Protein AF-0000000086682255 (afdb_homodimer)

InterPro domains:
  IPR001647 DNA-binding HTH domain, TetR-type [PF00440] (16-62)
  IPR001647 DNA-binding HTH domain, TetR-type [PR00455] (16-29)
  IPR001647 DNA-binding HTH domain, TetR-type [PR00455] (37-60)
  IPR001647 DNA-binding HTH domain, TetR-type [PS50977] (10-70)
  IPR009057 Homedomain-like superfamily [SSF46689] (3-76)
  IPR023772 DNA-binding HTH domain, TetR-type, conserved site [PS01081] (28-59)
  IPR050109 HTH-type, TetR-like transcriptional regulator [PTHR30055] (3-162)

Organism: NCBI:txid175570

Foldseek 3Di:
DVVVVVVVLVVLLVLLLVQLLVCCLPPFLVRDDCVNSCVVSVHDSVSVCVNPVDSLRSLCVLCVVLLVVLVVLLVVLLVVLADDLVSLLVNLCSCLVSQSSLLSCVQPPVSNVVNCVVSVVVVSVVSSLCSRLSDPDPVSSVLSCVLVVLSCCLRHNAPAWDADPVRDTDGHHDSDGDDPVSSVVSSVVSVVSVPDDD/DVVVVVVVLVVLLVLLLVQLLVCCLVPFLVRDDLVNSCVVSVHDSVSVCVNPVDSLRSLCVLCVVLLVVLVVLLVVLLVVLADDLVSLLVVLCSCLVSQSSLLSCVQPPVSNVVNCVVSVVVVSVVSSLCSRLSDPDPVSSVLSCVLVVLSCCLRHNAPAWDADPVRDTDGHHDSDGDDPVSSVVSSVVSVVSVPDDD

Secondary structure (DSSP, 8-state):
--HHHHHHHHHHHHHHHHHHHHHHHHH-TTT--HHHHHHHHT--HHHHHHH-SSHHHHHHHHHHHHHHHHHHHHHHHHHHTS--HHHHHHHHHHHHHHHHHHHHHHT-HHHHHHHHHHTTHHHHHHHHHHHHH-SS-HHHHHHHHHHHHHHHHHHHS-SEEEE-TTS-EEEE---SPPPHHHHHHHHHHHHHHHTS--/--HHHHHHHHHHHHHHHHHHHHHHHHH-TTT--HHHHHHHHT--HHHHHHH-SSHHHHHHHHHHHHHHHHHHHHHHHHHHTS--HHHHHHHHHHHHHHHHHHHHHHT-HHHHHHHHHHTTHHHHHHHHHHHHH-SS-HHHHHHHHHHHHHHHHHHHS-SEEEE-TTS-EEEE---SPPPHHHHHHHHHHHHHHHTS--

Radius of gyration: 23.88 Å; Cα contacts (8 Å, |Δi|>4): 465; chains: 2; bounding box: 46×97×48 Å

Structure (mmCIF, N/CA/C/O backbone):
data_AF-0000000086682255-model_v1
#
loop_
_entity.id
_entity.type
_entity.pdbx_description
1 polymer 'HTH tetR-type domain-containing protein'
#
loop_
_atom_site.group_PDB
_atom_site.id
_atom_site.type_symbol
_atom_site.label_atom_id
_atom_site.label_alt_id
_atom_site.label_comp_id
_atom_site.label_asym_id
_atom_site.label_entity_id
_atom_site.label_seq_id
_atom_site.pdbx_PDB_ins_code
_atom_site.Cartn_x
_atom_site.Cartn_y
_atom_site.Cartn_z
_atom_site.occupancy
_atom_site.B_iso_or_equiv
_atom_site.auth_seq_id
_atom_site.auth_comp_id
_atom_site.auth_asym_id
_atom_site.auth_atom_id
_atom_site.pdbx_PDB_model_num
ATOM 1 N N . MET A 1 1 ? -11.484 -48.844 -16.984 1 31.41 1 MET A N 1
ATOM 2 C CA . MET A 1 1 ? -11.648 -47.656 -17.828 1 31.41 1 MET A CA 1
ATOM 3 C C . MET A 1 1 ? -11.969 -46.438 -16.969 1 31.41 1 MET A C 1
ATOM 5 O O . MET A 1 1 ? -12.406 -45.406 -17.5 1 31.41 1 MET A O 1
ATOM 9 N N . ALA A 1 2 ? -12.367 -46.656 -15.773 1 50.19 2 ALA A N 1
ATOM 10 C CA . ALA A 1 2 ? -12.734 -45.688 -14.734 1 50.19 2 ALA A CA 1
ATOM 11 C C . ALA A 1 2 ? -11.57 -44.75 -14.406 1 50.19 2 ALA A C 1
ATOM 13 O O . ALA A 1 2 ? -11.75 -43.75 -13.734 1 50.19 2 ALA A O 1
ATOM 14 N N . ARG A 1 3 ? -10.594 -45.156 -14.477 1 49.97 3 ARG A N 1
ATOM 15 C CA . ARG A 1 3 ? -9.359 -44.469 -14.086 1 49.97 3 ARG A CA 1
ATOM 16 C C . ARG A 1 3 ? -9.047 -43.312 -15.023 1 49.97 3 ARG A C 1
ATOM 18 O O . ARG A 1 3 ? -8.195 -42.469 -14.727 1 49.97 3 ARG A O 1
ATOM 25 N N . THR A 1 4 ? -9.344 -43.25 -16.406 1 49.34 4 THR A N 1
ATOM 26 C CA . THR A 1 4 ? -9.031 -42.438 -17.578 1 49.34 4 THR A CA 1
ATOM 27 C C . THR A 1 4 ? -9.836 -41.156 -17.594 1 49.34 4 THR A C 1
ATOM 29 O O . THR A 1 4 ? -9.352 -40.125 -18.078 1 49.34 4 THR A O 1
ATOM 32 N N . VAL A 1 5 ? -11.094 -41.188 -17.109 1 49.97 5 VAL A N 1
ATOM 33 C CA . VAL A 1 5 ? -12.016 -40.062 -17.109 1 49.97 5 VAL A CA 1
ATOM 34 C C . VAL A 1 5 ? -11.594 -39.062 -16.047 1 49.97 5 VAL A C 1
ATOM 36 O O . VAL A 1 5 ? -11.617 -37.844 -16.297 1 49.97 5 VAL A O 1
ATOM 39 N N . GLY A 1 6 ? -11.375 -39.5 -14.781 1 53.41 6 GLY A N 1
ATOM 40 C CA . GLY A 1 6 ? -10.883 -38.688 -13.695 1 53.41 6 GLY A CA 1
ATOM 41 C C . GLY A 1 6 ? -9.656 -37.875 -14.062 1 53.41 6 GLY A C 1
ATOM 42 O O . GLY A 1 6 ? -9.578 -36.688 -13.781 1 53.41 6 GLY A O 1
ATOM 43 N N . SER A 1 7 ? -8.875 -38.625 -14.734 1 67.44 7 SER A N 1
ATOM 44 C CA . SER A 1 7 ? -7.613 -38.062 -15.203 1 67.44 7 SER A CA 1
ATOM 45 C C . SER A 1 7 ? -7.848 -37 -16.25 1 67.44 7 SER A C 1
ATOM 47 O O . SER A 1 7 ? -7.199 -35.938 -16.234 1 67.44 7 SER A O 1
ATOM 49 N N . SER A 1 8 ? -9 -37.281 -16.922 1 76.81 8 SER A N 1
ATOM 50 C CA . SER A 1 8 ? -9.344 -36.312 -17.969 1 76.81 8 SER A CA 1
ATOM 51 C C . SER A 1 8 ? -9.953 -35.031 -17.359 1 76.81 8 SER A C 1
ATOM 53 O O . SER A 1 8 ? -9.602 -33.938 -17.766 1 76.81 8 SER A O 1
ATOM 55 N N . ALA A 1 9 ? -10.836 -35.344 -16.375 1 84.69 9 ALA A N 1
ATOM 56 C CA . ALA A 1 9 ? -11.461 -34.219 -15.711 1 84.69 9 ALA A CA 1
ATOM 57 C C . ALA A 1 9 ? -10.414 -33.344 -15.008 1 84.69 9 ALA A C 1
ATOM 59 O O . ALA A 1 9 ? -10.477 -32.125 -15.062 1 84.69 9 ALA A O 1
ATOM 60 N N . ASP A 1 10 ? -9.523 -34.062 -14.453 1 90.38 10 ASP A N 1
ATOM 61 C CA . ASP A 1 10 ? -8.445 -33.344 -13.766 1 90.38 10 ASP A CA 1
ATOM 62 C C . ASP A 1 10 ? -7.574 -32.594 -14.758 1 90.38 10 ASP A C 1
ATOM 64 O O . ASP A 1 10 ? -7.152 -31.469 -14.492 1 90.38 10 ASP A O 1
ATOM 68 N N . ALA A 1 11 ? -7.391 -33.219 -15.82 1 93.56 11 ALA A N 1
ATOM 69 C CA . ALA A 1 11 ? -6.613 -32.562 -16.875 1 93.56 11 ALA A CA 1
ATOM 70 C C . ALA A 1 11 ? -7.328 -31.328 -17.406 1 93.56 11 ALA A C 1
ATOM 72 O O . ALA A 1 11 ? -6.703 -30.281 -17.625 1 93.56 11 ALA A O 1
ATOM 73 N N . THR A 1 12 ? -8.656 -31.438 -17.562 1 95 12 THR A N 1
ATOM 74 C CA . THR A 1 12 ? -9.445 -30.312 -18.047 1 95 12 THR A CA 1
ATOM 75 C C . THR A 1 12 ? -9.445 -29.172 -17.031 1 95 12 THR A C 1
ATOM 77 O O . THR A 1 12 ? -9.281 -28.016 -17.391 1 95 12 THR A O 1
ATOM 80 N N . ARG A 1 13 ? -9.617 -29.531 -15.828 1 97.06 13 ARG A N 1
ATOM 81 C CA . ARG A 1 13 ? -9.594 -28.531 -14.758 1 97.06 13 ARG A CA 1
ATOM 82 C C . ARG A 1 13 ? -8.266 -27.781 -14.75 1 97.06 13 ARG A C 1
ATOM 84 O O . ARG A 1 13 ? -8.25 -26.547 -14.641 1 97.06 13 ARG A O 1
ATOM 91 N N . ARG A 1 14 ? -7.195 -28.484 -14.898 1 97.19 14 ARG A N 1
ATOM 92 C CA . ARG A 1 14 ? -5.867 -27.891 -14.914 1 97.19 14 ARG A CA 1
ATOM 93 C C . ARG A 1 14 ? -5.691 -26.984 -16.125 1 97.19 14 ARG A C 1
ATOM 95 O O . ARG A 1 14 ? -5.094 -25.906 -16.031 1 97.19 14 ARG A O 1
ATOM 102 N N . GLN A 1 15 ? -6.188 -27.406 -17.203 1 97.56 15 GLN A N 1
ATOM 103 C CA . GLN A 1 15 ? -6.098 -26.609 -18.422 1 97.56 15 GLN A CA 1
ATOM 104 C C . GLN A 1 15 ? -6.883 -25.297 -18.297 1 97.56 15 GLN A C 1
ATOM 106 O O . GLN A 1 15 ? -6.438 -24.25 -18.75 1 97.56 15 GLN A O 1
ATOM 111 N N . ILE A 1 16 ? -8.031 -25.406 -17.641 1 98.31 16 ILE A N 1
ATOM 112 C CA . ILE A 1 16 ? -8.844 -24.219 -17.406 1 98.31 16 ILE A CA 1
ATOM 113 C C . ILE A 1 16 ? -8.078 -23.234 -16.531 1 98.31 16 ILE A C 1
ATOM 115 O O . ILE A 1 16 ? -7.996 -22.047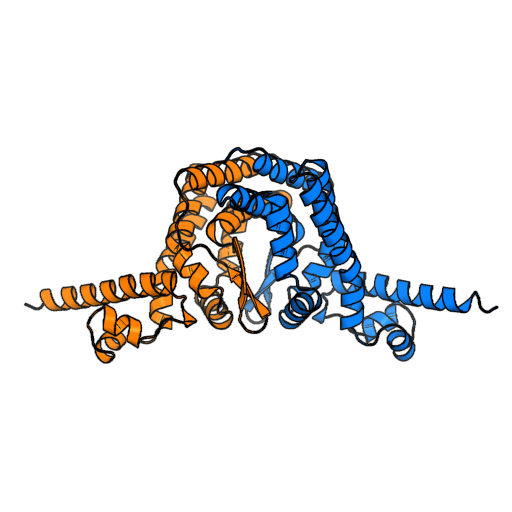 -16.844 1 98.31 16 ILE A O 1
ATOM 119 N N . LEU A 1 17 ? -7.449 -23.734 -15.508 1 98.5 17 LEU A N 1
ATOM 120 C CA . LEU A 1 17 ? -6.719 -22.875 -14.586 1 98.5 17 LEU A CA 1
ATOM 121 C C . LEU A 1 17 ? -5.504 -22.25 -15.266 1 98.5 17 LEU A C 1
ATOM 123 O O . LEU A 1 17 ? -5.254 -21.062 -15.117 1 98.5 17 LEU A O 1
ATOM 127 N N . THR A 1 18 ? -4.789 -23.047 -16.031 1 98.31 18 THR A N 1
ATOM 128 C CA . THR A 1 18 ? -3.613 -22.547 -16.734 1 98.31 18 THR A CA 1
ATOM 129 C C . THR A 1 18 ? -4 -21.453 -17.734 1 98.31 18 THR A C 1
ATOM 131 O O . THR A 1 18 ? -3.381 -20.391 -17.766 1 98.31 18 THR A O 1
ATOM 134 N N . THR A 1 19 ? -5.02 -21.688 -18.438 1 98.62 19 THR A N 1
ATOM 135 C CA . THR A 1 19 ? -5.492 -20.734 -19.438 1 98.62 19 THR A CA 1
ATOM 136 C C . THR A 1 19 ? -6.031 -19.469 -18.781 1 98.62 19 THR A C 1
ATOM 138 O O . THR A 1 19 ? -5.723 -18.359 -19.219 1 98.62 19 THR A O 1
ATOM 141 N N . ALA A 1 20 ? -6.844 -19.672 -17.781 1 98.62 20 ALA A N 1
ATOM 142 C CA . ALA A 1 20 ? -7.398 -18.516 -17.062 1 98.62 20 ALA A CA 1
ATOM 143 C C . ALA A 1 20 ? -6.285 -17.641 -16.5 1 98.62 20 ALA A C 1
ATOM 145 O O . ALA A 1 20 ? -6.352 -16.406 -16.594 1 98.62 20 ALA A O 1
ATOM 146 N N . ARG A 1 21 ? -5.32 -18.266 -15.906 1 98.06 21 ARG A N 1
ATOM 147 C CA . ARG A 1 21 ? -4.184 -17.516 -15.383 1 98.06 21 ARG A CA 1
ATOM 148 C C . ARG A 1 21 ? -3.562 -16.641 -16.469 1 98.06 21 ARG A C 1
ATOM 150 O O . ARG A 1 21 ? -3.35 -15.445 -16.266 1 98.06 21 ARG A O 1
ATOM 157 N N . GLU A 1 22 ? -3.279 -17.25 -17.594 1 97.81 22 GLU A N 1
ATOM 158 C CA . GLU A 1 22 ? -2.658 -16.531 -18.703 1 97.81 22 GLU A CA 1
ATOM 159 C C . GLU A 1 22 ? -3.533 -15.367 -19.172 1 97.81 22 GLU A C 1
ATOM 161 O O . GLU A 1 22 ? -3.043 -14.25 -19.359 1 97.81 22 GLU A O 1
ATOM 166 N N . LEU A 1 23 ? -4.781 -15.586 -19.281 1 97.94 23 LEU A N 1
ATOM 167 C CA . LEU A 1 23 ? -5.707 -14.562 -19.75 1 97.94 23 LEU A CA 1
ATOM 168 C C . LEU A 1 23 ? -5.867 -13.453 -18.719 1 97.94 23 LEU A C 1
ATOM 170 O O . LEU A 1 23 ? -5.895 -12.273 -19.078 1 97.94 23 LEU A O 1
ATOM 174 N N . PHE A 1 24 ? -5.953 -13.828 -17.422 1 96.94 24 PHE A N 1
ATOM 175 C CA . PHE A 1 24 ? -6.051 -12.836 -16.359 1 96.94 24 PHE A CA 1
ATOM 176 C C . PHE A 1 24 ? -4.812 -11.945 -16.328 1 96.94 24 PHE A C 1
ATOM 178 O O . PHE A 1 24 ? -4.914 -10.727 -16.172 1 96.94 24 PHE A O 1
ATOM 185 N N . VAL A 1 25 ? -3.701 -12.539 -16.5 1 95.5 25 VAL A N 1
ATOM 186 C CA . VAL A 1 25 ? -2.441 -11.805 -16.422 1 95.5 25 VAL A CA 1
ATOM 187 C C . VAL A 1 25 ? -2.303 -10.898 -17.641 1 95.5 25 VAL A C 1
ATOM 189 O O . VAL A 1 25 ? -1.917 -9.734 -17.516 1 95.5 25 VAL A O 1
ATOM 192 N N . ASP A 1 26 ? -2.709 -11.375 -18.812 1 94.25 26 ASP A N 1
ATOM 193 C CA . ASP A 1 26 ? -2.496 -10.656 -20.062 1 94.25 26 ASP A CA 1
ATOM 194 C C . ASP A 1 26 ? -3.535 -9.555 -20.25 1 94.25 26 ASP A C 1
ATOM 196 O O . ASP A 1 26 ? -3.209 -8.461 -20.719 1 94.25 26 ASP A O 1
ATOM 200 N N . HIS A 1 27 ? -4.805 -9.789 -19.828 1 93 27 HIS A N 1
ATOM 201 C CA . HIS A 1 27 ? -5.891 -8.891 -20.203 1 93 27 HIS A CA 1
ATOM 202 C C . HIS A 1 27 ? -6.523 -8.25 -18.969 1 93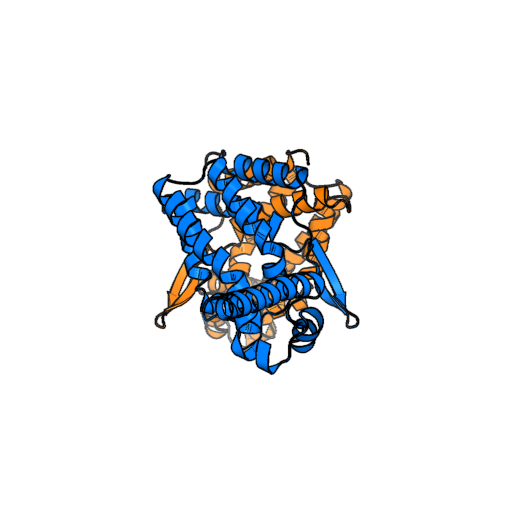 27 HIS A C 1
ATOM 204 O O . HIS A 1 27 ? -7.273 -7.277 -19.078 1 93 27 HIS A O 1
ATOM 210 N N . GLY A 1 28 ? -6.121 -8.805 -17.812 1 93.38 28 GLY A N 1
ATOM 211 C CA . GLY A 1 28 ? -6.844 -8.398 -16.625 1 93.38 28 GLY A CA 1
ATOM 212 C C . GLY A 1 28 ? -8.055 -9.273 -16.328 1 93.38 28 GLY A C 1
ATOM 213 O O . GLY A 1 28 ? -8.648 -9.836 -17.25 1 93.38 28 GLY A O 1
ATOM 214 N N . TYR A 1 29 ? -8.438 -9.359 -15.133 1 95.69 29 TYR A N 1
ATOM 215 C CA . TYR A 1 29 ? -9.547 -10.203 -14.703 1 95.69 29 TYR A CA 1
ATOM 216 C C . TYR A 1 29 ? -10.859 -9.711 -15.289 1 95.69 29 TYR A C 1
ATOM 218 O O . TYR A 1 29 ? -11.617 -10.492 -15.875 1 95.69 29 TYR A O 1
ATOM 226 N N . ALA A 1 30 ? -11.125 -8.438 -15.117 1 93.5 30 ALA A N 1
ATOM 227 C CA . ALA A 1 30 ? -12.398 -7.867 -15.547 1 93.5 30 ALA A CA 1
ATOM 228 C C . ALA A 1 30 ? -12.586 -8.023 -17.047 1 93.5 30 ALA A C 1
ATOM 230 O O . ALA A 1 30 ? -13.703 -8.289 -17.516 1 93.5 30 ALA A O 1
ATOM 231 N N . ALA A 1 31 ? -11.57 -7.98 -17.766 1 93.62 31 ALA A N 1
ATOM 232 C CA . ALA A 1 31 ? -11.641 -7.965 -19.234 1 93.62 31 ALA A CA 1
ATOM 233 C C . ALA A 1 31 ? -11.688 -9.383 -19.797 1 93.62 31 ALA A C 1
ATOM 235 O O . ALA A 1 31 ? -11.859 -9.57 -21 1 93.62 31 ALA A O 1
ATOM 236 N N . THR A 1 32 ? -11.477 -10.383 -18.984 1 96.88 32 THR A N 1
ATOM 237 C CA . THR A 1 32 ? -11.5 -11.773 -19.422 1 96.88 32 THR A CA 1
ATOM 238 C C . THR A 1 32 ? -12.883 -12.383 -19.203 1 96.88 32 THR A C 1
ATOM 240 O O . THR A 1 32 ? -13.43 -12.305 -18.094 1 96.88 32 THR A O 1
ATOM 243 N N . SER A 1 33 ? -13.453 -12.992 -20.266 1 97.88 33 SER A N 1
ATOM 244 C CA . SER A 1 33 ? -14.773 -13.609 -20.156 1 97.88 33 SER A CA 1
ATOM 245 C C . SER A 1 33 ? -14.664 -15.125 -20.062 1 97.88 33 SER A C 1
ATOM 247 O O . SER A 1 33 ? -13.625 -15.703 -20.375 1 97.88 33 SER A O 1
ATOM 249 N N . ILE A 1 34 ? -15.789 -15.695 -19.641 1 98.12 34 ILE A N 1
ATOM 250 C CA . ILE A 1 34 ? -15.898 -17.156 -19.656 1 98.12 34 ILE A CA 1
ATOM 251 C C . ILE A 1 34 ? -15.75 -17.672 -21.094 1 98.12 34 ILE A C 1
ATOM 253 O O . ILE A 1 34 ? -15.117 -18.703 -21.312 1 98.12 34 ILE A O 1
ATOM 257 N N . LYS A 1 35 ? -16.266 -16.938 -21.953 1 98.25 35 LYS A N 1
ATOM 258 C CA . LYS A 1 35 ? -16.156 -17.312 -23.359 1 98.25 35 LYS A CA 1
ATOM 259 C C . LYS A 1 35 ? -14.703 -17.344 -23.812 1 98.25 35 LYS A C 1
ATOM 261 O O . LYS A 1 35 ? -14.281 -18.266 -24.5 1 98.25 35 LYS A O 1
ATOM 266 N N . ASP A 1 36 ? -13.938 -16.359 -23.438 1 98.56 36 ASP A N 1
ATOM 267 C CA . ASP A 1 36 ? -12.516 -16.312 -23.766 1 98.56 36 ASP A CA 1
ATOM 268 C C . ASP A 1 36 ? -11.797 -17.578 -23.297 1 98.56 36 ASP A C 1
ATOM 270 O O . ASP A 1 36 ? -11 -18.156 -24.031 1 98.56 36 ASP A O 1
ATOM 274 N N . ILE A 1 37 ? -12.117 -18 -22.094 1 98.69 37 ILE A N 1
ATOM 275 C CA . ILE A 1 37 ? -11.461 -19.141 -21.484 1 98.69 37 ILE A CA 1
ATOM 276 C C . ILE A 1 37 ? -11.891 -20.422 -22.188 1 98.69 37 ILE A C 1
ATOM 278 O O . ILE A 1 37 ? -11.047 -21.234 -22.594 1 98.69 37 ILE A O 1
ATOM 282 N N . THR A 1 38 ? -13.172 -20.625 -22.406 1 98.38 38 THR A N 1
ATOM 283 C CA . THR A 1 38 ? -13.68 -21.859 -23.016 1 98.38 38 THR A CA 1
ATOM 284 C C . THR A 1 38 ? -13.156 -22 -24.438 1 98.38 38 THR A C 1
ATOM 286 O O . THR A 1 38 ? -12.797 -23.109 -24.859 1 98.38 38 THR A O 1
ATOM 289 N N . GLU A 1 39 ? -13.109 -20.922 -25.156 1 98.38 39 GLU A N 1
ATOM 290 C CA . GLU A 1 39 ? -12.633 -20.969 -26.531 1 98.38 39 GLU A CA 1
ATOM 291 C C . GLU A 1 39 ? -11.156 -21.344 -26.594 1 98.38 39 GLU A C 1
ATOM 293 O O . GLU A 1 39 ? -10.742 -22.125 -27.453 1 98.38 39 GLU A O 1
ATOM 298 N N . ARG A 1 40 ? -10.414 -20.875 -25.703 1 97.81 40 ARG A N 1
ATOM 299 C CA . ARG A 1 40 ? -8.977 -21.141 -25.703 1 97.81 40 ARG A CA 1
ATOM 300 C C . ARG A 1 40 ? -8.695 -22.562 -25.25 1 97.81 40 ARG A C 1
ATOM 302 O O . ARG A 1 40 ? -7.785 -23.219 -25.766 1 97.81 40 ARG A O 1
ATOM 309 N N . VAL A 1 41 ? -9.406 -23.031 -24.281 1 97.25 41 VAL A N 1
ATOM 310 C CA . VAL A 1 41 ? -9.211 -24.375 -23.75 1 97.25 41 VAL A CA 1
ATOM 311 C C . VAL A 1 41 ? -9.805 -25.406 -24.719 1 97.25 41 VAL A C 1
ATOM 313 O O . VAL A 1 41 ? -9.328 -26.531 -24.797 1 97.25 41 VAL A O 1
ATOM 316 N N . GLY A 1 42 ? -10.914 -25.031 -25.438 1 97.25 42 GLY A N 1
ATOM 317 C CA . GLY A 1 42 ? -11.609 -25.938 -26.344 1 97.25 42 GLY A CA 1
ATOM 318 C C . GLY A 1 42 ? -12.664 -26.781 -25.641 1 97.25 42 GLY A C 1
ATOM 319 O O . GLY A 1 42 ? -12.797 -27.969 -25.922 1 97.25 42 GLY A O 1
ATOM 320 N N . VAL A 1 43 ? -13.375 -26.188 -24.781 1 96.88 43 VAL A N 1
ATOM 321 C CA . VAL A 1 43 ? -14.461 -26.875 -24.078 1 96.88 43 VAL A CA 1
ATOM 322 C C . VAL A 1 43 ? -15.734 -26.047 -24.156 1 96.88 43 VAL A C 1
ATOM 324 O O . VAL A 1 43 ? -15.688 -24.859 -24.531 1 96.88 43 VAL A O 1
ATOM 327 N N . THR A 1 44 ? -16.812 -26.656 -23.844 1 96.44 44 THR A N 1
ATOM 328 C CA . THR A 1 44 ? -18.094 -25.938 -23.812 1 96.44 44 THR A CA 1
ATOM 329 C C . THR A 1 44 ? -18.25 -25.172 -22.5 1 96.44 44 THR A C 1
ATOM 331 O O . THR A 1 44 ? -17.562 -25.469 -21.516 1 96.44 44 THR A O 1
ATOM 334 N N . LYS A 1 45 ? -19.109 -24.172 -22.531 1 96.81 45 LYS A N 1
ATOM 335 C CA . LYS A 1 45 ? -19.453 -23.469 -21.312 1 96.81 45 LYS A CA 1
ATOM 336 C C . LYS A 1 45 ? -19.938 -24.422 -20.219 1 96.81 45 LYS A C 1
ATOM 338 O O . LYS A 1 45 ? -19.562 -24.297 -19.062 1 96.81 45 LYS A O 1
ATOM 343 N N . GLY A 1 46 ? -20.766 -25.344 -20.625 1 95.88 46 GLY A N 1
ATOM 344 C CA . GLY A 1 46 ? -21.266 -26.359 -19.703 1 95.88 46 GLY A CA 1
ATOM 345 C C . GLY A 1 46 ? -20.156 -27.156 -19.047 1 95.88 46 GLY A C 1
ATOM 346 O O . GLY A 1 46 ? -20.188 -27.406 -17.828 1 95.88 46 GLY A O 1
ATOM 347 N N . SER A 1 47 ? -19.203 -27.562 -19.797 1 95.31 47 SER A N 1
ATOM 348 C CA . SER A 1 47 ? -18.062 -28.297 -19.281 1 95.31 47 SER A CA 1
ATOM 349 C C . SER A 1 47 ? -17.281 -27.484 -18.25 1 95.31 47 SER A C 1
ATOM 351 O O . SER A 1 47 ? -16.859 -28 -17.219 1 95.31 47 SER A O 1
ATOM 353 N N . LEU A 1 48 ? -17.031 -26.141 -18.594 1 97.44 48 LEU A N 1
ATOM 354 C CA . LEU A 1 48 ? -16.328 -25.297 -17.641 1 97.44 48 LEU A CA 1
ATOM 355 C C . LEU A 1 48 ? -17.094 -25.219 -16.312 1 97.44 48 LEU A C 1
ATOM 357 O O . LEU A 1 48 ? -16.484 -25.312 -15.25 1 97.44 48 LEU A O 1
ATOM 361 N N . TYR A 1 49 ? -18.391 -25.141 -16.391 1 96.81 49 TYR A N 1
ATOM 362 C CA . TYR A 1 49 ? -19.219 -24.953 -15.195 1 96.81 49 TYR A CA 1
ATOM 363 C C . TYR A 1 49 ? -19.328 -26.25 -14.414 1 96.81 49 TYR A C 1
ATOM 365 O O . TYR A 1 49 ? -19.734 -26.25 -13.25 1 96.81 49 TYR A O 1
ATOM 373 N N . TYR A 1 50 ? -19.047 -27.375 -15.07 1 96.44 50 TYR A N 1
ATOM 374 C CA . TYR A 1 50 ? -18.891 -28.625 -14.352 1 96.44 50 TYR A CA 1
ATOM 375 C C . TYR A 1 50 ? -17.734 -28.547 -13.359 1 96.44 50 TYR A C 1
ATOM 377 O O . TYR A 1 50 ? -17.828 -29.078 -12.25 1 96.44 50 TYR A O 1
ATOM 385 N N . HIS A 1 51 ? -16.688 -27.875 -13.703 1 97.19 51 HIS A N 1
ATOM 386 C CA . HIS A 1 51 ? -15.477 -27.781 -12.891 1 97.19 51 HIS A CA 1
ATOM 387 C C . HIS A 1 51 ? -15.516 -26.578 -11.969 1 97.19 51 HIS A C 1
ATOM 389 O O . HIS A 1 51 ? -15.016 -26.625 -10.844 1 97.19 51 HIS A O 1
ATOM 395 N N . PHE A 1 52 ? -16.031 -25.453 -12.469 1 98.12 52 PHE A N 1
ATOM 396 C CA . PHE A 1 52 ? -16.078 -24.203 -11.711 1 98.12 52 PHE A CA 1
ATOM 397 C C . PHE A 1 52 ? -17.438 -23.547 -11.836 1 98.12 52 PHE A C 1
ATOM 399 O O . PHE A 1 52 ? -17.906 -23.297 -12.945 1 98.12 52 PHE A O 1
ATOM 406 N N . SER A 1 53 ? -17.953 -23.141 -10.703 1 97.31 53 SER A N 1
ATOM 407 C CA . SER A 1 53 ? -19.312 -22.625 -10.672 1 97.31 53 SER A CA 1
ATOM 408 C C . SER A 1 53 ? -19.391 -21.188 -11.18 1 97.31 53 SER A C 1
ATOM 410 O O . SER A 1 53 ? -20.469 -20.688 -11.484 1 97.31 53 SER A O 1
ATOM 412 N N . SER A 1 54 ? -18.234 -20.469 -11.211 1 96.88 54 SER A N 1
ATOM 413 C CA . SER A 1 54 ? -18.188 -19.078 -11.656 1 96.88 54 SER A CA 1
ATOM 414 C C . SER A 1 54 ? -16.766 -18.656 -12.008 1 96.88 54 SER A C 1
ATOM 416 O O . SER A 1 54 ? -15.805 -19.359 -11.672 1 96.88 54 SER A O 1
ATOM 418 N N . LYS A 1 55 ? -16.625 -17.578 -12.648 1 96.88 55 LYS A N 1
ATOM 419 C CA . LYS A 1 55 ? -15.312 -17 -12.922 1 96.88 55 LYS A CA 1
ATOM 420 C C . LYS A 1 55 ? -14.562 -16.688 -11.625 1 96.88 55 LYS A C 1
ATOM 422 O O . LYS A 1 55 ? -13.352 -16.875 -11.547 1 96.88 55 LYS A O 1
ATOM 427 N N . GLU A 1 56 ? -15.305 -16.297 -10.648 1 96.38 56 GLU A N 1
ATOM 428 C CA . GLU A 1 56 ? -14.711 -15.992 -9.352 1 96.38 56 GLU A CA 1
ATOM 429 C C . GLU A 1 56 ? -14.117 -17.25 -8.711 1 96.38 56 GLU A C 1
ATOM 431 O O . GLU A 1 56 ? -13.07 -17.188 -8.062 1 96.38 56 GLU A O 1
ATOM 436 N N . GLU A 1 57 ? -14.758 -18.297 -8.875 1 97.56 57 GLU A N 1
ATOM 437 C CA . GLU A 1 57 ? -14.234 -19.531 -8.312 1 97.56 57 GLU A CA 1
ATOM 438 C C . GLU A 1 57 ? -12.938 -19.953 -9 1 97.56 57 GLU A C 1
ATOM 440 O O . GLU A 1 57 ? -12.07 -20.562 -8.375 1 97.56 57 GLU A O 1
ATOM 445 N N . ILE A 1 58 ? -12.812 -19.656 -10.266 1 98.25 58 ILE A N 1
ATOM 446 C CA . ILE A 1 58 ? -11.555 -19.875 -10.953 1 98.25 58 ILE A CA 1
ATOM 447 C C . ILE A 1 58 ? -10.453 -19.016 -10.32 1 98.25 58 ILE A C 1
ATOM 449 O O . ILE A 1 58 ? -9.367 -19.516 -10.031 1 98.25 58 ILE A O 1
ATOM 453 N N . LEU A 1 59 ? -10.75 -17.75 -10.102 1 97.94 59 LEU A N 1
ATOM 454 C CA . LEU A 1 59 ? -9.805 -16.844 -9.461 1 97.94 59 LEU A CA 1
ATOM 455 C C . LEU A 1 59 ? -9.406 -17.359 -8.078 1 97.94 59 LEU A C 1
ATOM 457 O O . LEU A 1 59 ? -8.227 -17.359 -7.73 1 97.94 59 LEU A O 1
ATOM 461 N N . HIS A 1 60 ? -10.391 -17.828 -7.359 1 97.12 60 HIS A N 1
ATOM 462 C CA . HIS A 1 60 ? -10.125 -18.359 -6.031 1 97.12 60 HIS A CA 1
ATOM 463 C C . HIS A 1 60 ? -9.172 -19.547 -6.098 1 97.12 60 HIS A C 1
ATOM 465 O O . HIS A 1 60 ? -8.242 -19.656 -5.293 1 97.12 60 HIS A O 1
ATOM 471 N N . ALA A 1 61 ? -9.43 -20.344 -7.023 1 97.94 61 ALA A N 1
ATOM 472 C CA . ALA A 1 61 ? -8.602 -21.531 -7.176 1 97.94 61 ALA A CA 1
ATOM 473 C C . ALA A 1 61 ? -7.168 -21.156 -7.543 1 97.94 61 ALA A C 1
ATOM 475 O O . ALA A 1 61 ? -6.219 -21.844 -7.164 1 97.94 61 ALA A O 1
ATOM 476 N N . LEU A 1 62 ? -6.992 -20.078 -8.234 1 98 62 LEU A N 1
ATOM 477 C CA . LEU A 1 62 ? -5.668 -19.609 -8.648 1 98 62 LEU A CA 1
ATOM 478 C C . LEU A 1 62 ? -4.926 -18.984 -7.477 1 98 62 LEU A C 1
ATOM 480 O O . LEU A 1 62 ? -3.695 -19.047 -7.406 1 98 62 LEU A O 1
ATOM 484 N N . VAL A 1 63 ? -5.633 -18.422 -6.496 1 97.38 63 VAL A N 1
ATOM 485 C CA . VAL A 1 63 ? -5.027 -17.641 -5.422 1 97.38 63 VAL A CA 1
ATOM 486 C C . VAL A 1 63 ? -4.848 -18.516 -4.188 1 97.38 63 VAL A C 1
ATOM 488 O O . VAL A 1 63 ? -3.916 -18.297 -3.402 1 97.38 63 VAL A O 1
ATOM 491 N N . SER A 1 64 ? -5.656 -19.531 -4.004 1 97.56 64 SER A N 1
ATOM 492 C CA . SER A 1 64 ? -5.707 -20.359 -2.807 1 97.56 64 SER A CA 1
ATOM 493 C C . SER A 1 64 ? -4.34 -20.953 -2.49 1 97.56 64 SER A C 1
ATOM 495 O O . SER A 1 64 ? -3.914 -20.969 -1.333 1 97.56 64 SER A O 1
ATOM 497 N N . PRO A 1 65 ? -3.598 -21.438 -3.51 1 97.56 65 PRO A N 1
ATOM 498 C CA . PRO A 1 65 ? -2.287 -22 -3.188 1 97.56 65 PRO A CA 1
ATOM 499 C C . PRO A 1 65 ? -1.348 -20.984 -2.533 1 97.56 65 PRO A C 1
ATOM 501 O O . PRO A 1 65 ? -0.557 -21.359 -1.658 1 97.56 65 PRO A O 1
ATOM 504 N N . LEU A 1 66 ? -1.396 -19.719 -2.957 1 97.19 66 LEU A N 1
ATOM 505 C CA . LEU A 1 66 ? -0.579 -18.688 -2.336 1 97.19 66 LEU A CA 1
ATOM 506 C C . LEU A 1 66 ? -0.968 -18.484 -0.874 1 97.19 66 LEU A C 1
ATOM 508 O O . LEU A 1 66 ? -0.099 -18.406 -0.003 1 97.19 66 LEU A O 1
ATOM 512 N N . ILE A 1 67 ? -2.258 -18.453 -0.623 1 97.5 67 ILE A N 1
ATOM 513 C CA . ILE A 1 67 ? -2.76 -18.219 0.728 1 97.5 67 ILE A CA 1
ATOM 514 C C . ILE A 1 67 ? -2.314 -19.359 1.645 1 97.5 67 ILE A C 1
ATOM 516 O O . ILE A 1 67 ? -1.839 -19.109 2.758 1 97.5 67 ILE A O 1
ATOM 520 N N . GLU A 1 68 ? -2.422 -20.531 1.154 1 97.56 68 GLU A N 1
ATOM 521 C CA . GLU A 1 68 ? -2.004 -21.703 1.923 1 97.56 68 GLU A CA 1
ATOM 522 C C . GLU A 1 68 ? -0.499 -21.688 2.178 1 97.56 68 GLU A C 1
ATOM 524 O O . GLU A 1 68 ? -0.05 -21.969 3.293 1 97.56 68 GLU A O 1
ATOM 529 N N . ALA A 1 69 ? 0.235 -21.359 1.209 1 98.12 69 ALA A N 1
ATOM 530 C CA . ALA A 1 69 ? 1.688 -21.297 1.341 1 98.12 69 ALA A CA 1
ATOM 531 C C . ALA A 1 69 ? 2.102 -20.203 2.322 1 98.12 69 ALA A C 1
ATOM 533 O O . ALA A 1 69 ? 3.049 -20.375 3.092 1 98.12 69 ALA A O 1
ATOM 534 N N . LEU A 1 70 ? 1.426 -19.062 2.322 1 97.75 70 LEU A N 1
ATOM 535 C CA . LEU A 1 70 ? 1.735 -17.969 3.223 1 97.75 70 LEU A CA 1
ATOM 536 C C . LEU A 1 70 ? 1.421 -18.344 4.668 1 97.75 70 LEU A C 1
ATOM 538 O O . LEU A 1 70 ? 2.105 -17.891 5.594 1 97.75 70 LEU A O 1
ATOM 542 N N . GLU A 1 71 ? 0.402 -19.109 4.844 1 97.38 71 GLU A N 1
ATOM 543 C CA . GLU A 1 71 ? 0.084 -19.594 6.184 1 97.38 71 GLU A CA 1
ATOM 544 C C . GLU A 1 71 ? 1.214 -20.438 6.75 1 97.38 71 GLU A C 1
ATOM 546 O O . GLU A 1 71 ? 1.64 -20.25 7.891 1 97.38 71 GLU A O 1
ATOM 551 N N . VAL A 1 72 ? 1.649 -21.375 5.93 1 98.06 72 VAL A N 1
ATOM 552 C CA . VAL A 1 72 ? 2.771 -22.219 6.324 1 98.06 72 VAL A CA 1
ATOM 553 C C . VAL A 1 72 ? 4.012 -21.359 6.555 1 98.06 72 VAL A C 1
ATOM 555 O O . VAL A 1 72 ? 4.723 -21.531 7.547 1 98.06 72 VAL A O 1
ATOM 558 N N . PHE A 1 73 ? 4.23 -20.422 5.719 1 98.38 73 PHE A N 1
ATOM 559 C CA . PHE A 1 73 ? 5.371 -19.516 5.801 1 98.38 73 PHE A CA 1
ATOM 560 C C . PHE A 1 73 ? 5.34 -18.734 7.102 1 98.38 73 PHE A C 1
ATOM 562 O O . PHE A 1 73 ? 6.355 -18.609 7.789 1 98.38 73 PHE A O 1
ATOM 569 N N . THR A 1 74 ? 4.188 -18.188 7.438 1 98.19 74 THR A N 1
ATOM 570 C CA . THR A 1 74 ? 4.027 -17.406 8.656 1 98.19 74 THR A CA 1
ATOM 571 C C . THR A 1 74 ? 4.371 -18.234 9.883 1 98.19 74 THR A C 1
ATOM 573 O O . THR A 1 74 ? 5.035 -17.75 10.805 1 98.19 74 THR A O 1
ATOM 576 N N . ALA A 1 75 ? 3.965 -19.469 9.859 1 97.69 75 ALA A N 1
ATOM 577 C CA . ALA A 1 75 ? 4.293 -20.375 10.961 1 97.69 75 ALA A CA 1
ATOM 578 C C . ALA A 1 75 ? 5.793 -20.609 11.039 1 97.69 75 ALA A C 1
ATOM 580 O O . ALA A 1 75 ? 6.363 -20.688 12.133 1 97.69 75 ALA A O 1
ATOM 581 N N . GLU A 1 76 ? 6.406 -20.766 9.922 1 97.88 76 GLU A N 1
ATOM 582 C CA . GLU A 1 76 ? 7.848 -20.984 9.867 1 97.88 76 GLU A CA 1
ATOM 583 C C . GLU A 1 76 ? 8.609 -19.766 10.398 1 97.88 76 GLU A C 1
ATOM 585 O O . GLU A 1 76 ? 9.594 -19.906 11.125 1 97.88 76 GLU A O 1
ATOM 590 N N . VAL A 1 77 ? 8.203 -18.594 9.992 1 98.19 77 VAL A N 1
ATOM 591 C CA . VAL A 1 77 ? 8.828 -17.359 10.461 1 98.19 77 VAL A CA 1
ATOM 592 C C . VAL A 1 77 ? 8.703 -17.25 11.984 1 98.19 77 VAL A C 1
ATOM 594 O O . VAL A 1 77 ? 9.656 -16.891 12.664 1 98.19 77 VAL A O 1
ATOM 597 N N . THR A 1 78 ? 7.531 -17.547 12.477 1 96.88 78 THR A N 1
ATOM 598 C CA . THR A 1 78 ? 7.281 -17.516 13.914 1 96.88 78 THR A CA 1
ATOM 599 C C . THR A 1 78 ? 8.211 -18.469 14.648 1 96.88 78 THR A C 1
ATOM 601 O O . THR A 1 78 ? 8.828 -18.109 15.656 1 96.88 78 THR A O 1
ATOM 604 N N . ALA A 1 79 ? 8.312 -19.625 14.109 1 96.69 79 ALA A N 1
ATOM 605 C CA . ALA A 1 79 ? 9.156 -20.656 14.719 1 96.69 79 ALA A CA 1
ATOM 606 C C . ALA A 1 79 ? 10.625 -20.234 14.695 1 96.69 79 ALA A C 1
ATOM 608 O O . ALA A 1 79 ? 11.383 -20.547 15.617 1 96.69 79 ALA A O 1
ATOM 609 N N . ALA A 1 80 ? 11.039 -19.5 13.672 1 95.56 80 ALA A N 1
ATOM 610 C CA . ALA A 1 80 ? 12.422 -19.078 13.492 1 95.56 80 ALA A CA 1
ATOM 611 C C . ALA A 1 80 ? 12.719 -17.828 14.32 1 95.56 80 ALA A C 1
ATOM 613 O O . ALA A 1 80 ? 13.875 -17.438 14.477 1 95.56 80 ALA A O 1
ATOM 614 N N . GLY A 1 81 ? 11.711 -17.141 14.867 1 91.25 81 GLY A N 1
ATOM 615 C CA . GLY A 1 81 ? 11.875 -15.914 15.633 1 91.25 81 GLY A CA 1
ATOM 616 C C . GLY A 1 81 ? 12.047 -14.68 14.766 1 91.25 81 GLY A C 1
ATOM 617 O O . GLY A 1 81 ? 12.609 -13.68 15.211 1 91.25 81 GLY A O 1
ATOM 618 N N . GLY A 1 82 ? 11.711 -14.852 13.477 1 92.81 82 GLY A N 1
ATOM 619 C CA . GLY A 1 82 ? 11.797 -13.734 12.555 1 92.81 82 GLY A CA 1
ATOM 620 C C . GLY A 1 82 ? 12.328 -14.125 11.188 1 92.81 82 GLY A C 1
ATOM 621 O O . GLY A 1 82 ? 12.414 -15.312 10.867 1 92.81 82 GLY A O 1
ATOM 622 N N . LEU A 1 83 ? 12.617 -13.125 10.391 1 94.56 83 LEU A N 1
ATOM 623 C CA . LEU A 1 83 ? 13.094 -13.352 9.031 1 94.56 83 LEU A CA 1
ATOM 624 C C . LEU A 1 83 ? 14.594 -13.594 9.016 1 94.56 83 LEU A C 1
ATOM 626 O O . LEU A 1 83 ? 15.312 -13.133 9.906 1 94.56 83 LEU A O 1
ATOM 630 N N . ASN A 1 84 ? 15.023 -14.328 8.156 1 94 84 ASN A N 1
ATOM 631 C CA . ASN A 1 84 ? 16.406 -14.477 7.715 1 94 84 ASN A CA 1
ATOM 632 C C . ASN A 1 84 ? 16.516 -14.484 6.195 1 94 84 ASN A C 1
ATOM 634 O O . ASN A 1 84 ? 15.516 -14.336 5.492 1 94 84 ASN A O 1
ATOM 638 N N . ALA A 1 85 ? 17.688 -14.578 5.629 1 96.12 85 ALA A N 1
ATOM 639 C CA . ALA A 1 85 ? 17.906 -14.43 4.191 1 96.12 85 ALA A CA 1
ATOM 640 C C . ALA A 1 85 ? 17.109 -15.461 3.4 1 96.12 85 ALA A C 1
ATOM 642 O O . ALA A 1 85 ? 16.516 -15.133 2.373 1 96.12 85 ALA A O 1
ATOM 643 N N . GLU A 1 86 ? 17.094 -16.641 3.873 1 97.25 86 GLU A N 1
ATOM 644 C CA . GLU A 1 86 ? 16.391 -17.703 3.182 1 97.25 86 GLU A CA 1
ATOM 645 C C . GLU A 1 86 ? 14.883 -17.453 3.172 1 97.25 86 GLU A C 1
ATOM 647 O O . GLU A 1 86 ? 14.219 -17.672 2.152 1 97.25 86 GLU A O 1
ATOM 652 N N . LEU A 1 87 ? 14.391 -17.062 4.285 1 97.75 87 LEU A N 1
ATOM 653 C CA . LEU A 1 87 ? 12.961 -16.812 4.398 1 97.75 87 LEU A CA 1
ATOM 654 C C . LEU A 1 87 ? 12.555 -15.594 3.57 1 97.75 87 LEU A C 1
ATOM 656 O O . LEU A 1 87 ? 11.469 -15.578 2.975 1 97.75 87 LEU A O 1
ATOM 660 N N . VAL A 1 88 ? 13.406 -14.562 3.5 1 98 88 VAL A N 1
ATOM 661 C CA . VAL A 1 88 ? 13.133 -13.414 2.65 1 98 88 VAL A CA 1
ATOM 662 C C . VAL A 1 88 ? 13.062 -13.852 1.189 1 98 88 VAL A C 1
ATOM 664 O O . VAL A 1 88 ? 12.148 -13.461 0.462 1 98 88 VAL A O 1
ATOM 667 N N . ARG A 1 89 ? 14 -14.711 0.765 1 98.12 89 ARG A N 1
ATOM 668 C CA . ARG A 1 89 ? 14.023 -15.219 -0.603 1 98.12 89 ARG A CA 1
ATOM 669 C C . ARG A 1 89 ? 12.758 -16.016 -0.914 1 98.12 89 ARG A C 1
ATOM 671 O O . ARG A 1 89 ? 12.156 -15.836 -1.978 1 98.12 89 ARG A O 1
ATOM 678 N N . ARG A 1 90 ? 12.391 -16.797 -0.025 1 98.12 90 ARG A N 1
ATOM 679 C CA . ARG A 1 90 ? 11.203 -17.641 -0.226 1 98.12 90 ARG A CA 1
ATOM 680 C C . ARG A 1 90 ? 9.945 -16.781 -0.328 1 98.12 90 ARG A C 1
ATOM 682 O O . ARG A 1 90 ? 9.078 -17.047 -1.161 1 98.12 90 ARG A O 1
ATOM 689 N N . LEU A 1 91 ? 9.828 -15.789 0.6 1 98.5 91 LEU A N 1
ATOM 690 C CA . LEU A 1 91 ? 8.672 -14.898 0.549 1 98.5 91 LEU A CA 1
ATOM 691 C C . LEU A 1 91 ? 8.609 -14.156 -0.782 1 98.5 91 LEU A C 1
ATOM 693 O O . LEU A 1 91 ? 7.559 -14.094 -1.417 1 98.5 91 LEU A O 1
ATOM 697 N N . LEU A 1 92 ? 9.727 -13.633 -1.202 1 98.44 92 LEU A N 1
ATOM 698 C CA . LEU A 1 92 ? 9.812 -12.93 -2.475 1 98.44 92 LEU A CA 1
ATOM 699 C C . LEU A 1 92 ? 9.375 -13.82 -3.627 1 98.44 92 LEU A C 1
ATOM 701 O O . LEU A 1 92 ? 8.578 -13.414 -4.469 1 98.44 92 LEU A O 1
ATOM 705 N N . ASN A 1 93 ? 9.859 -15.039 -3.652 1 97.5 93 ASN A N 1
ATOM 706 C CA . ASN A 1 93 ? 9.516 -15.977 -4.711 1 97.5 93 ASN A CA 1
ATOM 707 C C . ASN A 1 93 ? 8.023 -16.312 -4.699 1 97.5 93 ASN A C 1
ATOM 709 O O . ASN A 1 93 ? 7.391 -16.391 -5.754 1 97.5 93 ASN A O 1
ATOM 713 N N . LEU A 1 94 ? 7.527 -16.547 -3.529 1 97.44 94 LEU A N 1
ATOM 714 C CA . LEU A 1 94 ? 6.121 -16.891 -3.377 1 97.44 94 LEU A CA 1
ATOM 715 C C . LEU A 1 94 ? 5.227 -15.797 -3.938 1 97.44 94 LEU A C 1
ATOM 717 O O . LEU A 1 94 ? 4.32 -16.062 -4.727 1 97.44 94 LEU A O 1
ATOM 721 N N . ILE A 1 95 ? 5.48 -14.57 -3.551 1 97.62 95 ILE A N 1
ATOM 722 C CA . ILE A 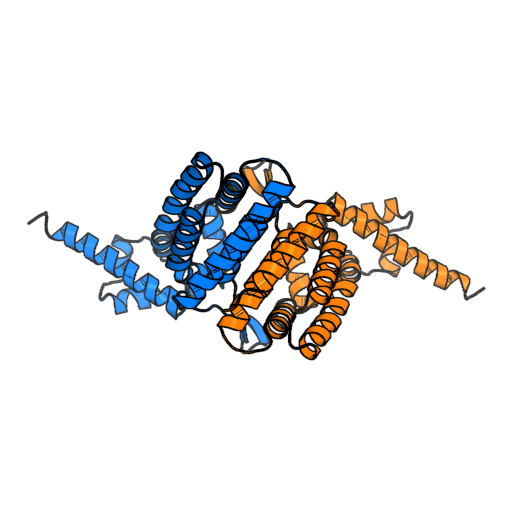1 95 ? 4.637 -13.453 -3.971 1 97.62 95 ILE A CA 1
ATOM 723 C C . ILE A 1 95 ? 4.84 -13.188 -5.461 1 97.62 95 ILE A C 1
ATOM 725 O O . ILE A 1 95 ? 3.869 -13.008 -6.203 1 97.62 95 ILE A O 1
ATOM 729 N N . ASP A 1 96 ? 6.07 -13.18 -5.906 1 97.62 96 ASP A N 1
ATOM 730 C CA . ASP A 1 96 ? 6.367 -12.883 -7.305 1 97.62 96 ASP A CA 1
ATOM 731 C C . ASP A 1 96 ? 5.703 -13.891 -8.234 1 97.62 96 ASP A C 1
ATOM 733 O O . ASP A 1 96 ? 5.203 -13.531 -9.305 1 97.62 96 ASP A O 1
ATOM 737 N N . GLU A 1 97 ? 5.672 -15.125 -7.848 1 95.62 97 GLU A N 1
ATOM 738 C CA . GLU A 1 97 ? 5.082 -16.188 -8.648 1 95.62 97 GLU A CA 1
ATOM 739 C C . GLU A 1 97 ? 3.592 -15.953 -8.875 1 95.62 97 GLU A C 1
ATOM 741 O O . GLU A 1 97 ? 3.039 -16.375 -9.891 1 95.62 97 GLU A O 1
ATOM 746 N N . HIS A 1 98 ? 2.947 -15.328 -8 1 96.06 98 HIS A N 1
ATOM 747 C CA . HIS A 1 98 ? 1.503 -15.141 -8.07 1 96.06 98 HIS A CA 1
ATOM 748 C C . HIS A 1 98 ? 1.151 -13.688 -8.391 1 96.06 98 HIS A C 1
ATOM 750 O O . HIS A 1 98 ? -0.027 -13.336 -8.484 1 96.06 98 HIS A O 1
ATOM 756 N N . ALA A 1 99 ? 2.137 -12.875 -8.516 1 96.44 99 ALA A N 1
ATOM 757 C CA . ALA A 1 99 ? 1.948 -11.43 -8.656 1 96.44 99 ALA A CA 1
ATOM 758 C C . ALA A 1 99 ? 1.072 -11.102 -9.859 1 96.44 99 ALA A C 1
ATOM 760 O O . ALA A 1 99 ? 0.207 -10.227 -9.789 1 96.44 99 ALA A O 1
ATOM 761 N N . GLY A 1 100 ? 1.289 -11.805 -10.914 1 95.25 100 GLY A N 1
ATOM 762 C CA . GLY A 1 100 ? 0.508 -11.539 -12.117 1 95.25 100 GLY A CA 1
ATOM 763 C C . GLY A 1 100 ? -0.988 -11.648 -11.891 1 95.25 100 GLY A C 1
ATOM 764 O O . GLY A 1 100 ? -1.746 -10.758 -12.273 1 95.25 100 GLY A O 1
ATOM 765 N N . VAL A 1 101 ? -1.377 -12.703 -11.273 1 95.62 101 VAL A N 1
ATOM 766 C CA . VAL A 1 101 ? -2.795 -12.93 -11.016 1 95.62 101 VAL A CA 1
ATOM 767 C C . VAL A 1 101 ? -3.307 -11.906 -10.008 1 95.62 101 VAL A C 1
ATOM 769 O O . VAL A 1 101 ? -4.387 -11.336 -10.188 1 95.62 101 VAL A O 1
ATOM 772 N N . LEU A 1 102 ? -2.543 -11.625 -9.008 1 95.19 102 LEU A N 1
ATOM 773 C CA . LEU A 1 102 ? -2.945 -10.664 -7.988 1 95.19 102 LEU A CA 1
ATOM 774 C C . LEU A 1 102 ? -3.123 -9.273 -8.594 1 95.19 102 LEU A C 1
ATOM 776 O O . LEU A 1 102 ? -4.129 -8.609 -8.344 1 95.19 102 LEU A O 1
ATOM 780 N N . LYS A 1 103 ? -2.234 -8.852 -9.352 1 94.81 103 LYS A N 1
ATOM 781 C CA . LYS A 1 103 ? -2.279 -7.543 -9.992 1 94.81 103 LYS A CA 1
ATOM 782 C C . LYS A 1 103 ? -3.467 -7.434 -10.945 1 94.81 103 LYS A C 1
ATOM 784 O O . LYS A 1 103 ? -4.02 -6.352 -11.133 1 94.81 103 LYS A O 1
ATOM 789 N N . SER A 1 104 ? -3.875 -8.516 -11.523 1 92.81 104 SER A N 1
ATOM 790 C CA . SER A 1 104 ? -4.98 -8.516 -12.477 1 92.81 104 SER A CA 1
ATOM 791 C C . SER A 1 104 ? -6.289 -8.109 -11.812 1 92.81 104 SER A C 1
ATOM 793 O O . SER A 1 104 ? -7.234 -7.691 -12.484 1 92.81 104 SER A O 1
ATOM 795 N N . VAL A 1 105 ? -6.277 -8.234 -10.469 1 91.81 105 VAL A N 1
ATOM 796 C CA . VAL A 1 105 ? -7.52 -7.977 -9.75 1 91.81 105 VAL A CA 1
ATOM 797 C C . VAL A 1 105 ? -7.5 -6.559 -9.18 1 91.81 105 VAL A C 1
ATOM 799 O O . VAL A 1 105 ? -8.539 -6.031 -8.773 1 91.81 105 VAL A O 1
ATOM 802 N N . PHE A 1 106 ? -6.371 -5.879 -9.055 1 84.62 106 PHE A N 1
ATOM 803 C CA . PHE A 1 106 ? -6.242 -4.574 -8.414 1 84.62 106 PHE A CA 1
ATOM 804 C C . PHE A 1 106 ? -7.004 -3.512 -9.203 1 84.62 106 PHE A C 1
ATOM 806 O O . PHE A 1 106 ? -7.41 -2.492 -8.641 1 84.62 106 PHE A O 1
ATOM 813 N N . GLY A 1 107 ? -7.312 -3.758 -10.484 1 76.75 107 GLY A N 1
ATOM 814 C CA . GLY A 1 107 ? -8.125 -2.834 -11.266 1 76.75 107 GLY A CA 1
ATOM 815 C C . GLY A 1 107 ? -9.609 -2.994 -11.016 1 76.75 107 GLY A C 1
ATOM 816 O O . GLY A 1 107 ? -10.422 -2.25 -11.57 1 76.75 107 GLY A O 1
ATOM 817 N N . ASP A 1 108 ? -9.938 -3.906 -10.141 1 83.31 108 ASP A N 1
ATOM 818 C CA . ASP A 1 108 ? -11.32 -4.215 -9.805 1 83.31 108 ASP A CA 1
ATOM 819 C C . ASP A 1 108 ? -11.523 -4.25 -8.289 1 83.31 108 ASP A C 1
ATOM 821 O O . ASP A 1 108 ? -11.461 -5.316 -7.672 1 83.31 108 ASP A O 1
ATOM 825 N N . PRO A 1 109 ? -11.953 -3.104 -7.793 1 83 109 PRO A N 1
ATOM 826 C CA . PRO A 1 109 ? -12.055 -3 -6.336 1 83 109 PRO A CA 1
ATOM 827 C C . PRO A 1 109 ? -13.047 -4 -5.738 1 83 109 PRO A C 1
ATOM 829 O O . PRO A 1 109 ? -12.82 -4.508 -4.637 1 83 109 PRO A O 1
ATOM 832 N N . SER A 1 110 ? -14.117 -4.238 -6.441 1 88.19 110 SER A N 1
ATOM 833 C CA . SER A 1 110 ? -15.109 -5.184 -5.93 1 88.19 110 SER A CA 1
ATOM 834 C C . SER A 1 110 ? -14.531 -6.59 -5.836 1 88.19 110 SER A C 1
ATOM 836 O O . SER A 1 110 ? -14.727 -7.281 -4.832 1 88.19 110 SER A O 1
ATOM 838 N N . THR A 1 111 ? -13.797 -6.988 -6.836 1 92 111 THR A N 1
ATOM 839 C CA . THR A 1 111 ? -13.18 -8.312 -6.84 1 92 111 THR A CA 1
ATOM 840 C C . THR A 1 111 ? -12.07 -8.398 -5.797 1 92 111 THR A C 1
ATOM 842 O O . THR A 1 111 ? -11.961 -9.398 -5.086 1 92 111 THR A O 1
ATOM 845 N N . ALA A 1 112 ? -11.328 -7.363 -5.684 1 90.5 112 ALA A N 1
ATOM 846 C CA . ALA A 1 112 ? -10.273 -7.312 -4.676 1 90.5 112 ALA A CA 1
ATOM 847 C C . ALA A 1 112 ? -10.852 -7.445 -3.27 1 90.5 112 ALA A C 1
ATOM 849 O O . ALA A 1 112 ? -10.305 -8.164 -2.43 1 90.5 112 ALA A O 1
ATOM 850 N N . GLN A 1 113 ? -11.906 -6.762 -3.043 1 89.19 113 GLN A N 1
ATOM 851 C CA . GLN A 1 113 ? -12.57 -6.82 -1.744 1 89.19 113 GLN A CA 1
ATOM 852 C C . GLN A 1 113 ? -13.109 -8.219 -1.465 1 89.19 113 GLN A C 1
ATOM 854 O O . GLN A 1 113 ? -13 -8.719 -0.346 1 89.19 113 GLN A O 1
ATOM 859 N N . SER A 1 114 ? -13.734 -8.789 -2.455 1 92.19 114 SER A N 1
ATOM 860 C CA . SER A 1 114 ? -14.258 -10.141 -2.311 1 92.19 114 SER A CA 1
ATOM 861 C C . SER A 1 114 ? -13.156 -11.133 -1.952 1 92.19 114 SER A C 1
ATOM 863 O O . SER A 1 114 ? -13.336 -11.977 -1.076 1 92.19 114 SER A O 1
ATOM 865 N N . LEU A 1 115 ? -12.039 -11.008 -2.561 1 93.5 115 LEU A N 1
ATOM 866 C CA . LEU A 1 115 ? -10.898 -11.867 -2.27 1 93.5 115 LEU A CA 1
ATOM 867 C C . LEU A 1 115 ? -10.398 -11.641 -0.844 1 93.5 115 LEU A C 1
ATOM 869 O O . LEU A 1 115 ? -10.094 -12.602 -0.132 1 93.5 115 LEU A O 1
ATOM 873 N N . ALA A 1 116 ? -10.375 -10.398 -0.488 1 91.75 116 ALA A N 1
ATOM 874 C CA . ALA A 1 116 ? -9.898 -10.055 0.848 1 91.75 116 ALA A CA 1
ATOM 875 C C . ALA A 1 116 ? -10.781 -10.664 1.926 1 91.75 116 ALA A C 1
ATOM 877 O O . ALA A 1 116 ? -10.281 -11.188 2.926 1 91.75 116 ALA A O 1
ATOM 878 N N . VAL A 1 117 ? -12.047 -10.594 1.722 1 90.62 117 VAL A N 1
ATOM 879 C CA . VAL A 1 117 ? -13.008 -11.141 2.672 1 90.62 117 VAL A CA 1
ATOM 880 C C . VAL A 1 117 ? -12.906 -12.664 2.684 1 90.62 117 VAL A C 1
ATOM 882 O O . VAL A 1 117 ? -12.797 -13.281 3.75 1 90.62 117 VAL A O 1
ATOM 885 N N . ARG A 1 118 ? -12.891 -13.25 1.531 1 93.44 118 ARG A N 1
ATOM 886 C CA . ARG A 1 118 ? -12.875 -14.703 1.399 1 93.44 118 ARG A CA 1
ATOM 887 C C . ARG A 1 118 ? -11.672 -15.312 2.121 1 93.44 118 ARG A C 1
ATOM 889 O O . ARG A 1 118 ? -11.797 -16.344 2.785 1 93.44 118 ARG A O 1
ATOM 896 N N . PHE A 1 119 ? -10.594 -14.641 1.984 1 95.12 119 PHE A N 1
ATOM 897 C CA . PHE A 1 119 ? -9.352 -15.234 2.475 1 95.12 119 PHE A CA 1
ATOM 898 C C . PHE A 1 119 ? -8.914 -14.57 3.775 1 95.12 119 PHE A C 1
ATOM 900 O O . PHE A 1 119 ? -7.812 -14.812 4.262 1 95.12 119 PHE A O 1
ATOM 907 N N . ARG A 1 120 ? -9.719 -13.68 4.289 1 93.12 120 ARG A N 1
ATOM 908 C CA . ARG A 1 120 ? -9.398 -12.977 5.527 1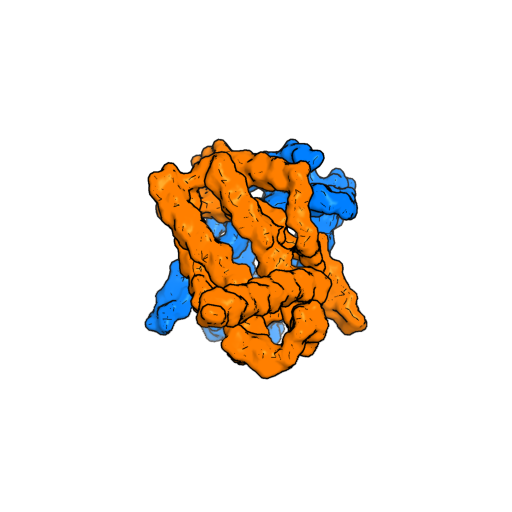 93.12 120 ARG A CA 1
ATOM 909 C C . ARG A 1 120 ? -8.023 -12.328 5.449 1 93.12 120 ARG A C 1
ATOM 911 O O . ARG A 1 120 ? -7.199 -12.484 6.355 1 93.12 120 ARG A O 1
ATOM 918 N N . LEU A 1 121 ? -7.734 -11.602 4.383 1 93.88 121 LEU A N 1
ATOM 919 C CA . LEU A 1 121 ? -6.418 -11.055 4.059 1 93.88 121 LEU A CA 1
ATOM 920 C C . LEU A 1 121 ? -5.93 -10.117 5.156 1 93.88 121 LEU A C 1
ATOM 922 O O . LEU A 1 121 ? -4.762 -10.18 5.551 1 93.88 121 LEU A O 1
ATOM 926 N N . PRO A 1 122 ? -6.785 -9.219 5.742 1 92.81 122 PRO A N 1
ATOM 927 C CA . PRO A 1 122 ? -6.289 -8.328 6.793 1 92.81 122 PRO A CA 1
ATOM 928 C C . PRO A 1 122 ? -5.711 -9.086 7.984 1 92.81 122 PRO A C 1
ATOM 930 O O . PRO A 1 122 ? -4.648 -8.727 8.492 1 92.81 122 PRO A O 1
ATOM 933 N N . GLU A 1 123 ? -6.316 -10.148 8.391 1 93.88 123 GLU A N 1
ATOM 934 C CA . GLU A 1 123 ? -5.84 -10.953 9.508 1 93.88 123 GLU A CA 1
ATOM 935 C C . GLU A 1 123 ? -4.543 -11.68 9.156 1 93.88 123 GLU A C 1
ATOM 937 O O . GLU A 1 123 ? -3.641 -11.781 9.992 1 93.88 123 GLU A O 1
ATOM 942 N N . ARG A 1 124 ? -4.539 -12.172 7.984 1 95.38 124 ARG A N 1
ATOM 943 C CA . ARG A 1 124 ? -3.354 -12.898 7.543 1 95.38 124 ARG A CA 1
ATOM 944 C C . ARG A 1 124 ? -2.154 -11.969 7.414 1 95.38 124 ARG A C 1
ATOM 946 O O . ARG A 1 124 ? -1.038 -12.328 7.793 1 95.38 124 ARG A O 1
ATOM 953 N N . ILE A 1 125 ? -2.379 -10.781 6.855 1 95.5 125 ILE A N 1
ATOM 954 C CA . ILE A 1 125 ? -1.316 -9.789 6.719 1 95.5 125 ILE A CA 1
ATOM 955 C C . ILE A 1 125 ? -0.822 -9.367 8.102 1 95.5 125 ILE A C 1
ATOM 957 O O . ILE A 1 125 ? 0.385 -9.289 8.336 1 95.5 125 ILE A O 1
ATOM 961 N N . ASP A 1 126 ? -1.733 -9.148 8.984 1 95.25 126 ASP A N 1
ATOM 962 C CA . ASP A 1 126 ? -1.367 -8.797 10.352 1 95.25 126 ASP A CA 1
ATOM 963 C C . ASP A 1 126 ? -0.547 -9.906 11 1 95.25 126 ASP A C 1
ATOM 965 O O . ASP A 1 126 ? 0.442 -9.641 11.688 1 95.25 126 ASP A O 1
ATOM 969 N N . GLY A 1 127 ? -1.043 -11.141 10.805 1 95.75 127 GLY A N 1
ATOM 970 C CA . GLY A 1 127 ? -0.29 -12.281 11.312 1 95.75 127 GLY A CA 1
ATOM 971 C C . GLY A 1 127 ? 1.127 -12.344 10.773 1 95.75 127 GLY A C 1
ATOM 972 O O . GLY A 1 127 ? 2.066 -12.641 11.516 1 95.75 127 GLY A O 1
ATOM 973 N N . LEU A 1 128 ? 1.301 -12.062 9.516 1 97.31 128 LEU A N 1
ATOM 974 C CA . LEU A 1 128 ? 2.617 -12.07 8.891 1 97.31 128 LEU A CA 1
ATOM 975 C C . LEU A 1 128 ? 3.506 -10.977 9.461 1 97.31 128 LEU A C 1
ATOM 977 O O . LEU A 1 128 ? 4.672 -11.219 9.781 1 97.31 128 LEU A O 1
ATOM 981 N N . ILE A 1 129 ? 2.973 -9.797 9.617 1 96.75 129 ILE A N 1
ATOM 982 C CA . ILE A 1 129 ? 3.713 -8.672 10.164 1 96.75 129 ILE A CA 1
ATOM 983 C C . ILE A 1 129 ? 4.199 -9.008 11.57 1 96.75 129 ILE A C 1
ATOM 985 O O . ILE A 1 129 ? 5.363 -8.773 11.906 1 96.75 129 ILE A O 1
ATOM 989 N N . ARG A 1 130 ? 3.354 -9.602 12.375 1 95.69 130 ARG A N 1
ATOM 990 C CA . ARG A 1 130 ? 3.701 -9.945 13.75 1 95.69 130 ARG A CA 1
ATOM 991 C C . ARG A 1 130 ? 4.773 -11.031 13.789 1 95.69 130 ARG A C 1
ATOM 993 O O . ARG A 1 130 ? 5.68 -10.992 14.617 1 95.69 130 ARG A O 1
ATOM 1000 N N . ALA A 1 131 ? 4.562 -11.992 12.922 1 97.06 131 ALA A N 1
ATOM 1001 C CA . ALA A 1 131 ? 5.559 -13.055 12.859 1 97.06 131 ALA A CA 1
ATOM 1002 C C . ALA A 1 131 ? 6.93 -12.5 12.484 1 97.06 131 ALA A C 1
ATOM 1004 O O . ALA A 1 131 ? 7.941 -12.867 13.086 1 97.06 131 ALA A O 1
ATOM 1005 N N . VAL A 1 132 ? 6.973 -11.617 11.523 1 96.56 132 VAL A N 1
ATOM 1006 C CA . VAL A 1 132 ? 8.227 -11.023 11.055 1 96.56 132 VAL A CA 1
ATOM 1007 C C . VAL A 1 132 ? 8.82 -10.141 12.148 1 96.56 132 VAL A C 1
ATOM 1009 O O . VAL A 1 132 ? 10.039 -10.133 12.344 1 96.56 132 VAL A O 1
ATOM 1012 N N . ALA A 1 133 ? 7.98 -9.422 12.844 1 95.25 133 ALA A N 1
ATOM 1013 C CA . ALA A 1 133 ? 8.445 -8.547 13.914 1 95.25 133 ALA A CA 1
ATOM 1014 C C . ALA A 1 133 ? 9.062 -9.359 15.047 1 95.25 133 ALA A C 1
ATOM 1016 O O . ALA A 1 133 ? 10.078 -8.953 15.625 1 95.25 133 ALA A O 1
ATOM 1017 N N . GLY A 1 134 ? 8.383 -10.461 15.383 1 93.5 134 GLY A N 1
ATOM 1018 C CA . GLY A 1 134 ? 8.859 -11.344 16.422 1 93.5 134 GLY A CA 1
ATOM 1019 C C . GLY A 1 134 ? 8.578 -10.836 17.828 1 93.5 134 GLY A C 1
ATOM 1020 O O . GLY A 1 134 ? 8.961 -11.461 18.812 1 93.5 134 GLY A O 1
ATOM 1021 N N . SER A 1 135 ? 8.117 -9.617 17.984 1 90.5 135 SER A N 1
ATOM 1022 C CA . SER A 1 135 ? 7.719 -9.016 19.266 1 90.5 135 SER A CA 1
ATOM 1023 C C . SER A 1 135 ? 6.641 -7.957 19.062 1 90.5 135 SER A C 1
ATOM 1025 O O . SER A 1 135 ? 6.336 -7.582 17.922 1 90.5 135 SER A O 1
ATOM 1027 N N . GLU A 1 136 ? 6.039 -7.543 20.125 1 88.31 136 GLU A N 1
ATOM 1028 C CA . GLU A 1 136 ? 5.004 -6.52 20.062 1 88.31 136 GLU A CA 1
ATOM 1029 C C . GLU A 1 136 ? 5.598 -5.121 20.188 1 88.31 136 GLU A C 1
ATOM 1031 O O . GLU A 1 136 ? 4.867 -4.129 20.188 1 88.31 136 GLU A O 1
ATOM 1036 N N . ASP A 1 137 ? 6.867 -5.086 20.203 1 92.06 137 ASP A N 1
ATOM 1037 C CA . ASP A 1 137 ? 7.566 -3.807 20.281 1 92.06 137 ASP A CA 1
ATOM 1038 C C . ASP A 1 137 ? 7.324 -2.973 19.016 1 92.06 137 ASP A C 1
ATOM 1040 O O . ASP A 1 137 ? 7.395 -3.488 17.906 1 92.06 137 ASP A O 1
ATOM 1044 N N . ALA A 1 138 ? 7.043 -1.668 19.234 1 92.69 138 ALA A N 1
ATOM 1045 C CA . ALA A 1 138 ? 6.719 -0.781 18.125 1 92.69 138 ALA A CA 1
ATOM 1046 C C . ALA A 1 138 ? 7.875 -0.708 17.125 1 92.69 138 ALA A C 1
ATOM 1048 O O . ALA A 1 138 ? 7.656 -0.586 15.914 1 92.69 138 ALA A O 1
ATOM 1049 N N . ASP A 1 139 ? 9.102 -0.775 17.656 1 94.5 139 ASP A N 1
ATOM 1050 C CA . ASP A 1 139 ? 10.273 -0.696 16.781 1 94.5 139 ASP A CA 1
ATOM 1051 C C . ASP A 1 139 ? 10.414 -1.962 15.938 1 94.5 139 ASP A C 1
ATOM 1053 O O . ASP A 1 139 ? 10.797 -1.895 14.766 1 94.5 139 ASP A O 1
ATOM 1057 N N . ALA A 1 140 ? 10.109 -3.131 16.562 1 94.56 140 ALA A N 1
ATOM 1058 C CA . ALA A 1 140 ? 10.148 -4.391 15.828 1 94.56 140 ALA A CA 1
ATOM 1059 C C . ALA A 1 140 ? 9.078 -4.426 14.742 1 94.56 140 ALA A C 1
ATOM 1061 O O . ALA A 1 140 ? 9.328 -4.895 13.625 1 94.56 140 ALA A O 1
ATOM 1062 N N . VAL A 1 141 ? 7.93 -3.898 15.039 1 95.19 141 VAL A N 1
ATOM 1063 C CA . VAL A 1 141 ? 6.832 -3.848 14.078 1 95.19 141 VAL A CA 1
ATOM 1064 C C . VAL A 1 141 ? 7.188 -2.908 12.93 1 95.19 141 VAL A C 1
ATOM 1066 O O . VAL A 1 141 ? 6.965 -3.232 11.758 1 95.19 141 VAL A O 1
ATOM 1069 N N . LEU A 1 142 ? 7.781 -1.781 13.273 1 96.38 142 LEU A N 1
ATOM 1070 C CA . LEU A 1 142 ? 8.219 -0.828 12.258 1 96.38 142 LEU A CA 1
ATOM 1071 C C . LEU A 1 142 ? 9.211 -1.47 11.297 1 96.38 142 LEU A C 1
ATOM 1073 O O . LEU A 1 142 ? 9.094 -1.31 10.086 1 96.38 142 LEU A O 1
ATOM 1077 N N . ARG A 1 143 ? 10.156 -2.189 11.812 1 96.69 143 ARG A N 1
ATOM 1078 C CA . ARG A 1 143 ? 11.141 -2.871 10.977 1 96.69 143 ARG A CA 1
ATOM 1079 C C . ARG A 1 143 ? 10.477 -3.896 10.07 1 96.69 143 ARG A C 1
ATOM 1081 O O . ARG A 1 143 ? 10.805 -3.994 8.883 1 96.69 143 ARG A O 1
ATOM 1088 N N . ALA A 1 144 ? 9.562 -4.648 10.656 1 97.06 144 ALA A N 1
ATOM 1089 C CA . ALA A 1 144 ? 8.836 -5.648 9.883 1 97.06 144 ALA A CA 1
ATOM 1090 C C . ALA A 1 144 ? 8.07 -5 8.734 1 97.06 144 ALA A C 1
ATOM 1092 O O . ALA A 1 144 ? 8.109 -5.484 7.602 1 97.06 144 ALA A O 1
ATOM 1093 N N . LEU A 1 145 ? 7.422 -3.896 9 1 97.38 145 LEU A N 1
ATOM 1094 C CA . LEU A 1 145 ? 6.664 -3.168 7.984 1 97.38 145 LEU A CA 1
ATOM 1095 C C . LEU A 1 145 ? 7.574 -2.691 6.863 1 97.38 145 LEU A C 1
ATOM 1097 O O . LEU A 1 145 ? 7.246 -2.84 5.684 1 97.38 145 LEU A O 1
ATOM 1101 N N . CYS A 1 146 ? 8.695 -2.174 7.211 1 98.19 146 CYS A N 1
ATOM 1102 C CA . CYS A 1 146 ? 9.617 -1.631 6.219 1 98.19 146 CYS A CA 1
ATOM 1103 C C . CYS A 1 146 ? 10.172 -2.734 5.328 1 98.19 146 CYS A C 1
ATOM 1105 O O . CYS A 1 146 ? 10.227 -2.586 4.105 1 98.19 146 CYS A O 1
ATOM 1107 N N . VAL A 1 147 ? 10.5 -3.873 5.906 1 97.88 147 VAL A N 1
ATOM 1108 C CA . VAL A 1 147 ? 11.039 -4.98 5.129 1 97.88 147 VAL A CA 1
ATOM 1109 C C . VAL A 1 147 ? 9.969 -5.527 4.188 1 97.88 147 VAL A C 1
ATOM 1111 O O . VAL A 1 147 ? 10.219 -5.723 2.998 1 97.88 147 VAL A O 1
ATOM 1114 N N . LEU A 1 148 ? 8.812 -5.754 4.715 1 98 148 LEU A N 1
ATOM 1115 C CA . LEU A 1 148 ? 7.723 -6.32 3.928 1 98 148 LEU A CA 1
ATOM 1116 C C . LEU A 1 148 ? 7.293 -5.355 2.826 1 98 148 LEU A C 1
ATOM 1118 O O . LEU A 1 148 ? 6.895 -5.785 1.741 1 98 148 LEU A O 1
ATOM 1122 N N . SER A 1 149 ? 7.395 -4.07 3.113 1 98.19 149 SER A N 1
ATOM 1123 C CA . SER A 1 149 ? 7.004 -3.082 2.115 1 98.19 149 SER A CA 1
ATOM 1124 C C . SER A 1 149 ? 7.93 -3.123 0.904 1 98.19 149 SER A C 1
ATOM 1126 O O . SER A 1 149 ? 7.492 -2.887 -0.225 1 98.19 149 SER A O 1
ATOM 1128 N N . VAL A 1 150 ? 9.172 -3.385 1.106 1 98.5 150 VAL A N 1
ATOM 1129 C CA . VAL A 1 150 ? 10.117 -3.492 0.006 1 98.5 150 VAL A CA 1
ATOM 1130 C C . VAL A 1 150 ? 9.703 -4.621 -0.934 1 98.5 150 VAL A C 1
ATOM 1132 O O . VAL A 1 150 ? 9.625 -4.43 -2.15 1 98.5 150 VAL A O 1
ATOM 1135 N N . ILE A 1 151 ? 9.375 -5.723 -0.346 1 98.38 151 ILE A N 1
ATOM 1136 C CA . ILE A 1 151 ? 8.977 -6.887 -1.128 1 98.38 151 ILE A CA 1
ATOM 1137 C C . ILE A 1 151 ? 7.652 -6.609 -1.83 1 98.38 151 ILE A C 1
ATOM 1139 O O . ILE A 1 151 ? 7.504 -6.883 -3.023 1 98.38 151 ILE A O 1
ATOM 1143 N N . HIS A 1 152 ? 6.723 -6.074 -1.104 1 97.12 152 HIS A N 1
ATOM 1144 C CA . HIS A 1 152 ? 5.41 -5.738 -1.643 1 97.12 152 HIS A CA 1
ATOM 1145 C C . HIS A 1 152 ? 5.527 -4.762 -2.807 1 97.12 152 HIS A C 1
ATOM 1147 O O . HIS A 1 152 ? 4.93 -4.977 -3.863 1 97.12 152 HIS A O 1
ATOM 1153 N N . ALA A 1 153 ? 6.277 -3.713 -2.607 1 97.19 153 ALA A N 1
ATOM 1154 C CA . ALA A 1 153 ? 6.426 -2.695 -3.645 1 97.19 153 ALA A CA 1
ATOM 1155 C C . ALA A 1 153 ? 7.062 -3.283 -4.902 1 97.19 153 ALA A C 1
ATOM 1157 O O . ALA A 1 153 ? 6.641 -2.979 -6.02 1 97.19 153 ALA A O 1
ATOM 1158 N N . ALA A 1 154 ? 8 -4.133 -4.738 1 97.62 154 ALA A N 1
ATOM 1159 C CA . ALA A 1 154 ? 8.75 -4.695 -5.863 1 97.62 154 ALA A CA 1
ATOM 1160 C C . ALA A 1 154 ? 7.875 -5.641 -6.684 1 97.62 154 ALA A C 1
ATOM 1162 O O . ALA A 1 154 ? 8.086 -5.805 -7.887 1 97.62 154 ALA A O 1
ATOM 1163 N N . THR A 1 155 ? 6.887 -6.23 -6.055 1 97.19 155 THR A N 1
ATOM 1164 C CA . THR A 1 155 ? 6.168 -7.312 -6.719 1 97.19 155 THR A CA 1
ATOM 1165 C C . THR A 1 155 ? 4.758 -6.867 -7.105 1 97.19 155 THR A C 1
ATOM 1167 O O . THR A 1 155 ? 4.215 -7.312 -8.117 1 97.19 155 THR A O 1
ATOM 1170 N N . LEU A 1 156 ? 4.18 -5.965 -6.285 1 95.69 156 LEU A N 1
ATOM 1171 C CA . LEU A 1 156 ? 2.742 -5.762 -6.438 1 95.69 156 LEU A CA 1
ATOM 1172 C C . LEU A 1 156 ? 2.434 -4.301 -6.762 1 95.69 156 LEU A C 1
ATOM 1174 O O . LEU A 1 156 ? 1.34 -3.984 -7.234 1 95.69 156 LEU A O 1
ATOM 1178 N N . ALA A 1 157 ? 3.309 -3.436 -6.445 1 94.56 157 ALA A N 1
ATOM 1179 C CA . ALA A 1 157 ? 3.023 -2.02 -6.664 1 94.56 157 ALA A CA 1
ATOM 1180 C C . ALA A 1 157 ? 2.939 -1.698 -8.148 1 94.56 157 ALA A C 1
ATOM 1182 O O . ALA A 1 157 ? 3.66 -2.287 -8.961 1 94.56 157 ALA A O 1
ATOM 1183 N N . PRO A 1 158 ? 2.064 -0.717 -8.523 1 91.5 158 PRO A N 1
ATOM 1184 C CA . PRO A 1 158 ? 2.078 -0.263 -9.914 1 91.5 158 PRO A CA 1
ATOM 1185 C C . PRO A 1 158 ? 3.355 0.488 -10.281 1 91.5 158 PRO A C 1
ATOM 1187 O O . PRO A 1 158 ? 3.938 1.172 -9.438 1 91.5 158 PRO A O 1
ATOM 1190 N N . ALA A 1 159 ? 3.76 0.34 -11.523 1 86.19 159 ALA A N 1
ATOM 1191 C CA . ALA A 1 159 ? 4.988 0.967 -12 1 86.19 159 ALA A CA 1
ATOM 1192 C C . ALA A 1 159 ? 4.695 2.297 -12.688 1 86.19 159 ALA A C 1
ATOM 1194 O O . ALA A 1 159 ? 5.586 2.908 -13.281 1 86.19 159 ALA A O 1
ATOM 1195 N N . GLY A 1 160 ? 3.436 2.678 -12.633 1 88.25 160 GLY A N 1
ATOM 1196 C CA . GLY A 1 160 ? 2.996 3.924 -13.242 1 88.25 160 GLY A CA 1
ATOM 1197 C C . GLY A 1 160 ? 1.489 4.02 -13.383 1 88.25 160 GLY A C 1
ATOM 1198 O O . GLY A 1 160 ? 0.75 3.318 -12.688 1 88.25 160 GLY A O 1
ATOM 1199 N N . ILE A 1 161 ? 1.092 4.98 -14.156 1 90.44 161 ILE A N 1
ATOM 1200 C CA . ILE A 1 161 ? -0.337 5.141 -14.406 1 90.44 161 ILE A CA 1
ATOM 1201 C C . ILE A 1 161 ? -0.586 5.289 -15.906 1 90.44 161 ILE A C 1
ATOM 1203 O O . ILE A 1 161 ? 0.299 5.719 -16.641 1 90.44 161 ILE A O 1
ATOM 1207 N N . ASP A 1 162 ? -1.655 4.812 -16.219 1 88.25 162 ASP A N 1
ATOM 1208 C CA . ASP A 1 162 ? -2.207 5.094 -17.547 1 88.25 162 ASP A CA 1
ATOM 1209 C C . ASP A 1 162 ? -3.445 5.984 -17.453 1 88.25 162 ASP A C 1
ATOM 1211 O O . ASP A 1 162 ? -4.133 5.988 -16.422 1 88.25 162 ASP A O 1
ATOM 1215 N N . VAL A 1 163 ? -3.617 6.824 -18.344 1 85.56 163 VAL A N 1
ATOM 1216 C CA . VAL A 1 163 ? -4.809 7.668 -18.375 1 85.56 163 VAL A CA 1
ATOM 1217 C C . VAL A 1 163 ? -5.734 7.195 -19.5 1 85.56 163 VAL A C 1
ATOM 1219 O O . VAL A 1 163 ? -5.32 7.086 -20.656 1 85.56 163 VAL A O 1
ATOM 1222 N N . ASP A 1 164 ? -6.883 6.863 -19.047 1 79.31 164 ASP A N 1
ATOM 1223 C CA . ASP A 1 164 ? -7.801 6.348 -20.047 1 79.31 164 ASP A CA 1
ATOM 1224 C C . ASP A 1 164 ? -8.352 7.477 -20.922 1 79.31 164 ASP A C 1
ATOM 1226 O O . ASP A 1 164 ? -7.922 8.625 -20.797 1 79.31 164 ASP A O 1
ATOM 1230 N N . ALA A 1 165 ? -9.25 7.031 -21.844 1 84.88 165 ALA A N 1
ATOM 1231 C CA . ALA A 1 165 ? -9.789 7.961 -22.828 1 84.88 165 ALA A CA 1
ATOM 1232 C C . ALA A 1 165 ? -10.555 9.094 -22.156 1 84.88 165 ALA A C 1
ATOM 1234 O O . ALA A 1 165 ? -10.648 10.195 -22.703 1 84.88 165 ALA A O 1
ATOM 1235 N N . ASN A 1 166 ? -11.047 8.93 -20.953 1 85.62 166 ASN A N 1
ATOM 1236 C CA . ASN A 1 166 ? -11.828 9.922 -20.234 1 85.62 166 ASN A CA 1
ATOM 1237 C C . ASN A 1 166 ? -10.953 10.734 -19.281 1 85.62 166 ASN A C 1
ATOM 1239 O O . ASN A 1 166 ? -11.453 11.547 -18.5 1 85.62 166 ASN A O 1
ATOM 1243 N N . GLY A 1 167 ? -9.695 10.406 -19.266 1 84.38 167 GLY A N 1
ATOM 1244 C CA . GLY A 1 167 ? -8.773 11.164 -18.438 1 84.38 167 GLY A CA 1
ATOM 1245 C C . GLY A 1 167 ? -8.633 10.594 -17.031 1 84.38 167 GLY A C 1
ATOM 1246 O O . GLY A 1 167 ? -8.086 11.25 -16.141 1 84.38 167 GLY A O 1
ATOM 1247 N N . ILE A 1 168 ? -9.156 9.461 -16.844 1 83.12 168 ILE A N 1
ATOM 1248 C CA . ILE A 1 168 ? -9.102 8.844 -15.516 1 83.12 168 ILE A CA 1
ATOM 1249 C C . ILE A 1 168 ? -7.816 8.031 -15.383 1 83.12 168 ILE A C 1
ATOM 1251 O O . ILE A 1 168 ? -7.555 7.133 -16.188 1 83.12 168 ILE A O 1
ATOM 1255 N N . PRO A 1 169 ? -7.051 8.383 -14.391 1 86.69 169 PRO A N 1
ATOM 1256 C CA . PRO A 1 169 ? -5.82 7.609 -14.211 1 86.69 169 PRO A CA 1
ATOM 1257 C C . PRO A 1 169 ? -6.078 6.207 -13.664 1 86.69 169 PRO A C 1
ATOM 1259 O O . PRO A 1 169 ? -6.934 6.027 -12.797 1 86.69 169 PRO A O 1
ATOM 1262 N N . THR A 1 170 ? -5.406 5.266 -14.273 1 85.62 170 THR A N 1
ATOM 1263 C CA . THR A 1 170 ? -5.441 3.885 -13.797 1 85.62 170 THR A CA 1
ATOM 1264 C C . THR A 1 170 ? -4.027 3.365 -13.547 1 85.62 170 THR A C 1
ATOM 1266 O O . THR A 1 170 ? -3.102 3.688 -14.289 1 85.62 170 THR A O 1
ATOM 1269 N N . PRO A 1 171 ? -3.902 2.607 -12.531 1 88.56 171 PRO A N 1
ATOM 1270 C CA . PRO A 1 171 ? -2.568 2.064 -12.281 1 88.56 171 PRO A CA 1
ATOM 1271 C C . PRO A 1 171 ? -2.07 1.166 -13.414 1 88.56 171 PRO A C 1
ATOM 1273 O O . PRO A 1 171 ? -2.857 0.429 -14.008 1 88.56 171 PRO A O 1
ATOM 1276 N N . ARG A 1 172 ? -0.794 1.344 -13.656 1 89.19 172 ARG A N 1
ATOM 1277 C CA . ARG A 1 172 ? -0.121 0.488 -14.625 1 89.19 172 ARG A CA 1
ATOM 1278 C C . ARG A 1 172 ? 0.734 -0.565 -13.93 1 89.19 172 ARG A C 1
ATOM 1280 O O . ARG A 1 172 ? 1.697 -0.231 -13.234 1 89.19 172 ARG A O 1
ATOM 1287 N N . PHE A 1 173 ? 0.35 -1.83 -14.164 1 88.69 173 PHE A N 1
ATOM 1288 C CA . PHE A 1 173 ? 1.072 -2.93 -13.531 1 88.69 173 PHE A CA 1
ATOM 1289 C C . PHE A 1 173 ? 1.915 -3.68 -14.562 1 88.69 173 PHE A C 1
ATOM 1291 O O . PHE A 1 173 ? 1.484 -3.879 -15.695 1 88.69 173 PHE A O 1
ATOM 1298 N N . GLY A 1 174 ? 3.123 -3.98 -14.148 1 83.25 174 GLY A N 1
ATOM 1299 C CA . GLY A 1 174 ? 3.896 -4.902 -14.961 1 83.25 174 GLY A CA 1
ATOM 1300 C C . GLY A 1 174 ? 3.434 -6.344 -14.828 1 83.25 174 GLY A C 1
ATOM 1301 O O . GLY A 1 174 ? 2.955 -6.754 -13.773 1 83.25 174 GLY A O 1
ATOM 1302 N N . THR A 1 175 ? 3.6 -7.121 -15.945 1 82.69 175 THR A N 1
ATOM 1303 C CA . THR A 1 175 ? 3.115 -8.5 -15.922 1 82.69 175 THR A CA 1
ATOM 1304 C C . THR A 1 175 ? 4.281 -9.477 -15.859 1 82.69 175 THR A C 1
ATOM 1306 O O . THR A 1 175 ? 4.094 -10.656 -15.539 1 82.69 175 THR A O 1
ATOM 1309 N N . ALA A 1 176 ? 5.398 -9.055 -16.125 1 88.12 176 ALA A N 1
ATOM 1310 C CA . ALA A 1 176 ? 6.566 -9.93 -16.141 1 88.12 176 ALA A CA 1
ATOM 1311 C C . ALA A 1 176 ? 7.086 -10.18 -14.734 1 88.12 176 ALA A C 1
ATOM 1313 O O . ALA A 1 176 ? 7.094 -9.273 -13.898 1 88.12 176 ALA A O 1
ATOM 1314 N N . PRO A 1 177 ? 7.457 -11.453 -14.469 1 93.12 177 PRO A N 1
ATOM 1315 C CA . PRO A 1 177 ? 8.164 -11.688 -13.211 1 93.12 177 PRO A CA 1
ATOM 1316 C C . PRO A 1 177 ? 9.469 -10.898 -13.102 1 93.12 177 PRO A C 1
ATOM 1318 O O . PRO A 1 177 ? 9.977 -10.406 -14.109 1 93.12 177 PRO A O 1
ATOM 1321 N N . LEU A 1 178 ? 9.914 -10.742 -11.914 1 96.44 178 LEU A N 1
ATOM 1322 C CA . LEU A 1 178 ? 11.203 -10.086 -11.711 1 96.44 178 LEU A CA 1
ATOM 1323 C C . LEU A 1 178 ? 12.312 -10.828 -12.438 1 96.44 178 LEU A C 1
ATOM 1325 O O . LEU A 1 178 ? 12.344 -12.062 -12.453 1 96.44 178 LEU A O 1
ATOM 1329 N N . THR A 1 179 ? 13.172 -10.062 -13.102 1 96 179 THR A N 1
ATOM 1330 C CA . THR A 1 179 ? 14.375 -10.648 -13.672 1 96 179 THR A CA 1
ATOM 1331 C C . THR A 1 179 ? 15.328 -11.117 -12.578 1 96 179 THR A C 1
ATOM 1333 O O . THR A 1 179 ? 15.141 -10.781 -11.406 1 96 179 THR A O 1
ATOM 1336 N N . GLY A 1 180 ? 16.281 -11.945 -12.93 1 96.31 180 GLY A N 1
ATOM 1337 C CA . GLY A 1 180 ? 17.281 -12.383 -11.969 1 96.31 180 GLY A CA 1
ATOM 1338 C C . GLY A 1 180 ? 17.953 -11.234 -11.242 1 96.31 180 GLY A C 1
ATOM 1339 O O . GLY A 1 180 ? 18.094 -11.258 -10.016 1 96.31 180 GLY A O 1
ATOM 1340 N N . ASP A 1 181 ? 18.344 -10.148 -11.93 1 96.06 181 ASP A N 1
ATOM 1341 C CA . ASP A 1 181 ? 19 -8.977 -11.359 1 96.06 181 ASP A CA 1
ATOM 1342 C C . ASP A 1 181 ? 18.062 -8.203 -10.438 1 96.06 181 ASP A C 1
ATOM 1344 O O . ASP A 1 181 ? 18.484 -7.727 -9.383 1 96.06 181 ASP A O 1
ATOM 1348 N N . GLN A 1 182 ? 16.875 -8.109 -10.844 1 96.75 182 GLN A N 1
ATOM 1349 C CA . GLN A 1 182 ? 15.883 -7.418 -10.016 1 96.75 182 GLN A CA 1
ATOM 1350 C C . GLN A 1 182 ? 15.641 -8.172 -8.711 1 96.75 182 GLN A C 1
ATOM 1352 O O . GLN A 1 182 ? 15.547 -7.559 -7.641 1 96.75 182 GLN A O 1
ATOM 1357 N N . ARG A 1 183 ? 15.523 -9.461 -8.859 1 97.25 183 ARG A N 1
ATOM 1358 C CA . ARG A 1 183 ? 15.344 -10.297 -7.672 1 97.25 183 ARG A CA 1
ATOM 1359 C C . ARG A 1 183 ? 16.516 -10.133 -6.711 1 97.25 183 ARG A C 1
ATOM 1361 O O . ARG A 1 183 ? 16.312 -10.023 -5.5 1 97.25 183 ARG A O 1
ATOM 1368 N N . ALA A 1 184 ? 17.703 -10.141 -7.254 1 96.94 184 ALA A N 1
ATOM 1369 C CA . ALA A 1 184 ? 18.891 -9.953 -6.43 1 96.94 184 ALA A CA 1
ATOM 1370 C C . ALA A 1 184 ? 18.875 -8.594 -5.734 1 96.94 184 ALA A C 1
ATOM 1372 O O . ALA A 1 184 ? 19.219 -8.484 -4.555 1 96.94 184 ALA A O 1
ATOM 1373 N N . PHE A 1 185 ? 18.438 -7.617 -6.438 1 97.81 185 PHE A N 1
ATOM 1374 C CA . PHE A 1 185 ? 18.328 -6.285 -5.863 1 97.81 185 PHE A CA 1
ATOM 1375 C C . PHE A 1 185 ? 17.328 -6.27 -4.715 1 97.81 185 PHE A C 1
ATOM 1377 O O . PHE A 1 185 ? 17.625 -5.746 -3.635 1 97.81 185 PHE A O 1
ATOM 1384 N N . VAL A 1 186 ? 16.125 -6.789 -4.914 1 98.31 186 VAL A N 1
ATOM 1385 C CA . VAL A 1 186 ? 15.055 -6.742 -3.922 1 98.31 186 VAL A CA 1
ATOM 1386 C C . VAL A 1 186 ? 15.477 -7.512 -2.672 1 98.31 186 VAL A C 1
ATOM 1388 O O . VAL A 1 186 ? 15.234 -7.066 -1.549 1 98.31 186 VAL A O 1
ATOM 1391 N N . LEU A 1 187 ? 16.109 -8.672 -2.936 1 97.81 187 LEU A N 1
ATOM 1392 C CA . LEU A 1 187 ? 16.609 -9.445 -1.808 1 97.81 187 LEU A CA 1
ATOM 1393 C C . LEU A 1 187 ? 17.625 -8.641 -1.005 1 97.81 187 LEU A C 1
ATOM 1395 O O . LEU A 1 187 ? 17.531 -8.562 0.222 1 97.81 187 LEU A O 1
ATOM 1399 N N . ALA A 1 188 ? 18.578 -7.961 -1.663 1 97.88 188 ALA A N 1
ATOM 1400 C CA . ALA A 1 188 ? 19.594 -7.141 -0.999 1 97.88 188 ALA A CA 1
ATOM 1401 C C . ALA A 1 188 ? 18.953 -5.977 -0.252 1 97.88 188 ALA A C 1
ATOM 1403 O O . ALA A 1 188 ? 19.359 -5.641 0.86 1 97.88 188 ALA A O 1
ATOM 1404 N N . ALA A 1 189 ? 17.953 -5.395 -0.842 1 98.06 189 ALA A N 1
ATOM 1405 C CA . ALA A 1 189 ? 17.25 -4.262 -0.243 1 98.06 189 ALA A CA 1
ATOM 1406 C C . ALA A 1 189 ? 16.531 -4.676 1.033 1 98.06 189 ALA A C 1
ATOM 1408 O O . ALA A 1 189 ? 16.656 -4.02 2.07 1 98.06 189 ALA A O 1
ATOM 1409 N N . ALA A 1 190 ? 15.75 -5.773 0.935 1 98.31 190 ALA A N 1
ATOM 1410 C CA . ALA A 1 190 ? 15.023 -6.27 2.1 1 98.31 190 ALA A CA 1
ATOM 1411 C C . ALA A 1 190 ? 15.984 -6.637 3.229 1 98.31 190 ALA A C 1
ATOM 1413 O O . ALA A 1 190 ? 15.727 -6.32 4.395 1 98.31 190 ALA A O 1
ATOM 1414 N N . LEU A 1 191 ? 17.078 -7.254 2.861 1 97.44 191 LEU A N 1
ATOM 1415 C CA . LEU A 1 191 ? 18.047 -7.688 3.861 1 97.44 191 LEU A CA 1
ATOM 1416 C C . LEU A 1 191 ? 18.781 -6.492 4.469 1 97.44 191 LEU A C 1
ATOM 1418 O O . LEU A 1 191 ? 19.109 -6.504 5.656 1 97.44 191 LEU A O 1
ATOM 1422 N N . ALA A 1 192 ? 19.062 -5.445 3.676 1 97 192 ALA A N 1
ATOM 1423 C CA . ALA A 1 192 ? 19.688 -4.23 4.191 1 97 192 ALA A CA 1
ATOM 1424 C C . ALA A 1 192 ? 18.828 -3.576 5.266 1 97 192 ALA A C 1
ATOM 1426 O O . ALA A 1 192 ? 19.344 -3.066 6.262 1 97 192 ALA A O 1
ATOM 1427 N N . VAL A 1 193 ? 17.5 -3.594 5.051 1 96.88 193 VAL A N 1
ATOM 1428 C CA . VAL A 1 193 ? 16.562 -3.045 6.031 1 96.88 193 VAL A CA 1
ATOM 1429 C C . VAL A 1 193 ? 16.531 -3.936 7.27 1 96.88 193 VAL A C 1
ATOM 1431 O O . VAL A 1 193 ? 16.609 -3.443 8.398 1 96.88 193 VAL A O 1
ATOM 1434 N N . LEU A 1 194 ? 16.484 -5.234 7.02 1 93.88 194 LEU A N 1
ATOM 1435 C CA . LEU A 1 194 ? 16.375 -6.215 8.094 1 93.88 194 LEU A CA 1
ATOM 1436 C C . LEU A 1 194 ? 17.594 -6.141 9.016 1 93.88 194 LEU A C 1
ATOM 1438 O O . LEU A 1 194 ? 17.469 -6.355 10.227 1 93.88 194 LEU A O 1
ATOM 1442 N N . ASP A 1 195 ? 18.719 -5.785 8.508 1 91.75 195 ASP A N 1
ATOM 1443 C CA . ASP A 1 195 ? 19.984 -5.863 9.234 1 91.75 195 ASP A CA 1
ATOM 1444 C C . ASP A 1 195 ? 20.219 -4.598 10.055 1 91.75 195 ASP A C 1
ATOM 1446 O O . ASP A 1 195 ? 21.156 -4.539 10.852 1 91.75 195 ASP A O 1
ATOM 1450 N N . LEU A 1 196 ? 19.406 -3.656 9.844 1 86.56 196 LEU A N 1
ATOM 1451 C CA . LEU A 1 196 ? 19.562 -2.424 10.609 1 86.56 196 LEU A CA 1
ATOM 1452 C C . LEU A 1 196 ? 19.047 -2.6 12.031 1 86.56 196 LEU A C 1
ATOM 1454 O O . LEU A 1 196 ? 18.125 -3.387 12.273 1 86.56 196 LEU A O 1
ATOM 1458 N N . THR A 1 197 ? 19.719 -2.029 12.977 1 77 197 THR A N 1
ATOM 1459 C CA . THR A 1 197 ? 19.297 -2.049 14.367 1 77 197 THR A CA 1
ATOM 1460 C C . THR A 1 197 ? 18.344 -0.887 14.664 1 77 197 THR A C 1
ATOM 1462 O O . THR A 1 197 ? 18.531 0.213 14.133 1 77 197 THR A O 1
ATOM 1465 N N . THR A 1 198 ? 17.219 -1.159 15.273 1 69.25 198 THR A N 1
ATOM 1466 C CA . THR A 1 198 ? 16.266 -0.123 15.672 1 69.25 198 THR A CA 1
ATOM 1467 C C . THR A 1 198 ? 16.672 0.5 17 1 69.25 198 THR A C 1
ATOM 1469 O O . THR A 1 198 ? 17.328 -0.146 17.828 1 69.25 198 THR A O 1
ATOM 1472 N N . MET B 1 1 ? -9.625 50.469 13.047 1 31.67 1 MET B N 1
ATOM 1473 C CA . MET B 1 1 ? -10.258 49.375 13.773 1 31.67 1 MET B CA 1
ATOM 1474 C C . MET B 1 1 ? -10.508 48.188 12.852 1 31.67 1 MET B C 1
ATOM 1476 O O . MET B 1 1 ? -11.273 47.281 13.195 1 31.67 1 MET B O 1
ATOM 1480 N N . ALA B 1 2 ? -10.469 48.375 11.594 1 47.47 2 ALA B N 1
ATOM 1481 C CA . ALA B 1 2 ? -10.609 47.469 10.445 1 47.47 2 ALA B CA 1
ATOM 1482 C C . ALA B 1 2 ? -9.57 46.344 10.484 1 47.47 2 ALA B C 1
ATOM 1484 O O . ALA B 1 2 ? -9.719 45.312 9.82 1 47.47 2 ALA B O 1
ATOM 1485 N N . ARG B 1 3 ? -8.57 46.594 10.875 1 48.97 3 ARG B N 1
ATOM 1486 C CA . ARG B 1 3 ? -7.387 45.719 10.898 1 48.97 3 ARG B CA 1
ATOM 1487 C C . ARG B 1 3 ? -7.582 44.562 11.844 1 48.97 3 ARG B C 1
ATOM 1489 O O . ARG B 1 3 ? -6.801 43.594 11.82 1 48.97 3 ARG B O 1
ATOM 1496 N N . THR B 1 4 ? -8.312 44.562 13.039 1 48.91 4 THR B N 1
ATOM 1497 C CA . THR B 1 4 ? -8.531 43.75 14.242 1 48.91 4 THR B CA 1
ATOM 1498 C C . THR B 1 4 ? -9.461 42.562 13.938 1 48.91 4 THR B C 1
ATOM 1500 O O . THR B 1 4 ? -9.312 41.5 14.516 1 48.91 4 THR B O 1
ATOM 1503 N N . VAL B 1 5 ? -10.492 42.812 13.086 1 49.88 5 VAL B N 1
ATOM 1504 C CA . VAL B 1 5 ? -11.508 41.812 12.734 1 49.88 5 VAL B CA 1
ATOM 1505 C C . VAL B 1 5 ? -10.883 40.719 11.852 1 49.88 5 VAL B C 1
ATOM 1507 O O . VAL B 1 5 ? -11.148 39.531 12.039 1 49.88 5 VAL B O 1
ATOM 1510 N N . GLY B 1 6 ? -10.172 41.125 10.742 1 53.47 6 GLY B N 1
ATOM 1511 C CA . GLY B 1 6 ? -9.461 40.219 9.859 1 53.47 6 GLY B CA 1
ATOM 1512 C C . GLY B 1 6 ? -8.547 39.25 10.602 1 53.47 6 GLY B C 1
ATOM 1513 O O . GLY B 1 6 ? -8.531 38.062 10.32 1 53.47 6 GLY B O 1
ATOM 1514 N N . SER B 1 7 ? -7.945 39.906 11.508 1 66.75 7 SER B N 1
ATOM 1515 C CA . SER B 1 7 ? -7.008 39.219 12.367 1 66.75 7 SER B CA 1
ATOM 1516 C C . SER B 1 7 ? -7.727 38.188 13.242 1 66.75 7 SER B C 1
ATOM 1518 O O . SER B 1 7 ? -7.258 37.062 13.406 1 66.75 7 SER B O 1
ATOM 1520 N N . SER B 1 8 ? -9 38.656 13.477 1 76.88 8 SER B N 1
ATOM 1521 C CA . SER B 1 8 ? -9.812 37.75 14.312 1 76.88 8 SER B CA 1
ATOM 1522 C C . SER B 1 8 ? -10.344 36.562 13.516 1 76.88 8 SER B C 1
ATOM 1524 O O . SER B 1 8 ? -10.297 35.438 13.984 1 76.88 8 SER B O 1
ATOM 1526 N N . ALA B 1 9 ? -10.766 36.969 12.297 1 84.75 9 ALA B N 1
ATOM 1527 C CA . ALA B 1 9 ? -11.273 35.906 11.43 1 84.75 9 ALA B CA 1
ATOM 1528 C C . ALA B 1 9 ? -10.18 34.906 11.094 1 84.75 9 ALA B C 1
ATOM 1530 O O . ALA B 1 9 ? -10.422 33.688 11.102 1 84.75 9 ALA B O 1
ATOM 1531 N N . ASP B 1 10 ? -9.055 35.469 10.898 1 90.38 10 ASP B N 1
ATOM 1532 C CA . ASP B 1 10 ? -7.918 34.594 10.602 1 90.38 10 ASP B CA 1
ATOM 1533 C C . ASP B 1 10 ? -7.547 33.75 11.812 1 90.38 10 ASP B C 1
ATOM 1535 O O . ASP B 1 10 ? -7.219 32.562 11.672 1 90.38 10 ASP B O 1
ATOM 1539 N N . ALA B 1 11 ? -7.66 34.375 12.891 1 93.56 11 ALA B N 1
ATOM 1540 C CA . ALA B 1 11 ? -7.383 33.656 14.125 1 93.56 11 ALA B CA 1
ATOM 1541 C C . ALA B 1 11 ? -8.398 32.531 14.344 1 93.56 11 ALA B C 1
ATOM 1543 O O . ALA B 1 11 ? -8.031 31.422 14.75 1 93.56 11 ALA B O 1
ATOM 1544 N N . THR B 1 12 ? -9.672 32.812 14.039 1 95 12 THR B N 1
ATOM 1545 C CA . THR B 1 12 ? -10.727 31.828 14.188 1 95 12 THR B CA 1
ATOM 1546 C C . THR B 1 12 ? -10.531 30.688 13.203 1 95 12 THR B C 1
ATOM 1548 O O . THR B 1 12 ? -10.664 29.516 13.57 1 95 12 THR B O 1
ATOM 1551 N N . ARG B 1 13 ? -10.227 31.031 12.031 1 97.12 13 ARG B N 1
ATOM 1552 C CA . ARG B 1 13 ? -9.977 30.016 11.008 1 97.12 13 ARG B CA 1
ATOM 1553 C C . ARG B 1 13 ? -8.844 29.094 11.43 1 97.12 13 ARG B C 1
ATOM 1555 O O . ARG B 1 13 ? -8.953 27.859 11.297 1 97.12 13 ARG B O 1
ATOM 1562 N N . ARG B 1 14 ? -7.805 29.641 11.945 1 97.25 14 ARG B N 1
ATOM 1563 C CA . ARG B 1 14 ? -6.656 28.875 12.398 1 97.25 14 ARG B CA 1
ATOM 1564 C C . ARG B 1 14 ? -7.031 27.984 13.578 1 97.25 14 ARG B C 1
ATOM 1566 O O . ARG B 1 14 ? -6.586 26.828 13.664 1 97.25 14 ARG B O 1
ATOM 1573 N N . GLN B 1 15 ? -7.805 28.5 14.438 1 97.56 15 GLN B N 1
ATOM 1574 C CA . GLN B 1 15 ? -8.25 27.719 15.594 1 97.56 15 GLN B CA 1
ATOM 1575 C C . GLN B 1 15 ? -9.109 26.531 15.164 1 97.56 15 GLN B C 1
ATOM 1577 O O . GLN B 1 15 ? -8.992 25.438 15.727 1 97.56 15 GLN B O 1
ATOM 1582 N N . ILE B 1 16 ? -9.938 26.781 14.164 1 98.31 16 ILE B N 1
ATOM 1583 C CA . ILE B 1 16 ? -10.773 25.703 13.641 1 98.31 16 ILE B CA 1
ATOM 1584 C C . ILE B 1 16 ? -9.898 24.594 13.055 1 98.31 16 ILE B C 1
ATOM 1586 O O . ILE B 1 16 ? -10.094 23.422 13.344 1 98.31 16 ILE B O 1
ATOM 1590 N N . LEU B 1 17 ? -8.898 24.984 12.32 1 98.5 17 LEU B N 1
ATOM 1591 C CA . LEU B 1 17 ? -8.016 24.016 11.68 1 98.5 17 LEU B CA 1
ATOM 1592 C C . LEU B 1 17 ? -7.207 23.25 12.719 1 98.5 17 LEU B C 1
ATOM 1594 O O . LEU B 1 17 ? -7.082 22.031 12.633 1 98.5 17 LEU B O 1
ATOM 1598 N N . THR B 1 18 ? -6.699 23.953 13.695 1 98.31 18 THR B N 1
ATOM 1599 C CA . THR B 1 18 ? -5.914 23.312 14.75 1 98.31 18 THR B CA 1
ATOM 1600 C C . THR B 1 18 ? -6.762 22.312 15.523 1 98.31 18 THR B C 1
ATOM 1602 O O . THR B 1 18 ? -6.344 21.172 15.734 1 98.31 18 THR B O 1
ATOM 1605 N N . THR B 1 19 ? -7.922 22.703 15.852 1 98.62 19 THR B N 1
ATOM 1606 C CA . THR B 1 19 ? -8.828 21.859 16.609 1 98.62 19 THR B CA 1
ATOM 1607 C C . THR B 1 19 ? -9.281 20.656 15.781 1 98.62 19 THR B C 1
ATOM 1609 O O . THR B 1 19 ? -9.289 19.531 16.266 1 98.62 19 THR B O 1
ATOM 1612 N N . ALA B 1 20 ? -9.664 20.938 14.562 1 98.62 20 ALA B N 1
ATOM 1613 C CA . ALA B 1 20 ? -10.094 19.859 13.672 1 98.62 20 ALA B CA 1
ATOM 1614 C C . ALA B 1 20 ? -8.992 18.812 13.5 1 98.62 20 ALA B C 1
ATOM 1616 O O . ALA B 1 20 ? -9.25 17.609 13.539 1 98.62 20 ALA B O 1
ATOM 1617 N N . ARG B 1 21 ? -7.805 19.297 13.281 1 98.06 21 ARG B N 1
ATOM 1618 C CA . ARG B 1 21 ? -6.672 18.375 13.164 1 98.06 21 ARG B CA 1
ATOM 1619 C C . ARG B 1 21 ? -6.586 17.453 14.375 1 98.06 21 ARG B C 1
ATOM 1621 O O . ARG B 1 21 ? -6.48 16.234 14.227 1 98.06 21 ARG B O 1
ATOM 1628 N N . GLU B 1 22 ? -6.625 18.047 15.547 1 97.88 22 GLU B N 1
ATOM 1629 C CA . GLU B 1 22 ? -6.52 17.281 16.781 1 97.88 22 GLU B CA 1
ATOM 1630 C C . GLU B 1 22 ? -7.648 16.25 16.891 1 97.88 22 GLU B C 1
ATOM 1632 O O . GLU B 1 22 ? -7.406 15.086 17.203 1 97.88 22 GLU B O 1
ATOM 1637 N N . LEU B 1 23 ? -8.82 16.641 16.578 1 98 23 LEU B N 1
ATOM 1638 C CA . LEU B 1 23 ? -9.984 15.766 16.688 1 98 23 LEU B CA 1
ATOM 1639 C C . LEU B 1 23 ? -9.93 14.664 15.641 1 98 23 LEU B C 1
ATOM 1641 O O . LEU B 1 23 ? -10.242 13.508 15.938 1 98 23 LEU B O 1
ATOM 1645 N N . PHE B 1 24 ? -9.516 15.008 14.391 1 96.94 24 PHE B N 1
ATOM 1646 C CA . PHE B 1 24 ? -9.383 14.016 13.328 1 96.94 24 PHE B CA 1
ATOM 1647 C C . PHE B 1 24 ? -8.336 12.969 13.703 1 96.94 24 PHE B C 1
ATOM 1649 O O . PHE B 1 24 ? -8.547 11.773 13.492 1 96.94 24 PHE B O 1
ATOM 1656 N N . VAL B 1 25 ? -7.277 13.406 14.25 1 95.5 25 VAL B N 1
ATOM 1657 C CA . VAL B 1 25 ? -6.184 12.5 14.602 1 95.5 25 VAL B CA 1
ATOM 1658 C C . VAL B 1 25 ? -6.594 11.617 15.773 1 95.5 25 VAL B C 1
ATOM 1660 O O . VAL B 1 25 ? -6.352 10.406 15.758 1 95.5 25 VAL B O 1
ATOM 1663 N N . ASP B 1 26 ? -7.297 12.18 16.734 1 94.25 26 ASP B N 1
ATOM 1664 C CA . ASP B 1 26 ? -7.621 11.477 17.969 1 94.25 26 ASP B CA 1
ATOM 1665 C C . ASP B 1 26 ? -8.805 10.523 17.766 1 94.25 26 ASP B C 1
ATOM 1667 O O . ASP B 1 26 ? -8.805 9.406 18.297 1 94.25 26 ASP B O 1
ATOM 1671 N N . HIS B 1 27 ? -9.805 10.922 16.938 1 93 27 HIS B N 1
ATOM 1672 C CA . HIS B 1 27 ? -11.062 10.195 16.906 1 93 27 HIS B CA 1
ATOM 1673 C C . HIS B 1 27 ? -11.32 9.609 15.523 1 93 27 HIS B C 1
ATOM 1675 O O . HIS B 1 27 ? -12.188 8.75 15.359 1 93 27 HIS B O 1
ATOM 1681 N N . GLY B 1 28 ? -10.492 10.07 14.578 1 93.38 28 GLY B N 1
ATOM 1682 C CA . GLY B 1 28 ? -10.812 9.742 13.203 1 93.38 28 GLY B CA 1
ATOM 1683 C C . GLY B 1 28 ? -11.719 10.766 12.539 1 93.38 28 GLY B C 1
ATOM 1684 O O . GLY B 1 28 ? -12.516 11.422 13.211 1 93.38 28 GLY B O 1
ATOM 1685 N N . TYR B 1 29 ? -11.656 10.875 11.289 1 95.62 29 TYR B N 1
ATOM 1686 C CA . TYR B 1 29 ? -12.43 11.844 10.523 1 95.62 29 TYR B CA 1
ATOM 1687 C C . TYR B 1 29 ? -13.922 11.555 10.617 1 95.62 29 TYR B C 1
ATOM 1689 O O . TYR B 1 29 ? -14.719 12.438 10.922 1 95.62 29 TYR B O 1
ATOM 1697 N N . ALA B 1 30 ? -14.266 10.328 10.328 1 93.44 30 ALA B N 1
ATOM 1698 C CA . ALA B 1 30 ? -15.68 9.938 10.289 1 93.44 30 ALA B CA 1
ATOM 1699 C C . ALA B 1 30 ? -16.344 10.156 11.641 1 93.44 30 ALA B C 1
ATOM 1701 O O . ALA B 1 30 ? -17.5 10.578 11.703 1 93.44 30 ALA B O 1
ATOM 1702 N N . ALA B 1 31 ? -15.656 10.008 12.664 1 93.69 31 ALA B N 1
ATOM 1703 C CA . ALA B 1 31 ? -16.219 10.039 14.008 1 93.69 31 ALA B CA 1
ATOM 1704 C C . ALA B 1 31 ? -16.266 11.461 14.555 1 93.69 31 ALA B C 1
ATOM 1706 O O . ALA B 1 31 ? -16.812 11.703 15.633 1 93.69 31 ALA B O 1
ATOM 1707 N N . THR B 1 32 ? -15.648 12.391 13.898 1 96.88 32 THR B N 1
ATOM 1708 C CA . THR B 1 32 ? -15.633 13.789 14.336 1 96.88 32 THR B CA 1
ATOM 1709 C C . THR B 1 32 ? -16.75 14.578 13.672 1 96.88 32 THR B C 1
ATOM 1711 O O . THR B 1 32 ? -16.906 14.547 12.445 1 96.88 32 THR B O 1
ATOM 1714 N N . SER B 1 33 ? -17.562 15.289 14.484 1 97.88 33 SER B N 1
ATOM 1715 C CA . SER B 1 33 ? -18.672 16.078 13.945 1 97.88 33 SER B CA 1
ATOM 1716 C C . SER B 1 33 ? -18.328 17.562 13.938 1 97.88 33 SER B C 1
ATOM 1718 O O . SER B 1 33 ? -17.391 18 14.602 1 97.88 33 SER B O 1
ATOM 1720 N N . ILE B 1 34 ? -19.156 18.266 13.18 1 98.12 34 ILE B N 1
ATOM 1721 C CA . ILE B 1 34 ? -19.062 19.734 13.188 1 98.12 34 ILE B CA 1
ATOM 1722 C C . ILE B 1 34 ? -19.344 20.25 14.594 1 98.12 34 ILE B C 1
ATOM 1724 O O . ILE B 1 34 ? -18.688 21.188 15.055 1 98.12 34 ILE B O 1
ATOM 1728 N N . LYS B 1 35 ? -20.219 19.625 15.219 1 98.25 35 LYS B N 1
ATOM 1729 C CA . LYS B 1 35 ? -20.547 20.016 16.578 1 98.25 35 LYS B CA 1
ATOM 1730 C C . LYS B 1 35 ? -19.344 19.859 17.5 1 98.25 35 LYS B C 1
ATOM 1732 O O . LYS B 1 35 ? -19.062 20.734 18.328 1 98.25 35 LYS B O 1
ATOM 1737 N N . ASP B 1 36 ? -18.625 18.781 17.391 1 98.56 36 ASP B N 1
ATOM 1738 C CA . ASP B 1 36 ? -17.422 18.547 18.188 1 98.56 36 ASP B CA 1
ATOM 1739 C C . ASP B 1 36 ? -16.422 19.688 18 1 98.56 36 ASP B C 1
ATOM 1741 O O . ASP B 1 36 ? -15.852 20.172 18.984 1 98.56 36 ASP B O 1
ATOM 1745 N N . ILE B 1 37 ? -16.25 20.125 16.781 1 98.69 37 ILE B N 1
ATOM 1746 C CA . ILE B 1 37 ? -15.281 21.156 16.453 1 98.69 37 ILE B CA 1
ATOM 1747 C C . ILE B 1 37 ? -15.75 22.5 17 1 98.69 37 ILE B C 1
ATOM 1749 O O . ILE B 1 37 ? -14.992 23.188 17.688 1 98.69 37 ILE B O 1
ATOM 1753 N N . THR B 1 38 ? -17 22.859 16.781 1 98.38 38 THR B N 1
ATOM 1754 C CA . THR B 1 38 ? -17.5 24.156 17.203 1 98.38 38 THR B CA 1
ATOM 1755 C C . THR B 1 38 ? -17.484 24.281 18.719 1 98.38 38 THR B C 1
ATOM 1757 O O . THR B 1 38 ? -17.141 25.328 19.266 1 98.38 38 THR B O 1
ATOM 1760 N N . GLU B 1 39 ? -17.828 23.219 19.391 1 98.38 39 GLU B N 1
ATOM 1761 C CA . GLU B 1 39 ? -17.844 23.234 20.859 1 98.38 39 GLU B CA 1
ATOM 1762 C C . GLU B 1 39 ? -16.438 23.406 21.422 1 98.38 39 GLU B C 1
ATOM 1764 O O . GLU B 1 39 ? -16.25 24.156 22.391 1 98.38 39 GLU B O 1
ATOM 1769 N N . ARG B 1 40 ? -15.508 22.812 20.828 1 97.81 40 ARG B N 1
ATOM 1770 C CA . ARG B 1 40 ? -14.141 22.891 21.312 1 97.81 40 ARG B CA 1
ATOM 1771 C C . ARG B 1 40 ? -13.523 24.266 21.031 1 97.81 40 ARG B C 1
ATOM 1773 O O . ARG B 1 40 ? -12.766 24.797 21.844 1 97.81 40 ARG B O 1
ATOM 1780 N N . VAL B 1 41 ? -13.797 24.797 19.891 1 97.25 41 VAL B N 1
ATOM 1781 C CA . VAL B 1 41 ? -13.258 26.094 19.484 1 97.25 41 VAL B CA 1
ATOM 1782 C C . VAL B 1 41 ? -13.992 27.203 20.219 1 97.25 41 VAL B C 1
ATOM 1784 O O . VAL B 1 41 ? -13.422 28.266 20.484 1 97.25 41 VAL B O 1
ATOM 1787 N N . GLY B 1 42 ? -15.328 27 20.516 1 97.19 42 GLY B N 1
ATOM 1788 C CA . GLY B 1 42 ? -16.156 28.016 21.156 1 97.19 42 GLY B CA 1
ATOM 1789 C C . GLY B 1 42 ? -16.797 28.969 20.156 1 97.19 42 GLY B C 1
ATOM 1790 O O . GLY B 1 42 ? -16.844 30.172 20.391 1 97.19 42 GLY B O 1
ATOM 1791 N N . VAL B 1 43 ? -17.219 28.469 19.078 1 96.81 43 VAL B N 1
ATOM 1792 C CA . VAL B 1 43 ? -17.906 29.266 18.062 1 96.81 43 VAL B CA 1
ATOM 1793 C C . VAL B 1 43 ? -19.234 28.625 17.688 1 96.81 43 VAL B C 1
ATOM 1795 O O . VAL B 1 43 ? -19.469 27.453 18.016 1 96.81 43 VAL B O 1
ATOM 1798 N N . THR B 1 44 ? -20.047 29.359 17.031 1 96.44 44 THR B N 1
ATOM 1799 C CA . THR B 1 44 ? -21.312 28.828 16.547 1 96.44 44 THR B CA 1
ATOM 1800 C C . THR B 1 44 ? -21.109 28.047 15.25 1 96.44 44 THR B C 1
ATOM 1802 O O . THR B 1 44 ? -20.094 28.234 14.57 1 96.44 44 THR B O 1
ATOM 1805 N N . LYS B 1 45 ? -22.078 27.188 14.953 1 96.88 45 LYS B N 1
ATOM 1806 C CA . LYS B 1 45 ? -22.062 26.5 13.672 1 96.88 45 LYS B CA 1
ATOM 1807 C C . LYS B 1 45 ? -22.031 27.484 12.508 1 96.88 45 LYS B C 1
ATOM 1809 O O . LYS B 1 45 ? -21.297 27.281 11.539 1 96.88 45 LYS B O 1
ATOM 1814 N N . GLY B 1 46 ? -22.797 28.531 12.633 1 95.88 46 GLY B N 1
ATOM 1815 C CA . GLY B 1 46 ? -22.812 29.562 11.617 1 95.88 46 GLY B CA 1
ATOM 1816 C C . GLY B 1 46 ? -21.453 30.203 11.391 1 95.88 46 GLY B C 1
ATOM 1817 O O . GLY B 1 46 ? -21.047 30.406 10.25 1 95.88 46 GLY B O 1
ATOM 1818 N N . SER B 1 47 ? -20.766 30.469 12.445 1 95.31 47 SER B N 1
ATOM 1819 C CA . SER B 1 47 ? -19.438 31.047 12.367 1 95.31 47 SER B CA 1
ATOM 1820 C C . SER B 1 47 ? -18.469 30.094 11.648 1 95.31 47 SER B C 1
ATOM 1822 O O . SER B 1 47 ? -17.656 30.531 10.836 1 95.31 47 SER B O 1
ATOM 1824 N N . LEU B 1 48 ? -18.531 28.766 12.023 1 97.44 48 LEU B N 1
ATOM 1825 C CA . LEU B 1 48 ? -17.672 27.797 11.344 1 97.44 48 LEU B CA 1
ATOM 1826 C C . LEU B 1 48 ? -17.938 27.797 9.844 1 97.44 48 LEU B C 1
ATOM 1828 O O . LEU B 1 48 ? -17 27.781 9.039 1 97.44 48 LEU B O 1
ATOM 1832 N N . TYR B 1 49 ? -19.188 27.891 9.461 1 96.81 49 TYR B N 1
ATOM 1833 C CA . TYR B 1 49 ? -19.562 27.797 8.055 1 96.81 49 TYR B CA 1
ATOM 1834 C C . TYR B 1 49 ? -19.234 29.078 7.309 1 96.81 49 TYR B C 1
ATOM 1836 O O . TYR B 1 49 ? -19.203 29.094 6.078 1 96.81 49 TYR B O 1
ATOM 1844 N N . TYR B 1 50 ? -19.047 30.172 8.055 1 96.44 50 TYR B N 1
ATOM 1845 C CA . TYR B 1 50 ? -18.484 31.375 7.457 1 96.44 50 TYR B CA 1
ATOM 1846 C C . TYR B 1 50 ? -17.094 31.109 6.91 1 96.44 50 TYR B C 1
ATOM 1848 O O . TYR B 1 50 ? -16.734 31.609 5.844 1 96.44 50 TYR B O 1
ATOM 1856 N N . HIS B 1 51 ? -16.312 30.297 7.578 1 97.19 51 HIS B N 1
ATOM 1857 C CA . HIS B 1 51 ? -14.93 30.031 7.223 1 97.19 51 HIS B CA 1
ATOM 1858 C C . HIS B 1 51 ? -14.82 28.812 6.309 1 97.19 51 HIS B C 1
ATOM 1860 O O . HIS B 1 51 ? -13.953 28.781 5.43 1 97.19 51 HIS B O 1
ATOM 1866 N N . PHE B 1 52 ? -15.617 27.797 6.586 1 98.19 52 PHE B N 1
ATOM 1867 C CA . PHE B 1 52 ? -15.578 26.547 5.828 1 98.19 52 PHE B CA 1
ATOM 1868 C C . PHE B 1 52 ? -16.984 26.094 5.469 1 98.19 52 PHE B C 1
ATOM 1870 O O . PHE B 1 52 ? -17.828 25.922 6.344 1 98.19 52 PHE B O 1
ATOM 1877 N N . SER B 1 53 ? -17.125 25.703 4.215 1 97.31 53 SER B N 1
ATOM 1878 C CA . SER B 1 53 ? -18.453 25.391 3.709 1 97.31 53 SER B CA 1
ATOM 1879 C C . SER B 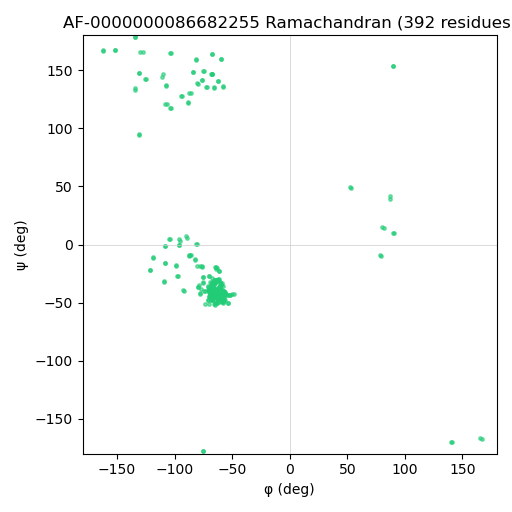1 53 ? -18.891 23.984 4.129 1 97.31 53 SER B C 1
ATOM 1881 O O . SER B 1 53 ? -20.062 23.641 4.035 1 97.31 53 SER B O 1
ATOM 1883 N N . SER B 1 54 ? -17.922 23.109 4.539 1 96.88 54 SER B N 1
ATOM 1884 C CA . SER B 1 54 ? -18.219 21.75 4.941 1 96.88 54 SER B CA 1
ATOM 1885 C C . SER B 1 54 ? -17.062 21.156 5.75 1 96.88 54 SER B C 1
ATOM 1887 O O . SER B 1 54 ? -15.969 21.703 5.773 1 96.88 54 SER B O 1
ATOM 1889 N N . LYS B 1 55 ? -17.312 20.062 6.375 1 96.94 55 LYS B N 1
ATOM 1890 C CA . LYS B 1 55 ? -16.25 19.328 7.062 1 96.94 55 LYS B CA 1
ATOM 1891 C C . LYS B 1 55 ? -15.164 18.891 6.09 1 96.94 55 LYS B C 1
ATOM 1893 O O . LYS B 1 55 ? -13.977 18.891 6.434 1 96.94 55 LYS B O 1
ATOM 1898 N N . GLU B 1 56 ? -15.57 18.578 4.91 1 96.31 56 GLU B N 1
ATOM 1899 C CA . GLU B 1 56 ? -14.617 18.156 3.883 1 96.31 56 GLU B CA 1
ATOM 1900 C C . GLU B 1 56 ? -13.68 19.297 3.506 1 96.31 56 GLU B C 1
ATOM 1902 O O . GLU B 1 56 ? -12.492 19.078 3.248 1 96.31 56 GLU B O 1
ATOM 1907 N N . GLU B 1 57 ? -14.195 20.438 3.477 1 97.56 57 GLU B N 1
ATOM 1908 C CA . GLU B 1 57 ? -13.344 21.578 3.148 1 97.56 57 GLU B CA 1
ATOM 1909 C C . GLU B 1 57 ? -12.32 21.828 4.246 1 97.56 57 GLU B C 1
ATOM 1911 O O . GLU B 1 57 ? -11.211 22.312 3.967 1 97.56 57 GLU B O 1
ATOM 1916 N N . ILE B 1 58 ? -12.672 21.547 5.477 1 98.25 58 ILE B N 1
ATOM 1917 C CA . ILE B 1 58 ? -11.703 21.625 6.562 1 98.25 58 ILE B CA 1
ATOM 1918 C C . ILE B 1 58 ? -10.578 20.609 6.32 1 98.25 58 ILE B C 1
ATOM 1920 O O . ILE B 1 58 ? -9.398 20.938 6.426 1 98.25 58 ILE B O 1
ATOM 1924 N N . LEU B 1 59 ? -10.953 19.391 5.973 1 97.94 59 LEU B N 1
ATOM 1925 C CA . LEU B 1 59 ? -9.977 18.344 5.672 1 97.94 59 LEU B CA 1
ATOM 1926 C C . LEU B 1 59 ? -9.07 18.766 4.52 1 97.94 59 LEU B C 1
ATOM 1928 O O . LEU B 1 59 ? -7.852 18.609 4.594 1 97.94 59 LEU B O 1
ATOM 1932 N N . HIS B 1 60 ? -9.68 19.344 3.516 1 97.12 60 HIS B N 1
ATOM 1933 C CA . HIS B 1 60 ? -8.906 19.797 2.371 1 97.12 60 HIS B CA 1
ATOM 1934 C C . HIS B 1 60 ? -7.879 20.859 2.785 1 97.12 60 HIS B C 1
ATOM 1936 O O . HIS B 1 60 ? -6.73 20.812 2.342 1 97.12 60 HIS B O 1
ATOM 1942 N N . ALA B 1 61 ? -8.32 21.703 3.586 1 97.94 61 ALA B N 1
ATOM 1943 C CA . ALA B 1 61 ? -7.438 22.766 4.039 1 97.94 61 ALA B CA 1
ATOM 1944 C C . ALA B 1 61 ? -6.281 22.203 4.863 1 97.94 61 ALA B C 1
ATOM 1946 O O . ALA B 1 61 ? -5.172 22.75 4.844 1 97.94 61 ALA B O 1
ATOM 1947 N N . LEU B 1 62 ? -6.496 21.125 5.555 1 98 62 LEU B N 1
ATOM 1948 C CA . LEU B 1 62 ? -5.469 20.5 6.379 1 98 62 LEU B CA 1
ATOM 1949 C C . LEU B 1 62 ? -4.465 19.75 5.52 1 98 62 LEU B C 1
ATOM 1951 O O . LEU B 1 62 ? -3.289 19.641 5.871 1 98 62 LEU B O 1
ATOM 1955 N N . VAL B 1 63 ? -4.875 19.25 4.34 1 97.38 63 VAL B N 1
ATOM 1956 C CA . VAL B 1 63 ? -4.055 18.375 3.516 1 97.38 63 VAL B CA 1
ATOM 1957 C C . VAL B 1 63 ? -3.348 19.188 2.434 1 97.38 63 VAL B C 1
ATOM 1959 O O . VAL B 1 63 ? -2.244 18.828 2.008 1 97.38 63 VAL B O 1
ATOM 1962 N N . SER B 1 64 ? -3.9 20.312 2.014 1 97.56 64 SER B N 1
ATOM 1963 C CA . SER B 1 64 ? -3.426 21.109 0.888 1 97.56 64 SER B CA 1
ATOM 1964 C C . SER B 1 64 ? -1.965 21.5 1.068 1 97.56 64 SER B C 1
ATOM 1966 O O . SER B 1 64 ? -1.175 21.422 0.125 1 97.56 64 SER B O 1
ATOM 1968 N N . PRO B 1 65 ? -1.561 21.891 2.287 1 97.56 65 PRO B N 1
ATOM 1969 C CA . PRO B 1 65 ? -0.154 22.266 2.441 1 97.56 65 PRO B CA 1
ATOM 1970 C C . PRO B 1 65 ? 0.803 21.125 2.119 1 97.56 65 PRO B C 1
ATOM 1972 O O . PRO B 1 65 ? 1.885 21.344 1.571 1 97.56 65 PRO B O 1
ATOM 1975 N N . LEU B 1 66 ? 0.448 19.875 2.469 1 97.19 66 LEU B N 1
ATOM 1976 C CA . LEU B 1 66 ? 1.278 18.734 2.139 1 97.19 66 LEU B CA 1
ATOM 1977 C C . LEU B 1 66 ? 1.385 18.547 0.627 1 97.19 66 LEU B C 1
ATOM 1979 O O . LEU B 1 66 ? 2.477 18.328 0.099 1 97.19 66 LEU B O 1
ATOM 1983 N N . ILE B 1 67 ? 0.26 18.672 -0.05 1 97.5 67 ILE B N 1
ATOM 1984 C CA . ILE B 1 67 ? 0.22 18.484 -1.495 1 97.5 67 ILE B CA 1
ATOM 1985 C C . ILE B 1 67 ? 1.1 19.516 -2.182 1 97.5 67 ILE B C 1
ATOM 1987 O O . ILE B 1 67 ? 1.884 19.188 -3.074 1 97.5 67 ILE B O 1
ATOM 1991 N N . GLU B 1 68 ? 1.003 20.719 -1.728 1 97.56 68 GLU B N 1
ATOM 1992 C CA . GLU B 1 68 ? 1.812 21.812 -2.279 1 97.56 68 GLU B CA 1
ATOM 1993 C C . GLU B 1 68 ? 3.297 21.578 -2.01 1 97.56 68 GLU B C 1
ATOM 1995 O O . GLU B 1 68 ? 4.129 21.766 -2.898 1 97.56 68 GLU B O 1
ATOM 2000 N N . ALA B 1 69 ? 3.604 21.172 -0.853 1 98.12 69 ALA B N 1
ATOM 2001 C CA . ALA B 1 69 ? 4.992 20.906 -0.486 1 98.12 69 ALA B CA 1
ATOM 2002 C C . ALA B 1 69 ? 5.559 19.734 -1.294 1 98.12 69 ALA B C 1
ATOM 2004 O O . ALA B 1 69 ? 6.727 19.766 -1.692 1 98.12 69 ALA B O 1
ATOM 2005 N N . LEU B 1 70 ? 4.773 18.719 -1.549 1 97.75 70 LEU B N 1
ATOM 2006 C CA . LEU B 1 70 ? 5.219 17.562 -2.318 1 97.75 70 LEU B CA 1
ATOM 2007 C C . LEU B 1 70 ? 5.465 17.938 -3.775 1 97.75 70 LEU B C 1
ATOM 2009 O O . LEU B 1 70 ? 6.355 17.375 -4.422 1 97.75 70 LEU B O 1
ATOM 2013 N N . GLU B 1 71 ? 4.676 18.844 -4.27 1 97.38 71 GLU B N 1
ATOM 2014 C CA . GLU B 1 71 ? 4.898 19.328 -5.625 1 97.38 71 GLU B CA 1
ATOM 2015 C C . GLU B 1 71 ? 6.258 20 -5.75 1 97.38 71 GLU B C 1
ATOM 2017 O O . GLU B 1 71 ? 7.016 19.734 -6.684 1 97.38 71 GLU B O 1
ATOM 2022 N N . VAL B 1 72 ? 6.523 20.875 -4.812 1 98.06 72 VAL B N 1
ATOM 2023 C CA . VAL B 1 72 ? 7.816 21.562 -4.777 1 98.06 72 VAL B CA 1
ATOM 2024 C C . VAL B 1 72 ? 8.93 20.531 -4.594 1 98.06 72 VAL B C 1
ATOM 2026 O O . VAL B 1 72 ? 9.953 20.578 -5.285 1 98.06 72 VAL B O 1
ATOM 2029 N N . PHE B 1 73 ? 8.727 19.594 -3.758 1 98.38 73 PHE B N 1
ATOM 2030 C CA . PHE B 1 73 ? 9.695 18.547 -3.471 1 98.38 73 PHE B CA 1
ATOM 2031 C C . PHE B 1 73 ? 10 17.734 -4.727 1 98.38 73 PHE B C 1
ATOM 2033 O O . PHE B 1 73 ? 11.164 17.469 -5.027 1 98.38 73 PHE B O 1
ATOM 2040 N N . THR B 1 74 ? 8.969 17.359 -5.438 1 98.25 74 THR B N 1
ATOM 2041 C CA . THR B 1 74 ? 9.125 16.562 -6.656 1 98.25 74 THR B CA 1
ATOM 2042 C C . THR B 1 74 ? 9.977 17.312 -7.676 1 98.25 74 THR B C 1
ATOM 2044 O O . THR B 1 74 ? 10.844 16.719 -8.328 1 98.25 74 THR B O 1
ATOM 2047 N N . ALA B 1 75 ? 9.758 18.594 -7.766 1 97.69 75 ALA B N 1
ATOM 2048 C CA . ALA B 1 75 ? 10.555 19.422 -8.664 1 97.69 75 ALA B CA 1
ATOM 2049 C C . ALA B 1 75 ? 12.016 19.453 -8.219 1 97.69 75 ALA B C 1
ATOM 2051 O O . ALA B 1 75 ? 12.922 19.422 -9.055 1 97.69 75 ALA B O 1
ATOM 2052 N N . GLU B 1 76 ? 12.227 19.547 -6.965 1 97.88 76 GLU B N 1
ATOM 2053 C CA . GLU B 1 76 ? 13.578 19.562 -6.418 1 97.88 76 GLU B CA 1
ATOM 2054 C C . GLU B 1 76 ? 14.305 18.25 -6.684 1 97.88 76 GLU B C 1
ATOM 2056 O O . GLU B 1 76 ? 15.484 18.234 -7.035 1 97.88 76 GLU B O 1
ATOM 2061 N N . VAL B 1 77 ? 13.625 17.141 -6.48 1 98.19 77 VAL B N 1
ATOM 2062 C CA . VAL B 1 77 ? 14.195 15.82 -6.734 1 98.19 77 VAL B CA 1
ATOM 2063 C C . VAL B 1 77 ? 14.578 15.703 -8.211 1 98.19 77 VAL B C 1
ATOM 2065 O O . VAL B 1 77 ? 15.648 15.195 -8.539 1 98.19 77 VAL B O 1
ATOM 2068 N N . THR B 1 78 ? 13.695 16.141 -9.07 1 96.88 78 THR B N 1
ATOM 2069 C CA . THR B 1 78 ? 13.945 16.094 -10.508 1 96.88 78 THR B CA 1
ATOM 2070 C C . THR B 1 78 ? 15.188 16.906 -10.859 1 96.88 78 THR B C 1
ATOM 2072 O O . THR B 1 78 ? 16.047 16.438 -11.609 1 96.88 78 THR B O 1
ATOM 2075 N N . ALA B 1 79 ? 15.258 18.062 -10.281 1 96.62 79 ALA B N 1
ATOM 2076 C CA . ALA B 1 79 ? 16.391 18.938 -10.547 1 96.62 79 ALA B CA 1
ATOM 2077 C C . ALA B 1 79 ? 17.688 18.328 -10.039 1 96.62 79 ALA B C 1
ATOM 2079 O O . ALA B 1 79 ? 18.75 18.516 -10.641 1 96.62 79 ALA B O 1
ATOM 2080 N N . ALA B 1 80 ? 17.641 17.562 -8.945 1 95.5 80 ALA B N 1
ATOM 2081 C CA . ALA B 1 80 ? 18.812 16.953 -8.32 1 95.5 80 ALA B CA 1
ATOM 2082 C C . ALA B 1 80 ? 19.188 15.656 -9.031 1 95.5 80 ALA B C 1
ATOM 2084 O O . ALA B 1 80 ? 20.266 15.109 -8.797 1 95.5 80 ALA B O 1
ATOM 2085 N N . GLY B 1 81 ? 18.328 15.094 -9.898 1 91.31 81 GLY B N 1
ATOM 2086 C CA . GLY B 1 81 ? 18.578 13.844 -10.602 1 91.31 81 GLY B CA 1
ATOM 2087 C C . GLY B 1 81 ? 18.281 12.617 -9.766 1 91.31 81 GLY B C 1
ATOM 2088 O O . GLY B 1 81 ? 18.797 11.531 -10.031 1 91.31 81 GLY B O 1
ATOM 2089 N N . GLY B 1 82 ? 17.562 12.867 -8.648 1 92.81 82 GLY B N 1
ATOM 2090 C CA . GLY B 1 82 ? 17.172 11.766 -7.773 1 92.81 82 GLY B CA 1
ATOM 2091 C C . GLY B 1 82 ? 17.266 12.117 -6.301 1 92.81 82 GLY B C 1
ATOM 2092 O O . GLY B 1 82 ? 17.406 13.289 -5.945 1 92.81 82 GLY B O 1
ATOM 2093 N N . LEU B 1 83 ? 17.125 11.109 -5.488 1 94.56 83 LEU B N 1
ATOM 2094 C CA . LEU B 1 83 ? 17.125 11.305 -4.043 1 94.56 83 LEU B CA 1
ATOM 2095 C C . LEU B 1 83 ? 18.562 11.336 -3.506 1 94.56 83 LEU B C 1
ATOM 2097 O O . LEU B 1 83 ? 19.469 10.766 -4.113 1 94.56 83 LEU B O 1
ATOM 2101 N N . ASN B 1 84 ? 18.75 12.047 -2.533 1 94 84 ASN B N 1
ATOM 2102 C CA . ASN B 1 84 ? 19.922 12.008 -1.649 1 94 84 ASN B CA 1
ATOM 2103 C C . ASN B 1 84 ? 19.5 12.039 -0.18 1 94 84 ASN B C 1
ATOM 2105 O O . ASN B 1 84 ? 18.312 12.047 0.133 1 94 84 ASN B O 1
ATOM 2109 N N . ALA B 1 85 ? 20.406 11.984 0.749 1 96.06 85 ALA B N 1
ATOM 2110 C CA . ALA B 1 85 ? 20.109 11.836 2.172 1 96.06 85 ALA B CA 1
ATOM 2111 C C . ALA B 1 85 ? 19.234 12.984 2.67 1 96.06 85 ALA B C 1
ATOM 2113 O O . ALA B 1 85 ? 18.281 12.766 3.424 1 96.06 85 ALA B O 1
ATOM 2114 N N . GLU B 1 86 ? 19.562 14.141 2.254 1 97.25 86 GLU B N 1
ATOM 2115 C CA . GLU B 1 86 ? 18.812 15.32 2.693 1 97.25 86 GLU B CA 1
ATOM 2116 C C . GLU B 1 86 ? 17.375 15.281 2.184 1 97.25 86 GLU B C 1
ATOM 2118 O O . GLU B 1 86 ? 16.438 15.594 2.922 1 97.25 86 GLU B O 1
ATOM 2123 N N . LEU B 1 87 ? 17.234 14.914 0.956 1 97.75 87 LEU B N 1
ATOM 2124 C CA . LEU B 1 87 ? 15.906 14.867 0.358 1 97.75 87 LEU B CA 1
ATOM 2125 C C . LEU B 1 87 ? 15.078 13.734 0.968 1 97.75 87 LEU B C 1
ATOM 2127 O O . LEU B 1 87 ? 13.875 13.883 1.163 1 97.75 87 LEU B O 1
ATOM 2131 N N . VAL B 1 88 ? 15.711 12.602 1.303 1 98 88 VAL B N 1
ATOM 2132 C CA . VAL B 1 88 ? 15.008 11.516 1.983 1 98 88 VAL B CA 1
ATOM 2133 C C . VAL B 1 88 ? 14.508 12 3.342 1 98 88 VAL B C 1
ATOM 2135 O O . VAL B 1 88 ? 13.352 11.758 3.703 1 98 88 VAL B O 1
ATOM 2138 N N . ARG B 1 89 ? 15.359 12.734 4.078 1 98.06 89 ARG B N 1
ATOM 2139 C CA . ARG B 1 89 ? 14.977 13.273 5.383 1 98.06 89 ARG B CA 1
ATOM 2140 C C . ARG B 1 89 ? 13.805 14.234 5.266 1 98.06 89 ARG B C 1
ATOM 2142 O O . ARG B 1 89 ? 12.859 14.172 6.055 1 98.06 89 ARG B O 1
ATOM 2149 N N . ARG B 1 90 ? 13.875 15.055 4.312 1 98.12 90 ARG B N 1
ATOM 2150 C CA . ARG B 1 90 ? 12.812 16.031 4.117 1 98.12 90 ARG B CA 1
ATOM 2151 C C . ARG B 1 90 ? 11.492 15.359 3.77 1 98.12 90 ARG B C 1
ATOM 2153 O O . ARG B 1 90 ? 10.438 15.758 4.266 1 98.12 90 ARG B O 1
ATOM 2160 N N . LEU B 1 91 ? 11.555 14.383 2.838 1 98.5 91 LEU B N 1
ATOM 2161 C CA . LEU B 1 91 ? 10.344 13.664 2.473 1 98.5 91 LEU B CA 1
ATOM 2162 C C . LEU B 1 91 ? 9.734 12.969 3.689 1 98.5 91 LEU B C 1
ATOM 2164 O O . LEU B 1 91 ? 8.531 13.062 3.926 1 98.5 91 LEU B O 1
ATOM 2168 N N . LEU B 1 92 ? 10.57 12.305 4.449 1 98.5 92 LEU B N 1
ATOM 2169 C CA . LEU B 1 92 ? 10.125 11.617 5.656 1 98.5 92 LEU B CA 1
ATOM 2170 C C . LEU B 1 92 ? 9.445 12.594 6.613 1 98.5 92 LEU B C 1
ATOM 2172 O O . LEU B 1 92 ? 8.359 12.312 7.121 1 98.5 92 LEU B O 1
ATOM 2176 N N . ASN B 1 93 ? 10.047 13.727 6.836 1 97.56 93 ASN B N 1
ATOM 2177 C CA . ASN B 1 93 ? 9.492 14.734 7.738 1 97.56 93 ASN B CA 1
ATOM 2178 C C . ASN B 1 93 ? 8.156 15.266 7.23 1 97.56 93 ASN B C 1
ATOM 2180 O O . ASN B 1 93 ? 7.219 15.445 8.008 1 97.56 93 ASN B O 1
ATOM 2184 N N . LEU B 1 94 ? 8.133 15.547 5.965 1 97.44 94 LEU B N 1
ATOM 2185 C CA . LEU B 1 94 ? 6.918 16.078 5.348 1 97.44 94 LEU B CA 1
ATOM 2186 C C . LEU B 1 94 ? 5.746 15.117 5.547 1 97.44 94 LEU B C 1
ATOM 2188 O O . LEU B 1 94 ? 4.672 15.531 5.988 1 97.44 94 LEU B O 1
ATOM 2192 N N . ILE B 1 95 ? 5.938 13.867 5.238 1 97.62 95 ILE B N 1
ATOM 2193 C CA . IL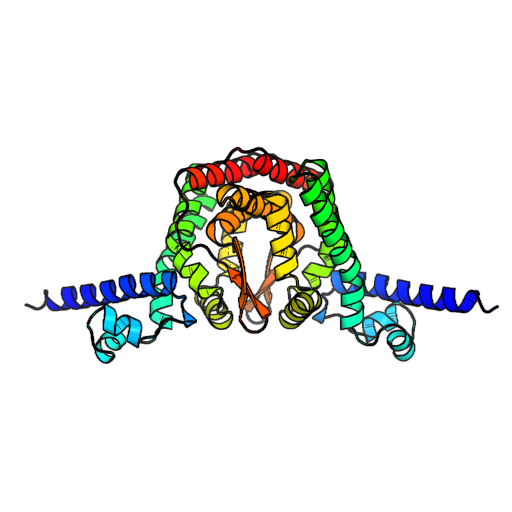E B 1 95 ? 4.859 12.883 5.32 1 97.62 95 ILE B CA 1
ATOM 2194 C C . ILE B 1 95 ? 4.504 12.633 6.785 1 97.62 95 ILE B C 1
ATOM 2196 O O . ILE B 1 95 ? 3.326 12.602 7.145 1 97.62 95 ILE B O 1
ATOM 2200 N N . ASP B 1 96 ? 5.496 12.469 7.621 1 97.62 96 ASP B N 1
ATOM 2201 C CA . ASP B 1 96 ? 5.258 12.164 9.031 1 97.62 96 ASP B CA 1
ATOM 2202 C C . ASP B 1 96 ? 4.461 13.273 9.703 1 97.62 96 ASP B C 1
ATOM 2204 O O . ASP B 1 96 ? 3.582 13.008 10.523 1 97.62 96 ASP B O 1
ATOM 2208 N N . GLU B 1 97 ? 4.742 14.492 9.359 1 95.69 97 GLU B N 1
ATOM 2209 C CA . GLU B 1 97 ? 4.066 15.648 9.938 1 95.69 97 GLU B CA 1
ATOM 2210 C C . GLU B 1 97 ? 2.57 15.617 9.641 1 95.69 97 GLU B C 1
ATOM 2212 O O . GLU B 1 97 ? 1.765 16.125 10.422 1 95.69 97 GLU B O 1
ATOM 2217 N N . HIS B 1 98 ? 2.172 15.062 8.586 1 96 98 HIS B N 1
ATOM 2218 C CA . HIS B 1 98 ? 0.777 15.07 8.164 1 96 98 HIS B CA 1
ATOM 2219 C C . HIS B 1 98 ? 0.143 13.695 8.312 1 96 98 HIS B C 1
ATOM 2221 O O . HIS B 1 98 ? -1.031 13.508 7.984 1 96 98 HIS B O 1
ATOM 2227 N N . ALA B 1 99 ? 0.906 12.758 8.742 1 96.44 99 ALA B N 1
ATOM 2228 C CA . ALA B 1 99 ? 0.489 11.359 8.773 1 96.44 99 ALA B CA 1
ATOM 2229 C C . ALA B 1 99 ? -0.78 11.18 9.602 1 96.44 99 ALA B C 1
ATOM 2231 O O . ALA B 1 99 ? -1.681 10.43 9.219 1 96.44 99 ALA B O 1
ATOM 2232 N N . GLY B 1 100 ? -0.837 11.875 10.688 1 95.31 100 GLY B N 1
ATOM 2233 C CA . GLY B 1 100 ? -2.006 11.75 11.539 1 95.31 100 GLY B CA 1
ATOM 2234 C C . GLY B 1 100 ? -3.307 12.055 10.828 1 95.31 100 GLY B C 1
ATOM 2235 O O . GLY B 1 100 ? -4.27 11.289 10.914 1 95.31 100 GLY B O 1
ATOM 2236 N N . VAL B 1 101 ? -3.312 13.133 10.141 1 95.69 101 VAL B N 1
ATOM 2237 C CA . VAL B 1 101 ? -4.516 13.547 9.422 1 95.69 101 VAL B CA 1
ATOM 2238 C C . VAL B 1 101 ? -4.789 12.57 8.273 1 95.69 101 VAL B C 1
ATOM 2240 O O . VAL B 1 101 ? -5.934 12.156 8.07 1 95.69 101 VAL B O 1
ATOM 2243 N N . LEU B 1 102 ? -3.777 12.164 7.586 1 95.19 102 LEU B N 1
ATOM 2244 C CA . LEU B 1 102 ? -3.939 11.242 6.469 1 95.19 102 LEU B CA 1
ATOM 2245 C C . LEU B 1 102 ? -4.496 9.906 6.945 1 95.19 102 LEU B C 1
ATOM 2247 O O . LEU B 1 102 ? -5.438 9.375 6.352 1 95.19 102 LEU B O 1
ATOM 2251 N N . LYS B 1 103 ? -3.984 9.391 7.949 1 94.75 103 LYS B N 1
ATOM 2252 C CA . LYS B 1 103 ? -4.418 8.109 8.508 1 94.75 103 LYS B CA 1
ATOM 2253 C C . LYS B 1 103 ? -5.863 8.188 9 1 94.75 103 LYS B C 1
ATOM 2255 O O . LYS B 1 103 ? -6.59 7.188 8.961 1 94.75 103 LYS B O 1
ATOM 2260 N N . SER B 1 104 ? -6.289 9.32 9.438 1 92.75 104 SER B N 1
ATOM 2261 C CA . SER B 1 104 ? -7.641 9.5 9.953 1 92.75 104 SER B CA 1
ATOM 2262 C C . SER B 1 104 ? -8.688 9.258 8.867 1 92.75 104 SER B C 1
ATOM 2264 O O . SER B 1 104 ? -9.852 8.984 9.172 1 92.75 104 SER B O 1
ATOM 2266 N N . VAL B 1 105 ? -8.203 9.352 7.609 1 91.81 105 VAL B N 1
ATOM 2267 C CA . VAL B 1 105 ? -9.148 9.25 6.504 1 91.81 105 VAL B CA 1
ATOM 2268 C C . VAL B 1 105 ? -9.125 7.832 5.934 1 91.81 105 VAL B C 1
ATOM 2270 O O . VAL B 1 105 ? -10.023 7.441 5.191 1 91.81 105 VAL B O 1
ATOM 2273 N N . PHE B 1 106 ? -8.109 7.008 6.172 1 84.38 106 PHE B N 1
ATOM 2274 C CA . PHE B 1 106 ? -7.953 5.684 5.586 1 84.38 106 PHE B CA 1
ATOM 2275 C C . PHE B 1 106 ? -9.07 4.75 6.043 1 84.38 106 PHE B C 1
ATOM 2277 O O . PHE B 1 106 ? -9.398 3.787 5.352 1 84.38 106 PHE B O 1
ATOM 2284 N N . GLY B 1 107 ? -9.742 5.051 7.168 1 76.69 107 GLY B N 1
ATOM 2285 C CA . GLY B 1 107 ? -10.883 4.258 7.602 1 76.69 107 GLY B CA 1
ATOM 2286 C C . GLY B 1 107 ? -12.164 4.609 6.875 1 76.69 107 GLY B C 1
ATOM 2287 O O . GLY B 1 107 ? -13.203 3.996 7.109 1 76.69 107 GLY B O 1
ATOM 2288 N N . ASP B 1 108 ? -12.055 5.547 5.965 1 83.06 108 ASP B N 1
ATOM 2289 C CA . ASP B 1 108 ? -13.195 6.027 5.191 1 83.06 108 ASP B CA 1
ATOM 2290 C C . ASP B 1 108 ? -12.875 6.059 3.699 1 83.06 108 ASP B C 1
ATOM 2292 O O . ASP B 1 108 ? -12.461 7.094 3.168 1 83.06 108 ASP B O 1
ATOM 2296 N N . PRO B 1 109 ? -13.266 4.973 3.055 1 82.81 109 PRO B N 1
ATOM 2297 C CA . PRO B 1 109 ? -12.891 4.848 1.646 1 82.81 109 PRO B CA 1
ATOM 2298 C C . PRO B 1 109 ? -13.469 5.961 0.778 1 82.81 109 PRO B C 1
ATOM 2300 O O . PRO B 1 109 ? -12.828 6.406 -0.176 1 82.81 109 PRO B O 1
ATOM 2303 N N . SER B 1 110 ? -14.68 6.363 1.079 1 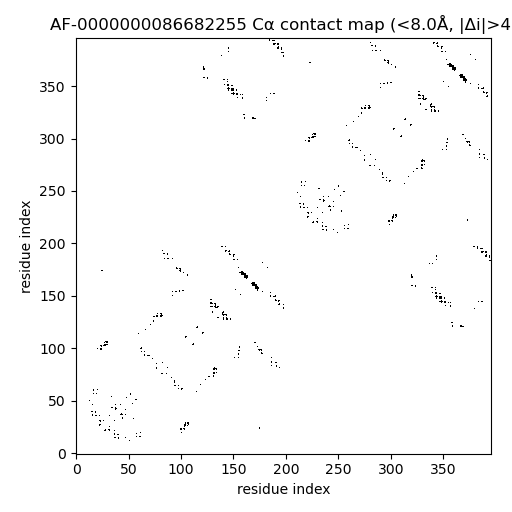88.12 110 SER B N 1
ATOM 2304 C CA . SER B 1 110 ? -15.297 7.418 0.286 1 88.12 110 SER B CA 1
ATOM 2305 C C . SER B 1 110 ? -14.539 8.734 0.426 1 88.12 110 SER B C 1
ATOM 2307 O O . SER B 1 110 ? -14.281 9.422 -0.567 1 88.12 110 SER B O 1
ATOM 2309 N N . THR B 1 111 ? -14.133 9.055 1.621 1 91.94 111 THR B N 1
ATOM 2310 C CA . THR B 1 111 ? -13.391 10.289 1.864 1 91.94 111 THR B CA 1
ATOM 2311 C C . THR B 1 111 ? -11.984 10.195 1.261 1 91.94 111 THR B C 1
ATOM 2313 O O . THR B 1 111 ? -11.508 11.156 0.656 1 91.94 111 THR B O 1
ATOM 2316 N N . ALA B 1 112 ? -11.406 9.055 1.385 1 90.44 112 ALA B N 1
ATOM 2317 C CA . ALA B 1 112 ? -10.086 8.844 0.793 1 90.44 112 ALA B CA 1
ATOM 2318 C C . ALA B 1 112 ? -10.133 9.016 -0.723 1 90.44 112 ALA B C 1
ATOM 2320 O O . ALA B 1 112 ? -9.242 9.633 -1.31 1 90.44 112 ALA B O 1
ATOM 2321 N N . GLN B 1 113 ? -11.125 8.484 -1.307 1 89.12 113 GLN B N 1
ATOM 2322 C CA . GLN B 1 113 ? -11.297 8.602 -2.75 1 89.12 113 GLN B CA 1
ATOM 2323 C C . GLN B 1 113 ? -11.516 10.055 -3.166 1 89.12 113 GLN B C 1
ATOM 2325 O O . GLN B 1 113 ? -10.969 10.508 -4.172 1 89.12 113 GLN B O 1
ATOM 2330 N N . SER B 1 114 ? -12.359 10.734 -2.436 1 92.12 114 SER B N 1
ATOM 2331 C CA . SER B 1 114 ? -12.617 12.141 -2.719 1 92.12 114 SER B CA 1
ATOM 2332 C C . SER B 1 114 ? -11.336 12.961 -2.66 1 92.12 114 SER B C 1
ATOM 2334 O O . SER B 1 114 ? -11.094 13.805 -3.527 1 92.12 114 SER B O 1
ATOM 2336 N N . LEU B 1 115 ? -10.516 12.703 -1.706 1 93.44 115 LEU B N 1
ATOM 2337 C CA . LEU B 1 115 ? -9.234 13.391 -1.575 1 93.44 115 LEU B CA 1
ATOM 2338 C C . LEU B 1 115 ? -8.328 13.07 -2.754 1 93.44 115 LEU B C 1
ATOM 2340 O O . LEU B 1 115 ? -7.672 13.961 -3.301 1 93.44 115 LEU B O 1
ATOM 2344 N N . ALA B 1 116 ? -8.352 11.828 -3.102 1 91.56 116 ALA B N 1
ATOM 2345 C CA . ALA B 1 116 ? -7.5 11.383 -4.203 1 91.56 116 ALA B CA 1
ATOM 2346 C C . ALA B 1 116 ? -7.879 12.086 -5.504 1 91.56 116 ALA B C 1
ATOM 2348 O O . ALA B 1 116 ? -7.008 12.508 -6.266 1 91.56 116 ALA B O 1
ATOM 2349 N N . VAL B 1 117 ? -9.133 12.188 -5.75 1 90.56 117 VAL B N 1
ATOM 2350 C CA . VAL B 1 117 ? -9.633 12.836 -6.957 1 90.56 117 VAL B CA 1
ATOM 2351 C C . VAL B 1 117 ? -9.328 14.336 -6.898 1 90.56 117 VAL B C 1
ATOM 2353 O O . VAL B 1 117 ? -8.789 14.898 -7.855 1 90.56 117 VAL B O 1
ATOM 2356 N N . ARG B 1 118 ? -9.617 14.945 -5.793 1 93.38 118 ARG B N 1
ATOM 2357 C CA . ARG B 1 118 ? -9.453 16.391 -5.629 1 93.38 118 ARG B CA 1
ATOM 2358 C C . ARG B 1 118 ? -8.008 16.797 -5.887 1 93.38 118 ARG B C 1
ATOM 2360 O O . ARG B 1 118 ? -7.754 17.812 -6.535 1 93.38 118 ARG B O 1
ATOM 2367 N N . PHE B 1 119 ? -7.137 15.992 -5.402 1 95.06 119 PHE B N 1
ATOM 2368 C CA . PHE B 1 119 ? -5.734 16.391 -5.43 1 95.06 119 PHE B CA 1
ATOM 2369 C C . PHE B 1 119 ? -4.977 15.648 -6.523 1 95.06 119 PHE B C 1
ATOM 2371 O O . PHE B 1 119 ? -3.752 15.742 -6.609 1 95.06 119 PHE B O 1
ATOM 2378 N N . ARG B 1 120 ? -5.668 14.867 -7.309 1 93.06 120 ARG B N 1
ATOM 2379 C CA . ARG B 1 120 ? -5.047 14.094 -8.383 1 93.06 120 ARG B CA 1
ATOM 2380 C C . ARG B 1 120 ? -3.881 13.266 -7.855 1 93.06 120 ARG B C 1
ATOM 2382 O O . ARG B 1 120 ? -2.787 13.289 -8.422 1 93.06 120 ARG B O 1
ATOM 2389 N N . LEU B 1 121 ? -4.074 12.523 -6.773 1 93.75 121 LEU B N 1
ATOM 2390 C CA . LEU B 1 121 ? -3.033 11.82 -6.035 1 93.75 121 LEU B CA 1
ATOM 2391 C C . LEU B 1 121 ? -2.332 10.797 -6.922 1 93.75 121 LEU B C 1
ATOM 2393 O O . LEU B 1 121 ? -1.104 10.688 -6.898 1 93.75 121 LEU B O 1
ATOM 2397 N N . PRO B 1 122 ? -3.049 10.008 -7.781 1 92.75 122 PRO B N 1
ATOM 2398 C CA . PRO B 1 122 ? -2.352 9.031 -8.625 1 92.75 122 PRO B CA 1
ATOM 2399 C C . PRO B 1 122 ? -1.306 9.68 -9.531 1 92.75 122 PRO B C 1
ATOM 2401 O O . PRO B 1 122 ? -0.192 9.164 -9.664 1 92.75 122 PRO B O 1
ATOM 2404 N N . GLU B 1 123 ? -1.589 10.812 -10.094 1 93.88 123 GLU B N 1
ATOM 2405 C CA . GLU B 1 123 ? -0.657 11.516 -10.969 1 93.88 123 GLU B CA 1
ATOM 2406 C C . GLU B 1 123 ? 0.528 12.07 -10.18 1 93.88 123 GLU B C 1
ATOM 2408 O O . GLU B 1 123 ? 1.666 12.031 -10.648 1 93.88 123 GLU B O 1
ATOM 2413 N N . ARG B 1 124 ? 0.198 12.586 -9.055 1 95.38 124 ARG B N 1
ATOM 2414 C CA . ARG B 1 124 ? 1.25 13.156 -8.219 1 95.38 124 ARG B CA 1
ATOM 2415 C C . ARG B 1 124 ? 2.193 12.07 -7.711 1 95.38 124 ARG B C 1
ATOM 2417 O O . ARG B 1 124 ? 3.41 12.266 -7.676 1 95.38 124 ARG B O 1
ATOM 2424 N N . ILE B 1 125 ? 1.644 10.938 -7.301 1 95.44 125 ILE B N 1
ATOM 2425 C CA . ILE B 1 125 ? 2.449 9.812 -6.832 1 95.44 125 ILE B CA 1
ATOM 2426 C C . ILE B 1 125 ? 3.32 9.297 -7.973 1 95.44 125 ILE B C 1
ATOM 2428 O O . ILE B 1 125 ? 4.512 9.039 -7.789 1 95.44 125 ILE B O 1
ATOM 2432 N N . ASP B 1 126 ? 2.74 9.18 -9.117 1 95.25 126 ASP B N 1
ATOM 2433 C CA . ASP B 1 126 ? 3.498 8.75 -10.289 1 95.25 126 ASP B CA 1
ATOM 2434 C C . ASP B 1 126 ? 4.637 9.719 -10.594 1 95.25 126 ASP B C 1
ATOM 2436 O O . ASP B 1 126 ? 5.75 9.297 -10.914 1 95.25 126 ASP B O 1
ATOM 2440 N N . GLY B 1 127 ? 4.277 11.023 -10.555 1 95.75 127 GLY B N 1
ATOM 2441 C CA . GLY B 1 127 ? 5.309 12.031 -10.742 1 95.75 127 GLY B CA 1
ATOM 2442 C C . GLY B 1 127 ? 6.449 11.914 -9.758 1 95.75 127 GLY B C 1
ATOM 2443 O O . GLY B 1 127 ? 7.617 12.055 -10.125 1 95.75 127 GLY B O 1
ATOM 2444 N N . LEU B 1 128 ? 6.145 11.633 -8.508 1 97.25 128 LEU B N 1
ATOM 2445 C CA . LEU B 1 128 ? 7.156 11.477 -7.469 1 97.25 128 LEU B CA 1
ATOM 2446 C C . LEU B 1 128 ? 8.023 10.258 -7.738 1 97.25 128 LEU B C 1
ATOM 2448 O O . LEU B 1 128 ? 9.25 10.328 -7.637 1 97.25 128 LEU B O 1
ATOM 2452 N N . ILE B 1 129 ? 7.422 9.164 -8.102 1 96.69 129 ILE B N 1
ATOM 2453 C CA . ILE B 1 129 ? 8.141 7.926 -8.391 1 96.69 129 ILE B CA 1
ATOM 2454 C C . ILE B 1 129 ? 9.117 8.156 -9.547 1 96.69 129 ILE B C 1
ATOM 2456 O O . ILE B 1 129 ? 10.281 7.762 -9.469 1 96.69 129 ILE B O 1
ATOM 2460 N N . ARG B 1 130 ? 8.695 8.844 -10.578 1 95.69 130 ARG B N 1
ATOM 2461 C CA . ARG B 1 130 ? 9.531 9.109 -11.742 1 95.69 130 ARG B CA 1
ATOM 2462 C C . ARG B 1 130 ? 10.688 10.039 -11.383 1 95.69 130 ARG B C 1
ATOM 2464 O O . ARG B 1 130 ? 11.812 9.844 -11.859 1 95.69 130 ARG B O 1
ATOM 2471 N N . ALA B 1 131 ? 10.336 11.031 -10.617 1 97.06 131 ALA B N 1
ATOM 2472 C CA . ALA B 1 131 ? 11.383 11.945 -10.188 1 97.06 131 ALA B CA 1
ATOM 2473 C C . ALA B 1 131 ? 12.453 11.219 -9.383 1 97.06 131 ALA B C 1
ATOM 2475 O O . ALA B 1 131 ? 13.648 11.422 -9.602 1 97.06 131 ALA B O 1
ATOM 2476 N N . VAL B 1 132 ? 12.039 10.359 -8.484 1 96.56 132 VAL B N 1
ATOM 2477 C CA . VAL B 1 132 ? 12.961 9.617 -7.633 1 96.56 132 VAL B CA 1
ATOM 2478 C C . VAL B 1 132 ? 13.766 8.633 -8.477 1 96.56 132 VAL B C 1
ATOM 2480 O O . VAL B 1 132 ? 14.969 8.445 -8.25 1 96.56 132 VAL B O 1
ATOM 2483 N N . ALA B 1 133 ? 13.117 8.023 -9.43 1 95.25 133 ALA B N 1
ATOM 2484 C CA . ALA B 1 133 ? 13.797 7.07 -10.305 1 95.25 133 ALA B CA 1
ATOM 2485 C C . ALA B 1 133 ? 14.875 7.762 -11.141 1 95.25 133 ALA B C 1
ATOM 2487 O O . ALA B 1 133 ? 15.961 7.215 -11.344 1 95.25 133 ALA B O 1
ATOM 2488 N N . GLY B 1 134 ? 14.5 8.938 -11.648 1 93.5 134 GLY B N 1
ATOM 2489 C CA . GLY B 1 134 ? 15.43 9.727 -12.445 1 93.5 134 GLY B CA 1
ATOM 2490 C C . GLY B 1 134 ? 15.562 9.234 -13.867 1 93.5 134 GLY B C 1
ATOM 2491 O O . GLY B 1 134 ? 16.344 9.781 -14.648 1 93.5 134 GLY B O 1
ATOM 2492 N N . SER B 1 135 ? 15.023 8.094 -14.211 1 90.56 135 SER B N 1
ATOM 2493 C CA . SER B 1 135 ? 15.008 7.527 -15.562 1 90.56 135 SER B CA 1
ATOM 2494 C C . SER B 1 135 ? 13.797 6.625 -15.766 1 90.56 135 SER B C 1
ATOM 2496 O O . SER B 1 135 ? 13.07 6.32 -14.812 1 90.56 135 SER B O 1
ATOM 2498 N N . GLU B 1 136 ? 13.547 6.273 -16.984 1 88.31 136 GLU B N 1
ATOM 2499 C CA . GLU B 1 136 ? 12.414 5.406 -17.297 1 88.31 136 GLU B CA 1
ATOM 2500 C C . GLU B 1 136 ? 12.82 3.936 -17.266 1 88.31 136 GLU B C 1
ATOM 2502 O O . GLU B 1 136 ? 12.008 3.053 -17.531 1 88.31 136 GLU B O 1
ATOM 2507 N N . ASP B 1 137 ? 14 3.729 -16.844 1 92.12 137 ASP B N 1
ATOM 2508 C CA . ASP B 1 137 ? 14.508 2.365 -16.703 1 92.12 137 ASP B CA 1
ATOM 2509 C C . ASP B 1 137 ? 13.742 1.602 -15.625 1 92.12 137 ASP B C 1
ATOM 2511 O O . ASP B 1 137 ? 13.492 2.129 -14.539 1 92.12 137 ASP B O 1
ATOM 2515 N N . ALA B 1 138 ? 13.367 0.331 -15.961 1 92.81 138 ALA B N 1
ATOM 2516 C CA . ALA B 1 138 ? 12.57 -0.481 -15.039 1 92.81 138 ALA B CA 1
ATOM 2517 C C . ALA B 1 138 ? 13.305 -0.692 -13.719 1 92.81 138 ALA B C 1
ATOM 2519 O O . ALA B 1 138 ? 12.68 -0.76 -12.664 1 92.81 138 ALA B O 1
ATOM 2520 N N . ASP B 1 139 ? 14.648 -0.797 -13.805 1 94.69 139 ASP B N 1
ATOM 2521 C CA . ASP B 1 139 ? 15.43 -1.015 -12.594 1 94.69 139 ASP B CA 1
ATOM 2522 C C . ASP B 1 139 ? 15.438 0.236 -11.711 1 94.69 139 ASP B C 1
ATOM 2524 O O . ASP B 1 139 ? 15.391 0.141 -10.484 1 94.69 139 ASP B O 1
ATOM 2528 N N . ALA B 1 140 ? 15.523 1.424 -12.367 1 94.62 140 ALA B N 1
ATOM 2529 C CA . ALA B 1 140 ? 15.477 2.684 -11.625 1 94.62 140 ALA B CA 1
ATOM 2530 C C . ALA B 1 140 ? 14.117 2.883 -10.961 1 94.62 140 ALA B C 1
ATOM 2532 O O . ALA B 1 140 ? 14.039 3.338 -9.82 1 94.62 140 ALA B O 1
ATOM 2533 N N . VAL B 1 141 ? 13.078 2.506 -11.648 1 95.19 141 VAL B N 1
ATOM 2534 C CA . VAL B 1 141 ? 11.727 2.627 -11.125 1 95.19 141 VAL B CA 1
ATOM 2535 C C . VAL B 1 141 ? 11.539 1.674 -9.945 1 95.19 141 VAL B C 1
ATOM 2537 O O . VAL B 1 141 ? 10.977 2.049 -8.914 1 95.19 141 VAL B O 1
ATOM 2540 N N . LEU B 1 142 ? 12.047 0.471 -10.102 1 96.44 142 LEU B N 1
ATOM 2541 C CA . LEU B 1 142 ? 11.977 -0.51 -9.023 1 96.44 142 LEU B CA 1
ATOM 2542 C C . LEU B 1 142 ? 12.664 0.013 -7.766 1 96.44 142 LEU B C 1
ATOM 2544 O O . LEU B 1 142 ? 12.125 -0.103 -6.664 1 96.44 142 LEU B O 1
ATOM 2548 N N . ARG B 1 143 ? 13.82 0.586 -7.906 1 96.75 143 ARG B N 1
ATOM 2549 C CA . ARG B 1 143 ? 14.547 1.148 -6.773 1 96.75 143 ARG B CA 1
ATOM 2550 C C . ARG B 1 143 ? 13.758 2.277 -6.121 1 96.75 143 ARG B C 1
ATOM 2552 O O . ARG B 1 143 ? 13.672 2.355 -4.891 1 96.75 143 ARG B O 1
ATOM 2559 N N . ALA B 1 144 ? 13.211 3.131 -6.969 1 97.06 144 ALA B N 1
ATOM 2560 C CA . ALA B 1 144 ? 12.398 4.238 -6.465 1 97.06 144 ALA B CA 1
ATOM 2561 C C . ALA B 1 144 ? 11.211 3.725 -5.66 1 97.06 144 ALA B C 1
ATOM 2563 O O . ALA B 1 144 ? 10.93 4.227 -4.566 1 97.06 144 ALA B O 1
ATOM 2564 N N . LEU B 1 145 ? 10.547 2.711 -6.156 1 97.38 145 LEU B N 1
ATOM 2565 C CA . LEU B 1 145 ? 9.398 2.115 -5.48 1 97.38 145 LEU B CA 1
ATOM 2566 C C . LEU B 1 145 ? 9.805 1.547 -4.125 1 97.38 145 LEU B C 1
ATOM 2568 O O . LEU B 1 145 ? 9.117 1.77 -3.125 1 97.38 145 LEU B O 1
ATOM 2572 N N . CYS B 1 146 ? 10.898 0.878 -4.086 1 98.25 146 CYS B N 1
ATOM 2573 C CA . CYS B 1 146 ? 11.344 0.238 -2.855 1 98.25 146 CYS B CA 1
ATOM 2574 C C . CYS B 1 146 ? 11.711 1.277 -1.803 1 98.25 146 CYS B C 1
ATOM 2576 O O . CYS B 1 146 ? 11.32 1.152 -0.639 1 98.25 146 CYS B O 1
ATOM 2578 N N . VAL B 1 147 ? 12.359 2.344 -2.199 1 97.88 147 VAL B N 1
ATOM 2579 C CA . VAL B 1 147 ? 12.758 3.387 -1.258 1 97.88 147 VAL B CA 1
ATOM 2580 C C . VAL B 1 147 ? 11.516 4.098 -0.727 1 97.88 147 VAL B C 1
ATOM 2582 O O . VAL B 1 147 ? 11.367 4.285 0.484 1 97.88 147 VAL B O 1
ATOM 2585 N N . LEU B 1 148 ? 10.641 4.465 -1.612 1 98 148 LEU B N 1
ATOM 2586 C CA . LEU B 1 148 ? 9.438 5.191 -1.229 1 98 148 LEU B CA 1
ATOM 2587 C C . LEU B 1 148 ? 8.531 4.324 -0.36 1 98 148 LEU B C 1
ATOM 2589 O O . LEU B 1 148 ? 7.852 4.832 0.536 1 98 148 LEU B O 1
ATOM 2593 N N . SER B 1 149 ? 8.555 3.031 -0.625 1 98.12 149 SER B N 1
ATOM 2594 C CA . SER B 1 149 ? 7.715 2.129 0.159 1 98.12 149 SER B CA 1
ATOM 2595 C C . SER B 1 149 ? 8.172 2.074 1.613 1 98.12 149 SER B C 1
ATOM 2597 O O . SER B 1 149 ? 7.352 1.926 2.521 1 98.12 149 SER B O 1
ATOM 2599 N N . VAL B 1 150 ? 9.43 2.16 1.855 1 98.5 150 VAL B N 1
ATOM 2600 C CA . VAL B 1 150 ? 9.961 2.164 3.215 1 98.5 150 VAL B CA 1
ATOM 2601 C C . VAL B 1 150 ? 9.406 3.361 3.982 1 98.5 150 VAL B C 1
ATOM 2603 O O . VAL B 1 150 ? 8.898 3.211 5.098 1 98.5 150 VAL B O 1
ATOM 2606 N N . ILE B 1 151 ? 9.445 4.484 3.346 1 98.38 151 ILE B N 1
ATOM 2607 C CA . ILE B 1 151 ? 8.969 5.711 3.973 1 98.38 151 ILE B CA 1
ATOM 2608 C C . ILE B 1 151 ? 7.457 5.633 4.176 1 98.38 151 ILE B C 1
ATOM 2610 O O . ILE B 1 151 ? 6.953 5.953 5.254 1 98.38 151 ILE B O 1
ATOM 2614 N N . HIS B 1 152 ? 6.773 5.215 3.162 1 97.06 152 HIS B N 1
ATOM 2615 C CA . HIS B 1 152 ? 5.32 5.078 3.215 1 97.06 152 HIS B CA 1
ATOM 2616 C C . HIS B 1 152 ? 4.898 4.117 4.324 1 97.06 152 HIS B C 1
ATOM 2618 O O . HIS B 1 152 ? 4.012 4.434 5.121 1 97.06 152 HIS B O 1
ATOM 2624 N N . ALA B 1 153 ? 5.527 2.971 4.363 1 97.25 153 ALA B N 1
ATOM 2625 C CA . ALA B 1 153 ? 5.176 1.967 5.363 1 97.25 153 ALA B CA 1
ATOM 2626 C C . ALA B 1 153 ? 5.418 2.49 6.773 1 97.25 153 ALA B C 1
ATOM 2628 O O . ALA B 1 153 ? 4.605 2.268 7.676 1 97.25 153 ALA B O 1
ATOM 2629 N N . ALA B 1 154 ? 6.461 3.211 6.969 1 97.62 154 ALA B N 1
ATOM 2630 C CA . ALA B 1 154 ? 6.848 3.693 8.289 1 97.62 154 ALA B CA 1
ATOM 2631 C C . ALA B 1 154 ? 5.887 4.766 8.789 1 97.62 154 ALA B C 1
ATOM 2633 O O . ALA B 1 154 ? 5.695 4.926 10 1 97.62 154 ALA B O 1
ATOM 2634 N N . THR B 1 155 ? 5.262 5.469 7.875 1 97.12 155 THR B N 1
ATOM 2635 C CA . THR B 1 155 ? 4.512 6.648 8.281 1 97.12 155 THR B CA 1
ATOM 2636 C C . THR B 1 155 ? 3.012 6.41 8.156 1 97.12 155 THR B C 1
ATOM 2638 O O . THR B 1 155 ? 2.225 6.945 8.938 1 97.12 155 THR B O 1
ATOM 2641 N N . LEU B 1 156 ? 2.627 5.586 7.172 1 95.69 156 LEU B N 1
ATOM 2642 C CA . LEU B 1 156 ? 1.21 5.582 6.82 1 95.69 156 LEU B CA 1
ATOM 2643 C C . LEU B 1 156 ? 0.613 4.188 6.98 1 95.69 156 LEU B C 1
ATOM 2645 O O . LEU B 1 156 ? -0.608 4.035 7.047 1 95.69 156 LEU B O 1
ATOM 2649 N N . ALA B 1 157 ? 1.419 3.195 6.961 1 94.5 157 ALA B N 1
ATOM 2650 C CA . ALA B 1 157 ? 0.888 1.836 7.035 1 94.5 157 ALA B CA 1
ATOM 2651 C C . ALA B 1 157 ? 0.257 1.568 8.398 1 94.5 157 ALA B C 1
ATOM 2653 O O . ALA B 1 157 ? 0.732 2.072 9.422 1 94.5 157 ALA B O 1
ATOM 2654 N N . PRO B 1 158 ? -0.824 0.731 8.43 1 91.56 158 PRO B N 1
ATOM 2655 C CA . PRO B 1 158 ? -1.349 0.314 9.727 1 91.56 158 PRO B CA 1
ATOM 2656 C C . PRO B 1 158 ? -0.381 -0.587 10.492 1 91.56 158 PRO B C 1
ATOM 2658 O O . PRO B 1 158 ? 0.36 -1.362 9.883 1 91.56 158 PRO B O 1
ATOM 2661 N N . ALA B 1 159 ? -0.411 -0.455 11.805 1 86.38 159 ALA B N 1
ATOM 2662 C CA . ALA B 1 159 ? 0.484 -1.226 12.664 1 86.38 159 ALA B CA 1
ATOM 2663 C C . ALA B 1 159 ? -0.199 -2.492 13.172 1 86.38 159 ALA B C 1
ATOM 2665 O O . ALA B 1 159 ? 0.361 -3.219 14 1 86.38 159 ALA B O 1
ATOM 2666 N N . GLY B 1 160 ? -1.408 -2.695 12.703 1 88.56 160 GLY B N 1
ATOM 2667 C CA . GLY B 1 160 ? -2.189 -3.857 13.094 1 88.56 160 GLY B CA 1
ATOM 2668 C C . GLY B 1 160 ? -3.65 -3.754 12.703 1 88.56 160 GLY B C 1
ATOM 2669 O O . GLY B 1 160 ? -4.004 -2.986 11.805 1 88.56 160 GLY B O 1
ATOM 2670 N N . ILE B 1 161 ? -4.41 -4.629 13.258 1 90.56 161 ILE B N 1
ATOM 2671 C CA . ILE B 1 161 ? -5.848 -4.594 13 1 90.56 161 ILE B CA 1
ATOM 2672 C C . ILE B 1 161 ? -6.609 -4.668 14.32 1 90.56 161 ILE B C 1
ATOM 2674 O O . ILE B 1 161 ? -6.102 -5.199 15.312 1 90.56 161 ILE B O 1
ATOM 2678 N N . ASP B 1 162 ? -7.645 -4.043 14.281 1 88.31 162 ASP B N 1
ATOM 2679 C CA . ASP B 1 162 ? -8.648 -4.215 15.328 1 88.31 162 ASP B CA 1
ATOM 2680 C C . ASP B 1 162 ? -9.883 -4.938 14.789 1 88.31 162 ASP B C 1
ATOM 2682 O O . ASP B 1 162 ? -10.148 -4.914 13.586 1 88.31 162 ASP B O 1
ATOM 2686 N N . VAL B 1 163 ? -10.484 -5.688 15.555 1 85.56 163 VAL B N 1
ATOM 2687 C CA . VAL B 1 163 ? -11.719 -6.355 15.164 1 85.56 163 VAL B CA 1
ATOM 2688 C C . VAL B 1 163 ? -12.906 -5.723 15.898 1 85.56 163 VAL B C 1
ATOM 2690 O O . VAL B 1 163 ? -12.898 -5.625 17.125 1 85.56 163 VAL B O 1
ATOM 2693 N N . ASP B 1 164 ? -13.766 -5.262 15.086 1 79.12 164 ASP B N 1
ATOM 2694 C CA . ASP B 1 164 ? -14.898 -4.586 15.719 1 79.12 164 ASP B CA 1
ATOM 2695 C C . ASP B 1 164 ? -15.859 -5.598 16.328 1 79.12 164 ASP B C 1
ATOM 2697 O O . ASP B 1 164 ? -15.578 -6.797 16.359 1 79.12 164 ASP B O 1
ATOM 2701 N N . ALA B 1 165 ? -16.953 -4.984 16.891 1 84.75 165 ALA B N 1
ATOM 2702 C CA . ALA B 1 165 ? -17.922 -5.797 17.625 1 84.75 165 ALA B CA 1
ATOM 2703 C C . ALA B 1 165 ? -18.562 -6.844 16.719 1 84.75 165 ALA B C 1
ATOM 2705 O O . ALA B 1 165 ? -18.984 -7.906 17.188 1 84.75 165 ALA B O 1
ATOM 2706 N N . ASN B 1 166 ? -18.578 -6.668 15.422 1 85.56 166 ASN B N 1
ATOM 2707 C CA . ASN B 1 166 ? -19.188 -7.574 14.453 1 85.56 166 ASN B CA 1
ATOM 2708 C C . ASN B 1 166 ? -18.156 -8.531 13.859 1 85.56 166 ASN B C 1
ATOM 2710 O O . ASN B 1 166 ? -18.469 -9.305 12.953 1 85.56 166 ASN B O 1
ATOM 2714 N N . GLY B 1 167 ? -16.938 -8.375 14.289 1 84.5 167 GLY B N 1
ATOM 2715 C CA . GLY B 1 167 ? -15.898 -9.273 13.82 1 84.5 167 GLY B CA 1
ATOM 2716 C C . GLY B 1 167 ? -15.211 -8.781 12.562 1 84.5 167 GLY B C 1
ATOM 2717 O O . GLY B 1 167 ? -14.492 -9.547 11.906 1 84.5 167 GLY B O 1
ATOM 2718 N N . ILE B 1 168 ? -15.469 -7.602 12.203 1 83.25 168 ILE B N 1
ATOM 2719 C CA . ILE B 1 168 ? -14.883 -7.047 10.984 1 83.25 168 ILE B CA 1
ATOM 2720 C C . ILE B 1 168 ? -13.531 -6.414 11.305 1 83.25 168 ILE B C 1
ATOM 2722 O O . ILE B 1 168 ? -13.445 -5.531 12.164 1 83.25 168 ILE B O 1
ATOM 2726 N N . PRO B 1 169 ? -12.531 -6.895 10.641 1 86.88 169 PRO B N 1
ATOM 2727 C CA . PRO B 1 169 ? -11.219 -6.301 10.906 1 86.88 169 PRO B CA 1
ATOM 2728 C C . PRO B 1 169 ? -11.086 -4.891 10.328 1 86.88 169 PRO B C 1
ATOM 2730 O O . PRO B 1 169 ? -11.555 -4.621 9.227 1 86.88 169 PRO B O 1
ATOM 2733 N N . THR B 1 170 ? -10.539 -4.031 11.148 1 85.75 170 THR B N 1
ATOM 2734 C CA . THR B 1 170 ? -10.227 -2.674 10.719 1 85.75 170 THR B CA 1
ATOM 2735 C C . THR B 1 170 ? -8.758 -2.354 10.977 1 85.75 170 THR B C 1
ATOM 2737 O O . THR B 1 170 ? -8.188 -2.777 11.984 1 85.75 170 THR B O 1
ATOM 2740 N N . PRO B 1 171 ? -8.195 -1.648 10.086 1 88.69 171 PRO B N 1
ATOM 2741 C CA . PRO B 1 171 ? -6.797 -1.296 10.312 1 88.69 171 PRO B CA 1
ATOM 2742 C C . PRO B 1 171 ? -6.594 -0.446 11.562 1 88.69 171 PRO B C 1
ATOM 2744 O O . PRO B 1 171 ? -7.43 0.404 11.883 1 88.69 171 PRO B O 1
ATOM 2747 N N . ARG B 1 172 ? -5.512 -0.775 12.227 1 89.31 172 ARG B N 1
ATOM 2748 C CA . ARG B 1 172 ? -5.102 0.006 13.383 1 89.31 172 ARG B CA 1
ATOM 2749 C C . ARG B 1 172 ? -3.92 0.911 13.047 1 89.31 172 ARG B C 1
ATOM 2751 O O . ARG B 1 172 ? -2.836 0.428 12.711 1 89.31 172 ARG B O 1
ATOM 2758 N N . PHE B 1 173 ? -4.168 2.205 13.164 1 88.75 173 PHE B N 1
ATOM 2759 C CA . PHE B 1 173 ? -3.129 3.178 12.852 1 88.75 173 PHE B CA 1
ATOM 2760 C C . PHE B 1 173 ? -2.586 3.824 14.117 1 88.75 173 PHE B C 1
ATOM 2762 O O . PHE B 1 173 ? -3.344 4.109 15.047 1 88.75 173 PHE B O 1
ATOM 2769 N N . GLY B 1 174 ? -1.282 3.953 14.133 1 83.5 174 GLY B N 1
ATOM 2770 C CA . GLY B 1 174 ? -0.708 4.781 15.188 1 83.5 174 GLY B CA 1
ATOM 2771 C C . GLY B 1 174 ? -0.895 6.266 14.945 1 83.5 174 GLY B C 1
ATOM 2772 O O . GLY B 1 174 ? -0.923 6.715 13.797 1 83.5 174 GLY B O 1
ATOM 2773 N N . THR B 1 175 ? -1.012 7.035 16.047 1 82.75 175 THR B N 1
ATOM 2774 C CA . THR B 1 175 ? -1.271 8.461 15.898 1 82.75 175 THR B CA 1
ATOM 2775 C C . THR B 1 175 ? -0.037 9.281 16.266 1 82.75 175 THR B C 1
ATOM 2777 O O . THR B 1 175 ? 0.055 10.461 15.93 1 82.75 175 THR B O 1
ATOM 2780 N N . ALA B 1 176 ? 0.85 8.719 16.891 1 88.12 176 ALA B N 1
ATOM 2781 C CA . ALA B 1 176 ? 2.047 9.438 17.328 1 88.12 176 ALA B CA 1
ATOM 2782 C C . ALA B 1 176 ? 3.049 9.57 16.188 1 88.12 176 ALA B C 1
ATOM 2784 O O . ALA B 1 176 ? 3.221 8.648 15.391 1 88.12 176 ALA B O 1
ATOM 2785 N N . PRO B 1 177 ? 3.658 10.766 16.094 1 93.06 177 PRO B N 1
ATOM 2786 C CA . PRO B 1 177 ? 4.777 10.875 15.156 1 93.06 177 PRO B CA 1
ATOM 2787 C C . PRO B 1 177 ? 5.914 9.906 15.477 1 93.06 177 PRO B C 1
ATOM 2789 O O . PRO B 1 177 ? 5.984 9.383 16.594 1 93.06 177 PRO B O 1
ATOM 2792 N N . LEU B 1 178 ? 6.707 9.664 14.508 1 96.44 178 LEU B N 1
ATOM 2793 C CA . LEU B 1 178 ? 7.887 8.836 14.734 1 96.44 178 LEU B CA 1
ATOM 2794 C C . LEU B 1 178 ? 8.773 9.438 15.82 1 96.44 178 LEU B C 1
ATOM 2796 O O . LEU B 1 178 ? 8.969 10.656 15.867 1 96.44 178 LEU B O 1
ATOM 2800 N N . THR B 1 179 ? 9.234 8.586 16.719 1 96 179 THR B N 1
ATOM 2801 C CA . THR B 1 179 ? 10.242 9.023 17.688 1 96 179 THR B CA 1
ATOM 2802 C C . THR B 1 179 ? 11.562 9.328 16.984 1 96 179 THR B C 1
ATOM 2804 O O . THR B 1 179 ? 11.742 8.984 15.812 1 96 179 THR B O 1
ATOM 2807 N N . GLY B 1 180 ? 12.453 10.031 17.656 1 96.25 180 GLY B N 1
ATOM 2808 C CA . GLY B 1 180 ? 13.766 10.305 17.109 1 96.25 180 GLY B CA 1
ATOM 2809 C C . GLY B 1 180 ? 14.492 9.055 16.625 1 96.25 180 GLY B C 1
ATOM 2810 O O . GLY B 1 180 ? 15.031 9.031 15.523 1 96.25 180 GLY B O 1
ATOM 2811 N N . ASP B 1 181 ? 14.461 7.949 17.375 1 96 181 ASP B N 1
ATOM 2812 C CA . ASP B 1 181 ? 15.117 6.688 17.047 1 96 181 ASP B CA 1
ATOM 2813 C C . ASP B 1 181 ? 14.445 6.027 15.844 1 96 181 ASP B C 1
ATOM 2815 O O . ASP B 1 181 ? 15.125 5.469 14.977 1 96 181 ASP B O 1
ATOM 2819 N N . GLN B 1 182 ? 13.188 6.098 15.805 1 96.75 182 GLN B N 1
ATOM 2820 C CA . GLN B 1 182 ? 12.461 5.523 14.68 1 96.75 182 GLN B CA 1
ATOM 2821 C C . GLN B 1 182 ? 12.773 6.27 13.391 1 96.75 182 GLN B C 1
ATOM 2823 O O . GLN B 1 182 ? 12.969 5.648 12.336 1 96.75 182 GLN B O 1
ATOM 2828 N N . ARG B 1 183 ? 12.781 7.574 13.516 1 97.19 183 ARG B N 1
ATOM 2829 C CA . ARG B 1 183 ? 13.133 8.391 12.359 1 97.19 183 ARG B CA 1
ATOM 2830 C C . ARG B 1 183 ? 14.523 8.047 11.852 1 97.19 183 ARG B C 1
ATOM 2832 O O . ARG B 1 183 ? 14.742 7.93 10.641 1 97.19 183 ARG B O 1
ATOM 2839 N N . ALA B 1 184 ? 15.453 7.906 12.766 1 97 184 ALA B N 1
ATOM 2840 C CA . ALA B 1 184 ? 16.812 7.535 12.391 1 97 184 ALA B CA 1
ATOM 2841 C C . ALA B 1 184 ? 16.844 6.18 11.695 1 97 184 ALA B C 1
ATOM 2843 O O . ALA B 1 184 ? 17.562 5.996 10.711 1 97 184 ALA B O 1
ATOM 2844 N N . PHE B 1 185 ? 16.078 5.285 12.195 1 97.81 185 PHE B N 1
ATOM 2845 C CA . PHE B 1 185 ? 16 3.961 11.594 1 97.81 185 PHE B CA 1
ATOM 2846 C C . PHE B 1 185 ? 15.453 4.051 10.172 1 97.81 185 PHE B C 1
ATOM 2848 O O . PHE B 1 185 ? 16.031 3.469 9.242 1 97.81 185 PHE B O 1
ATOM 2855 N N . VAL B 1 186 ? 14.32 4.734 9.961 1 98.31 186 VAL B N 1
ATOM 2856 C CA . VAL B 1 186 ? 13.656 4.812 8.664 1 98.31 186 VAL B CA 1
ATOM 2857 C C . VAL B 1 186 ? 14.578 5.488 7.648 1 98.31 186 VAL B C 1
ATOM 2859 O O . VAL B 1 186 ? 14.68 5.051 6.5 1 98.31 186 VAL B O 1
ATOM 2862 N N . LEU B 1 187 ? 15.234 6.559 8.125 1 97.81 187 LEU B N 1
ATOM 2863 C CA . LEU B 1 187 ? 16.188 7.23 7.258 1 97.81 187 LEU B CA 1
ATOM 2864 C C . LEU B 1 187 ? 17.297 6.273 6.828 1 97.81 187 LEU B C 1
ATOM 2866 O O . LEU B 1 187 ? 17.625 6.18 5.641 1 97.81 187 LEU B O 1
ATOM 2870 N N . ALA B 1 188 ? 17.875 5.492 7.762 1 97.88 188 ALA B N 1
ATOM 2871 C CA . ALA B 1 188 ? 18.938 4.527 7.465 1 97.88 188 ALA B CA 1
ATOM 2872 C C . ALA B 1 188 ? 18.422 3.443 6.516 1 97.88 188 ALA B C 1
ATOM 2874 O O . ALA B 1 188 ? 19.141 3.029 5.602 1 97.88 188 ALA B O 1
ATOM 2875 N N . ALA B 1 189 ? 17.219 3.006 6.719 1 98.06 189 ALA B N 1
ATOM 2876 C CA . ALA B 1 189 ? 16.625 1.964 5.891 1 98.06 189 ALA B CA 1
ATOM 2877 C C . ALA B 1 189 ? 16.438 2.441 4.453 1 98.06 189 ALA B C 1
ATOM 2879 O O . ALA B 1 189 ? 16.828 1.75 3.508 1 98.06 189 ALA B O 1
ATOM 2880 N N . ALA B 1 190 ? 15.828 3.641 4.305 1 98.25 190 ALA B N 1
ATOM 2881 C CA . ALA B 1 190 ? 15.617 4.203 2.977 1 98.25 190 ALA B CA 1
ATOM 2882 C C . ALA B 1 190 ? 16.938 4.41 2.246 1 98.25 190 ALA B C 1
ATOM 2884 O O . ALA B 1 190 ? 17.062 4.102 1.058 1 98.25 190 ALA B O 1
ATOM 2885 N N . LEU B 1 191 ? 17.922 4.883 2.979 1 97.38 191 LEU B N 1
ATOM 2886 C CA . LEU B 1 191 ? 19.219 5.156 2.377 1 97.38 191 LEU B CA 1
ATOM 2887 C C . LEU B 1 191 ? 19.938 3.861 2.021 1 97.38 191 LEU B C 1
ATOM 2889 O O . LEU B 1 191 ? 20.656 3.801 1.021 1 97.38 191 LEU B O 1
ATOM 2893 N N . ALA B 1 192 ? 19.797 2.811 2.844 1 97 192 ALA B N 1
ATOM 2894 C CA . ALA B 1 192 ? 20.391 1.511 2.545 1 97 192 ALA B CA 1
ATOM 2895 C C . ALA B 1 192 ? 19.859 0.953 1.228 1 97 192 ALA B C 1
ATOM 2897 O O . ALA B 1 192 ? 20.609 0.359 0.449 1 97 192 ALA B O 1
ATOM 2898 N N . VAL B 1 193 ? 18.562 1.139 0.981 1 96.94 193 VAL B N 1
ATOM 2899 C CA . VAL B 1 193 ? 17.953 0.694 -0.268 1 96.94 193 VAL B CA 1
ATOM 2900 C C . VAL B 1 193 ? 18.453 1.551 -1.425 1 96.94 193 VAL B C 1
ATOM 2902 O O . VAL B 1 193 ? 18.844 1.025 -2.475 1 96.94 193 VAL B O 1
ATOM 2905 N N . LEU B 1 194 ? 18.5 2.855 -1.182 1 93.94 194 LEU B N 1
ATOM 2906 C CA . LEU B 1 194 ? 18.906 3.812 -2.207 1 93.94 194 LEU B CA 1
ATOM 2907 C C . LEU B 1 194 ? 20.328 3.557 -2.664 1 93.94 194 LEU B C 1
ATOM 2909 O O . LEU B 1 194 ? 20.656 3.752 -3.838 1 93.94 194 LEU B O 1
ATOM 2913 N N . ASP B 1 195 ? 21.156 3.076 -1.805 1 91.88 195 ASP B N 1
ATOM 2914 C CA . ASP B 1 195 ? 22.594 2.965 -2.057 1 91.88 195 ASP B CA 1
ATOM 2915 C C . ASP B 1 195 ? 22.922 1.661 -2.779 1 91.88 195 ASP B C 1
ATOM 2917 O O . ASP B 1 195 ? 24.062 1.461 -3.221 1 91.88 195 ASP B O 1
ATOM 2921 N N . LEU B 1 196 ? 21.953 0.835 -2.875 1 87.12 196 LEU B N 1
ATOM 2922 C CA . LEU B 1 196 ? 22.203 -0.425 -3.57 1 87.12 196 LEU B CA 1
ATOM 2923 C C . LEU B 1 196 ? 22.234 -0.215 -5.078 1 87.12 196 LEU B C 1
ATOM 2925 O O . LEU B 1 196 ? 21.547 0.675 -5.602 1 87.12 196 LEU B O 1
ATOM 2929 N N . THR B 1 197 ? 23.109 -0.885 -5.75 1 77.44 197 THR B N 1
ATOM 2930 C CA . THR B 1 197 ? 23.188 -0.84 -7.203 1 77.44 197 THR B CA 1
ATOM 2931 C C . THR B 1 197 ? 22.234 -1.861 -7.828 1 77.44 197 THR B C 1
ATOM 2933 O O . THR B 1 197 ? 22.062 -2.961 -7.301 1 77.44 197 THR B O 1
ATOM 2936 N N . THR B 1 198 ? 21.422 -1.447 -8.789 1 69.38 198 THR B N 1
ATOM 2937 C CA . THR B 1 198 ? 20.531 -2.348 -9.5 1 69.38 198 THR B CA 1
ATOM 2938 C C . THR B 1 198 ? 21.266 -3.059 -10.633 1 69.38 198 THR B C 1
ATOM 2940 O O . THR B 1 198 ? 22.234 -2.535 -11.172 1 69.38 198 THR B O 1
#

pLDDT: mean 92.83, std 9.74, range [31.41, 98.69]

Nearest PDB structures (foldseek):
  2eh3-assembly1_A-2  TM=7.641E-01  e=3.242E-05  Aquifex aeolicus VF5
  6o6n-assembly1_A  TM=6.318E-01  e=3.701E-04  Mycobacterium tuberculosis
  3ppb-assembly1_B  TM=6.293E-01  e=3.882E-04  Shewanella loihica PV-4
  9b7y-assembly1_D  TM=5.541E-01  e=1.058E-03  Mycobacterium tuberculosis H37Rv
  3bqz-assembly1_A  TM=4.185E-01  e=4.271E-04  Staphylococcus aureus

Sequence (396 aa):
MARTVGSSADATRRQILTTARELFVDHGYAATSIKDITERVGVTKGSLYYHFSSKEEILHALVSPLIEALEVFTAEVTAAGGLNAELVRRLLNLIDEHAGVLKSVFGDPSTAQSLAVRFRLPERIDGLIRAVAGSEDADAVLRALCVLSVIHAATLAPAGIDVDANGIPTPRFGTAPLTGDQRAFVLAAALAVLDLTTMARTVGSSADATRRQILTTARELFVDHGYAATSIKDITERVGVTKGSLYYHFSSKEEILHALVSPLIEALEVFTAEVTAAGGLNAELVRRLLNLIDEHAGVLKSVFGDPSTAQSLAVRFRLPERIDGLIRAVAGSEDADAVLRALCVLSVIHAATLAPAGIDVDANGIPTPRFGTAPLTGDQRAFVLAAALAVLDLTT

Solvent-accessible surface area (backbone atoms only — not comparable to full-atom values): 21192 Å² total; per-residue (Å²): 122,75,72,61,54,59,52,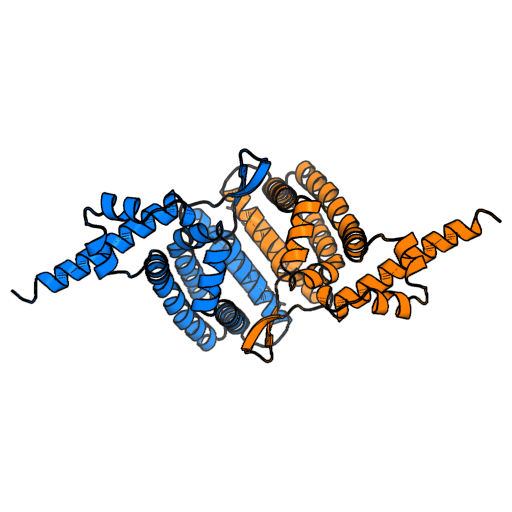43,51,51,47,49,48,50,45,48,51,54,48,42,48,54,43,21,39,74,61,20,42,88,72,50,49,71,63,59,44,26,64,72,66,69,51,50,68,68,59,50,45,72,75,33,88,42,72,63,51,49,52,48,63,69,46,46,61,56,55,54,50,50,52,55,47,35,52,51,26,44,74,65,59,20,75,49,73,68,55,50,50,50,51,49,49,56,51,39,73,45,24,33,56,56,52,23,32,67,86,33,65,68,59,41,48,51,50,33,61,75,64,42,39,72,60,52,52,40,48,38,40,44,20,42,23,54,46,89,44,68,63,34,38,44,49,25,39,27,28,52,25,26,52,44,31,66,48,62,46,58,80,37,68,41,64,46,99,86,63,50,76,38,79,30,67,74,64,71,67,74,50,75,64,52,46,53,36,52,52,51,35,30,48,49,38,64,69,52,76,115,125,74,72,61,54,57,52,42,51,50,49,49,50,49,45,49,51,55,48,42,47,52,43,20,41,73,62,20,42,86,71,49,48,70,65,59,44,26,64,72,69,69,50,51,70,68,59,50,46,71,75,34,89,42,74,64,50,50,53,46,62,70,47,46,62,56,55,54,50,49,53,54,47,34,52,51,25,45,74,67,60,19,74,49,73,67,54,50,50,50,52,48,50,58,50,40,74,46,24,33,56,56,52,22,32,68,86,32,65,68,59,42,48,51,50,34,59,75,65,42,40,72,60,52,51,40,50,39,41,44,19,43,23,53,47,88,45,68,60,36,37,43,50,25,40,28,27,51,24,26,50,44,32,67,49,62,47,58,81,36,66,42,64,45,99,86,65,47,76,38,77,30,68,76,64,71,66,74,50,74,63,53,46,53,35,52,52,52,34,30,47,48,37,64,70,51,76,115